Protein AF-S8DIB8-F1 (afdb_monomer)

Foldseek 3Di:
DDPDPPCLVLLDDPDLLLLLQLLQLLLCLQQNDPPVPDPLDRDPLSSQLLSLLLVLLCVVPVSRSRQLSLLLSVLLLLLCPQPVVLSPDPDPHSSLSSLLSSQLSQVVPDPDGDDLVSSCVSSVNPDDSVRSVVSNVSSCVSCVVPSDDDPVQSSLSSVQSCVQRRPDGSSCSLVLVRADPPPVPRHRDPPPDHRDSDNPDDPDDDHDHHDDDPPPADPLPPVVVVVPPDDDDPDDDDFDWHWDDLPLVVVLVVPPPALEDEDDLQWAAPPPPFKIKGKAWQWAQEPVRDIDGDPVVSLQDQWYFYWYAHNSIITTRAIKGWPDKDKDDLCVLVVDDPSNLQVNLVNRYDPVCSVVSSVCSNVVVTIIMITMIGHDGHDPVSVCSSNVNPPPPDDDPDDDDDDDDDDDD

Secondary structure (DSSP, 8-state):
-PPPP--HHHH--S-HHHHHHHHHHHHHHHH----SS---S--HHHHHHHHHHHHHHHTT-TTHHHHHHHHHHHHHHHHHHH-GGGGSSSS-SHHHHHHHHHHHHHHHH-SS---HHHHHHHTTTSS-HHHHHHHHHHHHHHTTT-----HHHHHHHHHHHHHHHSS--HHHHHTT-------TT-S--SSSS---------TT--PPPP---S-TTS-HHHHHHHTTS-PPPS---S-------TTHHHHHHHSTT--EEEE-TTEEEEETTTEEEEEEESEEE-TTS-EEE---TTTTSS-EEEEEEETTEEEEEEEEEEEEEEEEPHHHHTTS-HHHHHHHHHHHB-GGGHHHHHHHHHTTSS-EEEEEEEEEE--HHHHHHHHGGGG------------PPPP--

Organism: Fomitopsis schrenkii (NCBI:txid2126942)

pLDDT: mean 72.34, std 24.13, range [22.23, 97.75]

Structure (mmCIF, N/CA/C/O backbone):
data_AF-S8DIB8-F1
#
_entry.id   AF-S8DIB8-F1
#
loop_
_atom_site.group_PDB
_atom_site.id
_atom_site.type_symbol
_atom_site.label_atom_id
_atom_site.label_alt_id
_atom_site.label_comp_id
_atom_site.label_asym_id
_atom_site.label_entity_id
_atom_site.label_seq_id
_atom_site.pdbx_PDB_ins_code
_atom_site.Cartn_x
_atom_site.Cartn_y
_atom_site.Cartn_z
_atom_site.occupancy
_atom_site.B_iso_or_equiv
_atom_site.auth_seq_id
_atom_site.auth_comp_id
_atom_site.auth_asym_id
_atom_site.auth_atom_id
_atom_site.pdbx_PDB_model_num
ATOM 1 N N . MET A 1 1 ? -6.015 26.557 20.366 1.00 30.66 1 MET A N 1
ATOM 2 C CA . MET A 1 1 ? -6.284 26.190 18.963 1.00 30.66 1 MET A CA 1
ATOM 3 C C . MET A 1 1 ? -5.042 26.527 18.171 1.00 30.66 1 MET A C 1
ATOM 5 O O . MET A 1 1 ? -4.701 27.699 18.084 1.00 30.66 1 MET A O 1
ATOM 9 N N . LEU A 1 2 ? -4.301 25.508 17.742 1.00 26.91 2 LEU A N 1
ATOM 10 C CA . LEU A 1 2 ? -3.139 25.680 16.871 1.00 26.91 2 LEU A CA 1
ATOM 11 C C . LEU A 1 2 ? -3.640 25.729 15.419 1.00 26.91 2 LEU A C 1
ATOM 13 O O . LEU A 1 2 ? -4.561 24.976 15.103 1.00 26.91 2 LEU A O 1
ATOM 17 N N . PRO A 1 3 ? -3.081 26.589 14.555 1.00 29.44 3 PRO A N 1
ATOM 18 C CA . PRO A 1 3 ? -3.395 26.557 13.134 1.00 29.44 3 PRO A CA 1
ATOM 19 C C . PRO A 1 3 ? -2.916 25.216 12.571 1.00 29.44 3 PRO A C 1
ATOM 21 O O . PRO A 1 3 ? -1.755 24.845 12.755 1.00 29.44 3 PRO A O 1
ATOM 24 N N . LEU A 1 4 ? -3.824 24.469 11.941 1.00 41.16 4 LEU A N 1
ATOM 25 C CA . LEU A 1 4 ? -3.470 23.260 11.204 1.00 41.16 4 LEU A CA 1
ATOM 26 C C . LEU A 1 4 ? -2.467 23.658 10.102 1.00 41.16 4 LEU A C 1
ATOM 28 O O . LEU A 1 4 ? -2.725 24.632 9.390 1.00 41.16 4 LEU A O 1
ATOM 32 N N . PRO A 1 5 ? -1.311 22.975 9.985 1.00 38.53 5 PRO A N 1
ATOM 33 C CA . PRO A 1 5 ? -0.383 23.208 8.883 1.00 38.53 5 PRO A CA 1
ATOM 34 C C . PRO A 1 5 ? -1.069 22.902 7.544 1.00 38.53 5 PRO A C 1
ATOM 36 O O . PRO A 1 5 ? -2.146 22.312 7.516 1.00 38.53 5 PRO A O 1
ATOM 39 N N . ASP A 1 6 ? -0.458 23.328 6.441 1.00 40.94 6 ASP A N 1
ATO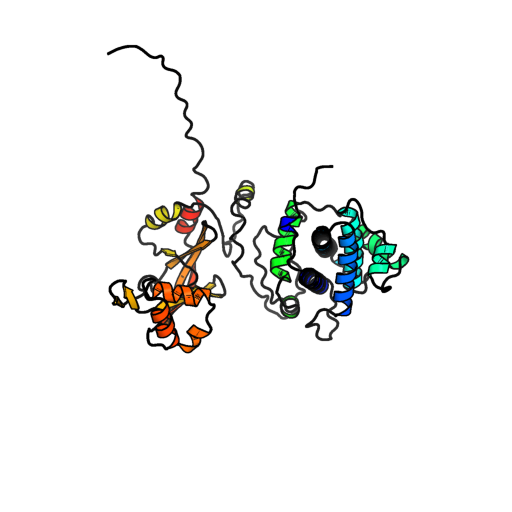M 40 C CA . ASP A 1 6 ? -0.953 23.156 5.070 1.00 40.94 6 ASP A CA 1
ATOM 41 C C . ASP A 1 6 ? -1.046 21.660 4.689 1.00 40.94 6 ASP A C 1
ATOM 43 O O . ASP A 1 6 ? -0.154 21.071 4.081 1.00 40.94 6 ASP A O 1
ATOM 47 N N . LEU A 1 7 ? -2.112 21.009 5.160 1.00 48.03 7 LEU A N 1
ATOM 48 C CA . LEU A 1 7 ? -2.368 19.572 5.062 1.00 48.03 7 LEU A CA 1
ATOM 49 C C . LEU A 1 7 ? -2.916 19.176 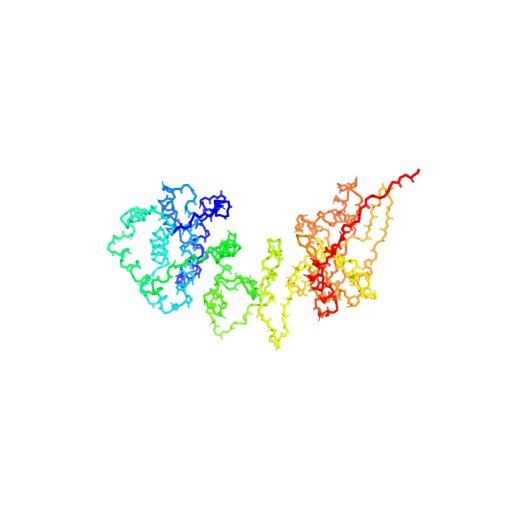3.679 1.00 48.03 7 LEU A C 1
ATOM 51 O O . LEU A 1 7 ? -2.964 17.987 3.364 1.00 48.03 7 LEU A O 1
ATOM 55 N N . GLY A 1 8 ? -3.294 20.138 2.829 1.00 46.53 8 GLY A N 1
ATOM 56 C CA . GLY A 1 8 ? -3.975 19.891 1.551 1.00 46.53 8 GLY A CA 1
ATOM 57 C C . GLY A 1 8 ? -3.217 18.945 0.610 1.00 46.53 8 GLY A C 1
ATOM 58 O O . GLY A 1 8 ? -3.822 18.087 -0.029 1.00 46.53 8 GLY A O 1
ATOM 59 N N . ALA A 1 9 ? -1.883 19.007 0.596 1.00 46.00 9 ALA A N 1
ATOM 60 C CA . ALA A 1 9 ? -1.062 18.179 -0.290 1.00 46.00 9 ALA A CA 1
ATOM 61 C C . ALA A 1 9 ? -1.009 16.689 0.104 1.00 46.00 9 ALA A C 1
ATOM 63 O O . ALA A 1 9 ? -0.836 15.835 -0.765 1.00 46.00 9 ALA A O 1
ATOM 64 N N . LEU A 1 10 ? -1.163 16.348 1.392 1.00 44.75 10 LEU A N 1
ATOM 65 C CA . LEU A 1 10 ? -1.052 14.960 1.859 1.00 44.75 10 LEU A CA 1
ATOM 66 C C . LEU A 1 10 ? -2.378 14.201 1.728 1.00 44.75 10 LEU A C 1
ATOM 68 O O . LEU A 1 10 ? -2.378 13.005 1.431 1.00 44.75 10 LEU A O 1
ATOM 72 N N . TYR A 1 11 ? -3.507 14.889 1.907 1.00 48.97 11 TYR A N 1
ATOM 73 C CA . TYR A 1 11 ? -4.835 14.277 1.829 1.00 48.97 11 TYR A CA 1
ATOM 74 C C . TYR A 1 11 ? -5.407 14.251 0.412 1.00 48.97 11 TYR A C 1
ATOM 76 O O . TYR A 1 11 ? -6.406 13.576 0.201 1.00 48.97 11 TYR A O 1
ATOM 84 N N . TRP A 1 12 ? -4.763 14.867 -0.584 1.00 50.34 12 TRP A N 1
ATOM 85 C CA . TRP A 1 12 ? -5.270 14.854 -1.957 1.00 50.34 12 TRP A CA 1
ATOM 86 C C . TRP A 1 12 ? -5.358 13.422 -2.504 1.00 50.34 12 TRP A C 1
ATOM 88 O O . TRP A 1 12 ? -4.366 12.691 -2.515 1.00 50.34 12 TRP A O 1
ATOM 98 N N . TYR A 1 13 ? -6.559 12.986 -2.883 1.00 54.25 13 TYR A N 1
ATOM 99 C CA . TYR A 1 13 ? -6.795 11.730 -3.595 1.00 54.25 13 TYR A CA 1
ATOM 100 C C . TYR A 1 13 ? -7.130 12.065 -5.051 1.00 54.25 13 TYR A C 1
ATOM 102 O O . TYR A 1 13 ? -7.975 12.926 -5.279 1.00 54.25 13 TYR A O 1
ATOM 110 N N . ASP A 1 14 ? -6.495 11.398 -6.026 1.00 60.78 14 ASP A N 1
ATOM 111 C CA . ASP A 1 14 ? -6.526 11.813 -7.446 1.00 60.78 14 ASP A CA 1
ATOM 112 C C . ASP A 1 14 ? -7.936 12.017 -8.025 1.00 60.78 14 ASP A C 1
ATOM 114 O O . ASP A 1 14 ? -8.111 12.777 -8.973 1.00 60.78 14 ASP A O 1
ATOM 118 N N . THR A 1 15 ? -8.931 11.299 -7.490 1.00 75.12 15 THR A N 1
ATOM 119 C CA . THR A 1 15 ? -10.344 11.394 -7.883 1.00 75.12 15 THR A CA 1
ATOM 120 C C . THR A 1 15 ? -11.250 11.010 -6.710 1.00 75.12 15 THR A C 1
ATOM 122 O O . THR A 1 15 ? -10.889 10.145 -5.901 1.00 75.12 15 THR A O 1
ATOM 125 N N . HIS A 1 16 ? -12.448 11.596 -6.667 1.00 81.25 16 HIS A N 1
ATOM 126 C CA . HIS A 1 16 ? -13.519 11.238 -5.728 1.00 81.25 16 HIS A CA 1
ATOM 127 C C . HIS A 1 16 ? -13.850 9.742 -5.795 1.00 81.25 16 HIS A C 1
ATOM 129 O O . HIS A 1 16 ? -13.973 9.069 -4.775 1.00 81.25 16 HIS A O 1
ATOM 135 N N . GLU A 1 17 ? -13.910 9.185 -7.003 1.00 80.19 17 GLU A N 1
ATOM 136 C CA . GLU A 1 17 ? -14.237 7.783 -7.255 1.00 80.19 17 GLU A CA 1
ATOM 137 C C . GLU A 1 17 ? -13.234 6.827 -6.596 1.00 80.19 17 GLU A C 1
ATOM 139 O O . GLU A 1 17 ? -13.633 5.833 -5.983 1.00 80.19 17 GLU A O 1
ATOM 144 N N . LYS A 1 18 ? -11.931 7.135 -6.670 1.00 81.69 18 LYS A N 1
ATOM 145 C CA . LYS A 1 18 ? -10.894 6.327 -6.014 1.00 81.69 18 LYS A CA 1
ATOM 146 C C . LYS A 1 18 ? -10.993 6.394 -4.489 1.00 81.69 18 LYS A C 1
ATOM 148 O O . LYS A 1 18 ? -10.818 5.367 -3.834 1.00 81.69 18 LYS A O 1
ATOM 153 N N . LEU A 1 19 ? -11.287 7.569 -3.926 1.00 85.81 19 LEU A N 1
ATOM 154 C CA . LEU A 1 19 ? -11.467 7.728 -2.481 1.00 85.81 19 LEU A CA 1
ATOM 155 C C . LEU A 1 19 ? -12.677 6.926 -1.990 1.00 85.81 19 LEU A C 1
ATOM 157 O O . LEU A 1 19 ? -12.561 6.166 -1.031 1.00 85.81 19 LEU A O 1
ATOM 161 N N . VAL A 1 20 ? -13.807 7.028 -2.695 1.00 88.00 20 VAL A N 1
ATOM 162 C CA . VAL A 1 20 ? -15.017 6.240 -2.421 1.00 88.00 20 VAL A CA 1
ATOM 163 C C . VAL A 1 20 ? -14.707 4.744 -2.453 1.00 88.00 20 VAL A C 1
ATOM 165 O O . VAL A 1 20 ? -15.048 4.027 -1.515 1.00 88.00 20 VAL A O 1
ATOM 168 N N . ALA A 1 21 ? -14.013 4.268 -3.490 1.00 83.62 21 ALA A N 1
ATOM 169 C CA . ALA A 1 21 ? -13.648 2.859 -3.613 1.00 83.62 21 ALA A CA 1
ATOM 170 C C . ALA A 1 21 ? -12.692 2.388 -2.503 1.00 83.62 21 ALA A C 1
ATOM 172 O O . ALA A 1 21 ? -12.804 1.254 -2.034 1.00 83.62 21 ALA A O 1
ATOM 173 N N . LEU A 1 22 ? -11.742 3.226 -2.076 1.00 88.06 22 LEU A N 1
ATOM 174 C CA . LEU A 1 22 ? -10.851 2.919 -0.955 1.00 88.06 22 LEU A CA 1
ATOM 175 C C . LEU A 1 22 ? -11.630 2.808 0.360 1.00 88.06 22 LEU A C 1
ATOM 177 O O . LEU A 1 22 ? -11.513 1.792 1.044 1.00 88.06 22 LEU A O 1
ATOM 181 N N . VAL A 1 23 ? -12.451 3.810 0.688 1.00 91.44 23 VAL A N 1
ATOM 182 C CA . VAL A 1 23 ? -13.244 3.825 1.928 1.00 91.44 23 VAL A CA 1
ATOM 183 C C . VAL A 1 23 ? -14.167 2.619 1.963 1.00 91.44 23 VAL A C 1
ATOM 185 O O . VAL A 1 23 ? -14.231 1.902 2.961 1.00 91.44 23 VAL A O 1
ATOM 188 N N . ALA A 1 24 ? -14.839 2.344 0.848 1.00 89.25 24 ALA A N 1
ATOM 189 C CA . ALA A 1 24 ? -15.803 1.269 0.798 1.00 89.25 24 ALA A CA 1
ATOM 190 C C . ALA A 1 24 ? -15.141 -0.113 0.953 1.00 89.25 24 ALA A C 1
ATOM 192 O O . ALA A 1 24 ? -15.665 -0.972 1.666 1.00 89.25 24 ALA A O 1
ATOM 193 N N . ARG A 1 25 ? -13.948 -0.310 0.366 1.00 85.81 25 ARG A N 1
ATOM 194 C CA . ARG A 1 25 ? -13.137 -1.520 0.580 1.00 85.81 25 ARG A CA 1
ATOM 195 C C . ARG A 1 25 ? -12.686 -1.662 2.028 1.00 85.81 25 ARG A C 1
ATOM 197 O O . ARG A 1 25 ? -12.843 -2.738 2.598 1.00 85.81 25 ARG A O 1
ATOM 204 N N . PHE A 1 26 ? -12.169 -0.589 2.621 1.00 89.50 26 PHE A N 1
ATOM 205 C CA . PHE A 1 26 ? -11.711 -0.574 4.008 1.00 89.50 26 PHE A CA 1
ATOM 206 C C . PHE A 1 26 ? -12.831 -0.967 4.978 1.00 89.50 26 PHE A C 1
ATOM 208 O O . PHE A 1 26 ? -12.683 -1.900 5.768 1.00 89.50 26 PHE A O 1
ATOM 215 N N . VAL A 1 27 ? -13.987 -0.303 4.886 1.00 90.38 27 VAL A N 1
ATOM 216 C CA . VAL A 1 27 ? -15.096 -0.547 5.815 1.00 90.38 27 VAL A CA 1
ATOM 217 C C . VAL A 1 27 ? -15.663 -1.957 5.634 1.00 90.38 27 VAL A C 1
ATOM 219 O O . VAL A 1 27 ? -15.852 -2.656 6.629 1.00 90.38 27 VAL A O 1
ATOM 222 N N . HIS A 1 28 ? -15.873 -2.430 4.398 1.00 85.94 28 HIS A N 1
ATOM 223 C CA . HIS A 1 28 ? -16.343 -3.807 4.183 1.00 85.94 28 HIS A CA 1
ATOM 224 C C . HIS A 1 28 ? -15.325 -4.870 4.574 1.00 85.94 28 HIS A C 1
ATOM 226 O O . HIS A 1 28 ? -15.729 -5.981 4.914 1.00 85.94 28 HIS A O 1
ATOM 232 N N . HIS A 1 29 ? -14.029 -4.575 4.508 1.00 82.62 29 HIS A N 1
ATOM 233 C CA . HIS A 1 29 ? -13.015 -5.509 4.974 1.00 82.62 29 HIS A CA 1
ATOM 234 C C . HIS A 1 29 ? -13.102 -5.716 6.493 1.00 82.62 29 HIS A C 1
ATOM 236 O O . HIS A 1 29 ? -13.018 -6.850 6.955 1.00 82.62 29 HIS A O 1
ATOM 242 N N . ILE A 1 30 ? -13.327 -4.646 7.263 1.00 82.88 30 ILE A N 1
ATOM 243 C CA . ILE A 1 30 ? -13.354 -4.714 8.733 1.00 82.88 30 ILE A CA 1
ATOM 244 C C . ILE A 1 30 ? -14.730 -5.127 9.278 1.00 82.88 30 ILE A C 1
ATOM 246 O O . ILE A 1 30 ? -14.805 -5.887 10.246 1.00 82.88 30 ILE A O 1
ATOM 250 N N . TYR A 1 31 ? -15.809 -4.627 8.673 1.00 84.75 31 TYR A N 1
ATOM 251 C CA . TYR A 1 31 ? -17.178 -4.719 9.201 1.00 84.75 31 TYR A CA 1
ATOM 252 C C . TYR A 1 31 ? -18.173 -5.412 8.270 1.00 84.75 31 TYR A C 1
ATOM 254 O O . TYR A 1 31 ? -19.318 -5.637 8.659 1.00 84.75 31 TYR A O 1
ATOM 262 N N . GLY A 1 32 ? -17.773 -5.763 7.047 1.00 78.38 32 GLY A N 1
ATOM 263 C CA . GLY A 1 32 ? -18.637 -6.516 6.147 1.00 78.38 32 GLY A CA 1
ATOM 264 C C . GLY A 1 32 ? -18.886 -7.917 6.699 1.00 78.38 32 GLY A C 1
ATOM 265 O O . GLY A 1 32 ? -17.943 -8.658 6.974 1.00 78.38 32 GLY A O 1
ATOM 266 N N . GLN A 1 33 ? -20.155 -8.299 6.844 1.00 65.62 33 GLN A N 1
ATOM 267 C CA . GLN A 1 33 ? -20.509 -9.657 7.248 1.00 65.62 33 GLN A CA 1
ATOM 268 C C . GLN A 1 33 ? -20.036 -10.668 6.185 1.00 65.62 33 GLN A C 1
ATOM 270 O O . GLN A 1 33 ? -20.171 -10.435 4.982 1.00 65.62 33 GLN A O 1
ATOM 275 N N . ASN A 1 34 ? -19.505 -11.815 6.622 1.00 50.66 34 ASN A N 1
ATOM 276 C CA . ASN A 1 34 ? -19.378 -13.005 5.777 1.00 50.66 34 ASN A CA 1
ATOM 277 C C . ASN A 1 34 ? -20.780 -13.601 5.609 1.00 50.66 34 ASN A C 1
ATOM 279 O O . ASN A 1 34 ? -21.125 -14.569 6.281 1.00 50.66 34 ASN A O 1
ATOM 283 N N . THR A 1 35 ? -21.619 -13.004 4.765 1.00 45.69 35 THR A N 1
ATOM 284 C CA . THR A 1 35 ? -23.020 -13.414 4.566 1.00 45.69 35 THR A CA 1
ATOM 285 C C . THR A 1 35 ? -23.191 -14.791 3.910 1.00 45.69 35 THR A C 1
ATOM 287 O O . THR A 1 35 ? -24.295 -15.133 3.510 1.00 45.69 35 THR A O 1
ATOM 290 N N . GLY A 1 36 ? -22.143 -15.612 3.784 1.00 42.00 36 GLY A N 1
ATOM 291 C CA . GLY A 1 36 ? -22.206 -16.942 3.160 1.00 42.00 36 GLY A CA 1
ATOM 292 C C . GLY A 1 36 ? -22.421 -16.925 1.641 1.00 42.00 36 GLY A C 1
ATOM 293 O O . GLY A 1 36 ? -22.160 -17.928 0.987 1.00 42.00 36 GLY A O 1
ATOM 294 N N . GLU A 1 37 ? -22.825 -15.787 1.081 1.00 42.25 37 GLU A N 1
ATOM 295 C CA . GLU A 1 37 ? -22.840 -15.497 -0.348 1.00 42.25 37 GLU A CA 1
ATOM 296 C C . GLU A 1 37 ? -21.585 -14.698 -0.717 1.00 42.25 37 GLU A C 1
ATOM 298 O O . GLU A 1 37 ? -21.207 -13.747 -0.030 1.00 42.25 37 GLU A O 1
ATOM 303 N N . ASP A 1 38 ? -20.919 -15.165 -1.769 1.00 49.56 38 ASP A N 1
ATOM 304 C CA . ASP A 1 38 ? -19.566 -14.817 -2.206 1.00 49.56 38 ASP A CA 1
ATOM 305 C C . ASP A 1 38 ? -19.367 -13.291 -2.352 1.00 49.56 38 ASP A C 1
ATOM 307 O O . ASP A 1 38 ? -19.861 -12.693 -3.313 1.00 49.56 38 ASP A O 1
ATOM 311 N N . PRO A 1 39 ? -18.682 -12.594 -1.421 1.00 51.41 39 PRO A N 1
ATOM 312 C CA . PRO A 1 39 ? -18.613 -11.146 -1.457 1.00 51.41 39 PRO A CA 1
ATOM 313 C C . PRO A 1 39 ? -17.308 -10.738 -2.137 1.00 51.41 39 PRO A C 1
ATOM 315 O O . PRO A 1 39 ? -16.448 -10.103 -1.520 1.00 51.41 39 PRO A O 1
ATOM 318 N N . GLU A 1 40 ? -17.142 -11.132 -3.401 1.00 55.75 40 GLU A N 1
ATOM 319 C CA . GLU A 1 40 ? -15.994 -10.726 -4.221 1.00 55.75 40 GLU A CA 1
ATOM 320 C C . GLU A 1 40 ? -15.966 -9.192 -4.405 1.00 55.75 40 GLU A C 1
ATOM 322 O O . GLU A 1 40 ? -14.901 -8.588 -4.569 1.00 55.75 40 GLU A O 1
ATOM 327 N N . TYR A 1 41 ? -17.131 -8.542 -4.266 1.00 64.12 41 TYR A N 1
ATOM 328 C CA . TYR A 1 41 ? -17.334 -7.121 -4.527 1.00 64.12 41 TYR A CA 1
ATOM 329 C C . TYR A 1 41 ? -18.028 -6.376 -3.382 1.00 64.12 41 TYR A C 1
ATOM 331 O O . TYR A 1 41 ? -18.838 -6.920 -2.632 1.00 64.12 41 TYR A O 1
ATOM 339 N N . VAL A 1 42 ? -17.715 -5.084 -3.280 1.00 75.06 42 VAL A N 1
ATOM 340 C CA . VAL A 1 42 ? -18.439 -4.130 -2.435 1.00 75.06 42 VAL A CA 1
ATOM 341 C C . VAL A 1 42 ? -19.815 -3.850 -3.063 1.00 75.06 42 VAL A C 1
ATOM 343 O O . VAL A 1 42 ? -19.861 -3.554 -4.261 1.00 75.06 42 VAL A O 1
ATOM 346 N N . PRO A 1 43 ? -20.926 -3.896 -2.302 1.00 80.69 43 PRO A N 1
ATOM 347 C CA . PRO A 1 43 ? -22.250 -3.556 -2.813 1.00 80.69 43 PRO A CA 1
ATOM 348 C C . PRO A 1 43 ? -22.287 -2.162 -3.449 1.00 80.69 43 PRO A C 1
ATOM 350 O O . PRO A 1 43 ? -21.816 -1.181 -2.871 1.00 80.69 43 PRO A O 1
ATOM 353 N N . HIS A 1 44 ? -22.898 -2.048 -4.631 1.00 80.56 44 HIS A N 1
ATOM 354 C CA . HIS A 1 44 ? -23.007 -0.763 -5.328 1.00 80.56 44 HIS A CA 1
ATOM 355 C C . HIS A 1 44 ? -23.792 0.281 -4.515 1.00 80.56 44 HIS A C 1
ATOM 357 O O . HIS A 1 44 ? -23.428 1.454 -4.507 1.00 80.56 44 HIS A O 1
ATOM 363 N N . SER A 1 45 ? -24.815 -0.150 -3.769 1.00 83.12 45 SER A N 1
ATOM 364 C CA . SER A 1 45 ? -25.568 0.700 -2.837 1.00 83.12 45 SER A CA 1
ATOM 365 C C . SER A 1 45 ? -24.670 1.359 -1.789 1.00 83.12 45 SER A C 1
ATOM 367 O O . SER A 1 45 ? -24.865 2.531 -1.470 1.00 83.12 45 SER A O 1
ATOM 369 N N . PHE A 1 46 ? -23.648 0.648 -1.305 1.00 87.94 46 PHE A N 1
ATOM 370 C CA . PHE A 1 46 ? -22.708 1.207 -0.344 1.00 87.94 46 PHE A CA 1
ATOM 371 C C . PHE A 1 46 ? -21.751 2.213 -0.984 1.00 87.94 46 PHE A C 1
ATOM 373 O O . PHE A 1 46 ? -21.485 3.261 -0.402 1.00 87.94 46 PHE A O 1
ATOM 380 N N . LEU A 1 47 ? -21.287 1.962 -2.212 1.00 85.31 47 LEU A N 1
ATOM 381 C CA . LEU A 1 47 ? -20.486 2.943 -2.956 1.00 85.31 47 LEU A CA 1
ATOM 382 C C . LEU A 1 47 ? -21.249 4.262 -3.150 1.00 85.31 47 LEU A C 1
ATOM 384 O O . LEU A 1 47 ? -20.670 5.337 -2.996 1.00 85.31 47 LEU A O 1
ATOM 388 N N . LEU A 1 48 ? -22.551 4.186 -3.444 1.00 84.06 48 LEU A N 1
ATOM 389 C CA . LEU A 1 48 ? -23.412 5.365 -3.557 1.00 84.06 48 LEU A CA 1
ATOM 390 C C . LEU A 1 48 ? -23.564 6.092 -2.216 1.00 84.06 48 LEU A C 1
ATOM 392 O O . LEU A 1 48 ? -23.433 7.315 -2.185 1.00 84.06 48 LEU A O 1
ATOM 396 N N . LEU A 1 49 ? -23.756 5.354 -1.116 1.00 90.31 49 LEU A N 1
ATOM 397 C CA . LEU A 1 49 ? -23.825 5.915 0.238 1.00 90.31 49 LEU A CA 1
ATOM 398 C C . LEU A 1 49 ? -22.534 6.658 0.614 1.00 90.31 49 LEU A C 1
ATOM 400 O O . LEU A 1 49 ? -22.585 7.811 1.043 1.00 90.31 49 LEU A O 1
ATOM 404 N N . VAL A 1 50 ? -21.376 6.022 0.411 1.00 90.38 50 VAL A N 1
ATOM 405 C CA . VAL A 1 50 ? -20.058 6.620 0.678 1.00 90.38 50 VAL A CA 1
ATOM 406 C C . VAL A 1 50 ? -19.855 7.867 -0.179 1.00 90.38 50 VAL A C 1
ATOM 408 O O . VAL A 1 50 ? -19.478 8.918 0.335 1.00 90.38 50 VAL A O 1
ATOM 411 N N . SER A 1 51 ? -20.164 7.784 -1.475 1.00 88.62 51 SER A N 1
ATOM 412 C CA . SER A 1 51 ? -20.062 8.921 -2.391 1.00 88.62 51 SER A CA 1
ATOM 413 C C . SER A 1 51 ? -20.946 10.097 -1.968 1.00 88.62 51 SER A C 1
ATOM 415 O O . SER A 1 51 ? -20.482 11.236 -1.990 1.00 88.62 51 SER A O 1
ATOM 417 N N . GLY A 1 52 ? -22.205 9.844 -1.597 1.00 87.31 52 GLY A N 1
ATOM 418 C CA . GLY A 1 52 ? -23.143 10.879 -1.156 1.00 87.31 52 GLY A CA 1
ATOM 419 C C . GLY A 1 52 ? -22.675 11.574 0.121 1.00 87.31 52 GLY A C 1
ATOM 420 O O . GLY A 1 52 ? -22.571 12.801 0.155 1.00 87.31 52 GLY A O 1
ATOM 421 N N . ALA A 1 53 ? -22.302 10.791 1.136 1.00 89.44 53 ALA A N 1
ATOM 422 C CA . ALA A 1 53 ? -21.831 11.310 2.417 1.00 89.44 53 ALA A CA 1
ATOM 423 C C . ALA A 1 53 ? -20.542 12.142 2.282 1.00 89.44 53 ALA A C 1
ATOM 425 O O . ALA A 1 53 ? -20.440 13.218 2.876 1.00 89.44 53 ALA A O 1
ATOM 426 N N . LEU A 1 54 ? -19.574 11.682 1.477 1.00 88.44 54 LEU A N 1
ATOM 427 C CA . LEU A 1 54 ? -18.320 12.407 1.255 1.00 88.44 54 LEU A CA 1
ATOM 428 C C . LEU A 1 54 ? -18.546 13.726 0.511 1.00 88.44 54 LEU A C 1
ATOM 430 O O . LEU A 1 54 ? -18.104 14.760 1.007 1.00 88.44 54 LEU A O 1
ATOM 434 N N . ARG A 1 55 ? -19.317 13.736 -0.586 1.00 85.38 55 ARG A N 1
ATOM 435 C CA . ARG A 1 55 ? -19.635 14.980 -1.322 1.00 85.38 55 ARG A CA 1
ATOM 436 C C . ARG A 1 55 ? -20.327 16.016 -0.451 1.00 85.38 55 ARG A C 1
ATOM 438 O O . ARG A 1 55 ? -20.055 17.213 -0.546 1.00 85.38 55 ARG A O 1
ATOM 445 N N . ALA A 1 56 ? -21.230 15.561 0.411 1.00 81.12 56 ALA A N 1
ATOM 446 C CA . ALA A 1 56 ? -21.924 16.448 1.327 1.00 81.12 56 ALA A CA 1
ATOM 447 C C . ALA A 1 56 ? -20.952 17.076 2.343 1.00 81.12 56 ALA A C 1
ATOM 449 O O . ALA A 1 56 ? -21.069 18.263 2.640 1.00 81.12 56 ALA A O 1
ATOM 450 N N . SER A 1 57 ? -19.937 16.330 2.801 1.00 76.00 57 SER A N 1
ATOM 451 C CA . SER A 1 57 ? -18.878 16.882 3.660 1.00 76.00 57 SER A CA 1
ATOM 452 C C . SER A 1 57 ? -17.954 17.858 2.923 1.00 76.00 57 SER A C 1
ATOM 454 O O . SER A 1 57 ? -17.664 18.932 3.446 1.00 76.00 57 SER A O 1
ATOM 456 N N . GLY A 1 58 ? -17.581 17.544 1.677 1.00 64.25 58 GLY A N 1
ATOM 457 C CA . GLY A 1 58 ? -16.727 18.370 0.817 1.00 64.25 58 GLY A CA 1
ATOM 458 C C . GLY A 1 58 ? -17.342 19.679 0.365 1.00 64.25 58 GLY A C 1
ATOM 459 O O . GLY A 1 58 ? -16.634 20.644 0.089 1.00 64.25 58 GLY A O 1
ATOM 460 N N . SER A 1 59 ? -18.672 19.744 0.346 1.00 59.47 59 SER A N 1
ATOM 461 C CA . SER A 1 59 ? -19.420 20.937 -0.058 1.00 59.47 59 SER A CA 1
ATOM 462 C C . SER A 1 59 ? -19.131 22.165 0.817 1.00 59.47 59 SER A C 1
ATOM 464 O O . SER A 1 59 ? -19.410 23.287 0.398 1.00 59.47 59 SER A O 1
ATOM 466 N N . PHE A 1 60 ? -18.561 21.977 2.013 1.00 53.84 60 PHE A N 1
ATOM 467 C CA . PHE A 1 60 ? -18.173 23.068 2.910 1.00 53.84 60 PHE A CA 1
ATOM 468 C C . PHE A 1 60 ? -16.713 23.509 2.733 1.00 53.84 60 PHE A C 1
ATOM 470 O O . PHE A 1 60 ? -16.403 24.645 3.073 1.00 53.84 60 PHE A O 1
ATOM 477 N N . ASN A 1 61 ? -15.839 22.644 2.197 1.00 57.06 61 ASN A N 1
ATOM 478 C CA . ASN A 1 61 ? -14.422 22.913 1.920 1.00 57.06 61 ASN A CA 1
ATOM 479 C C . ASN A 1 61 ? -13.878 21.893 0.898 1.00 57.06 61 ASN A C 1
ATOM 481 O O . ASN A 1 61 ? -13.877 20.696 1.187 1.00 57.06 61 ASN A O 1
ATOM 485 N N . CYS A 1 62 ? -13.348 22.349 -0.245 1.00 51.38 62 CYS A N 1
ATOM 486 C CA . CYS A 1 62 ? -12.900 21.478 -1.349 1.00 51.38 62 CYS A CA 1
ATOM 487 C C . CYS A 1 62 ? -11.840 20.425 -0.960 1.00 51.38 62 CYS A C 1
ATOM 489 O O . CYS A 1 62 ? -11.765 19.386 -1.605 1.00 51.38 62 CYS A O 1
ATOM 491 N N . ASP A 1 63 ? -11.079 20.647 0.117 1.00 62.84 63 ASP A N 1
ATOM 492 C CA . ASP A 1 63 ? -10.040 19.716 0.592 1.00 62.84 63 ASP A CA 1
ATOM 493 C C . ASP A 1 63 ? -10.506 18.819 1.759 1.00 62.84 63 ASP A C 1
ATOM 495 O O . ASP A 1 63 ? -9.759 17.973 2.257 1.00 62.84 63 ASP A O 1
ATOM 499 N N . SER A 1 64 ? -11.751 18.988 2.223 1.00 66.88 64 SER A N 1
ATOM 500 C CA . SER A 1 64 ? -12.244 18.343 3.449 1.00 66.88 64 SER A CA 1
ATOM 501 C C . SER A 1 64 ? -12.723 16.899 3.270 1.00 66.88 64 SER A C 1
ATOM 503 O O . SER A 1 64 ? -12.702 16.133 4.233 1.00 66.88 64 SER A O 1
ATOM 505 N N . GLU A 1 65 ? -13.091 16.484 2.054 1.00 73.44 65 GLU A N 1
ATOM 506 C CA . GLU A 1 65 ? -13.615 15.130 1.796 1.00 73.44 65 GLU A CA 1
ATOM 507 C C . GLU A 1 65 ? -12.620 14.053 2.217 1.00 73.44 65 GLU A C 1
ATOM 509 O O . GLU A 1 65 ? -12.965 13.076 2.882 1.00 73.44 65 GLU A O 1
ATOM 514 N N . SER A 1 66 ? -11.353 14.260 1.863 1.00 79.38 66 SER A N 1
ATOM 515 C CA . SER A 1 66 ? -10.315 13.265 2.086 1.00 79.38 66 SER A CA 1
ATOM 516 C C . SER A 1 66 ? -9.941 13.156 3.560 1.00 79.38 66 SER A C 1
ATOM 518 O O . SER A 1 66 ? -9.859 12.047 4.085 1.00 79.38 66 SER A O 1
ATOM 520 N N . ILE A 1 67 ? -9.768 14.276 4.269 1.00 86.06 67 ILE A N 1
ATOM 521 C CA . ILE A 1 67 ? -9.405 14.229 5.692 1.00 86.06 67 ILE A CA 1
ATOM 522 C C . ILE A 1 67 ? -10.531 13.637 6.547 1.00 86.06 67 ILE A C 1
ATOM 524 O O . ILE A 1 67 ? -10.260 12.840 7.445 1.00 86.06 67 ILE A O 1
ATOM 528 N N . VAL A 1 68 ? -11.796 13.934 6.227 1.00 90.44 68 VAL A N 1
ATOM 529 C CA . VAL A 1 68 ? -12.939 13.344 6.935 1.00 90.44 68 VAL A CA 1
ATOM 530 C C . VAL A 1 68 ? -13.086 11.858 6.602 1.00 90.44 68 VAL A C 1
ATOM 532 O O . VAL A 1 68 ? -13.355 11.062 7.505 1.00 90.44 68 VAL A O 1
ATOM 535 N N . ALA A 1 69 ? -12.833 11.447 5.355 1.00 91.75 69 ALA A N 1
ATOM 536 C CA . ALA A 1 69 ? -12.790 10.034 4.980 1.00 91.75 69 ALA A CA 1
ATOM 537 C C . ALA A 1 69 ? -11.741 9.257 5.793 1.00 91.75 69 ALA A C 1
ATOM 539 O O . ALA A 1 69 ? -12.051 8.221 6.385 1.00 91.75 69 ALA A O 1
ATOM 540 N N . PHE A 1 70 ? -10.508 9.769 5.876 1.00 91.06 70 PHE A N 1
ATOM 541 C CA . PHE A 1 70 ? -9.445 9.128 6.655 1.00 91.06 70 PHE A CA 1
ATOM 542 C C . PHE A 1 70 ? -9.713 9.157 8.156 1.00 91.06 70 PHE A C 1
ATOM 544 O O . PHE A 1 70 ? -9.510 8.140 8.815 1.00 91.06 70 PHE A O 1
ATOM 551 N N . GLY A 1 71 ? -10.240 10.259 8.691 1.00 92.94 71 GLY A N 1
ATOM 552 C CA . GLY A 1 71 ? -10.669 10.331 10.085 1.00 92.94 71 GLY A CA 1
ATOM 553 C C . GLY A 1 71 ? -11.762 9.314 10.418 1.00 92.94 71 GLY A C 1
ATOM 554 O O . GLY A 1 71 ? -11.703 8.653 11.452 1.00 92.94 71 GLY A O 1
ATOM 555 N N . THR A 1 72 ? -12.718 9.117 9.508 1.00 95.38 72 THR A N 1
ATOM 556 C CA . THR A 1 72 ? -13.768 8.096 9.639 1.00 95.38 72 THR A CA 1
ATOM 557 C C . THR A 1 72 ? -13.160 6.700 9.723 1.00 95.38 72 THR A C 1
ATOM 559 O O . THR A 1 72 ? -13.422 5.966 10.674 1.00 95.38 72 THR A O 1
ATOM 562 N N . MET A 1 73 ? -12.298 6.339 8.769 1.00 94.50 73 MET A N 1
ATOM 563 C CA . MET A 1 73 ? -11.625 5.036 8.757 1.00 94.50 73 MET A CA 1
ATOM 564 C C . MET A 1 73 ? -10.738 4.824 9.993 1.00 94.50 73 MET A C 1
ATOM 566 O O . MET A 1 73 ? -10.689 3.719 10.531 1.00 94.50 73 MET A O 1
ATOM 570 N N . PHE A 1 74 ? -10.087 5.878 10.487 1.00 93.00 74 PHE A N 1
ATOM 571 C CA . PHE A 1 74 ? -9.253 5.828 11.685 1.00 93.00 74 PHE A CA 1
ATOM 572 C C . PHE A 1 74 ? -10.070 5.516 12.947 1.00 93.00 74 PHE A C 1
ATOM 574 O O . PHE A 1 74 ? -9.703 4.623 13.712 1.00 93.00 74 PHE A O 1
ATOM 581 N N . LEU A 1 75 ? -11.208 6.193 13.149 1.00 93.56 75 LEU A N 1
ATOM 582 C CA . LEU A 1 75 ? -12.109 5.916 14.278 1.00 93.56 75 LEU A CA 1
ATOM 583 C C . LEU A 1 75 ? -12.669 4.497 14.227 1.00 93.56 75 LEU A C 1
ATOM 585 O O . LEU A 1 75 ? -12.797 3.841 15.258 1.00 93.56 75 LEU A O 1
ATOM 589 N N . LEU A 1 76 ? -12.976 4.017 13.026 1.00 92.62 76 LEU A N 1
ATOM 590 C CA . LEU A 1 76 ? -13.435 2.654 12.804 1.00 92.62 76 LEU A CA 1
ATOM 591 C C . LEU A 1 76 ? -12.344 1.628 13.151 1.00 92.62 76 LEU A C 1
ATOM 593 O O . LEU A 1 76 ? -12.594 0.710 13.928 1.00 92.62 76 LEU A O 1
ATOM 597 N N . GLN A 1 77 ? -11.106 1.819 12.687 1.00 89.94 77 GLN A N 1
ATOM 598 C CA . GLN A 1 77 ? -9.983 0.961 13.087 1.00 89.94 77 GLN A CA 1
ATOM 599 C C . GLN A 1 77 ? -9.800 0.940 14.611 1.00 89.94 77 GLN A C 1
ATOM 601 O O . GLN A 1 77 ? -9.626 -0.130 15.199 1.00 89.94 77 GLN A O 1
ATOM 606 N N . ARG A 1 78 ? -9.869 2.115 15.254 1.00 88.81 78 ARG A N 1
ATOM 607 C CA . ARG A 1 78 ? -9.774 2.249 16.712 1.00 88.81 78 ARG A CA 1
ATOM 608 C C . ARG A 1 78 ? -10.879 1.471 17.414 1.00 88.81 78 ARG A C 1
ATOM 610 O O . ARG A 1 78 ? -10.580 0.650 18.274 1.00 88.81 78 ARG A O 1
ATOM 617 N N . LEU A 1 79 ? -12.134 1.669 17.010 1.00 88.00 79 LEU A N 1
ATOM 618 C CA . LEU A 1 79 ? -13.287 0.986 17.595 1.00 88.00 79 LEU A CA 1
ATOM 619 C C . LEU A 1 79 ? -13.134 -0.536 17.524 1.00 88.00 79 LEU A C 1
ATOM 621 O O . LEU A 1 79 ? -13.379 -1.226 18.512 1.00 88.00 79 LEU A O 1
ATOM 625 N N . ARG A 1 80 ? -12.723 -1.063 16.362 1.00 85.19 80 ARG A N 1
ATOM 626 C CA . ARG A 1 80 ? -12.507 -2.503 16.173 1.00 85.19 80 ARG A CA 1
ATOM 627 C C . ARG A 1 80 ? -11.478 -3.061 17.154 1.00 85.19 80 ARG A C 1
ATOM 629 O O . ARG A 1 80 ? -11.645 -4.188 17.614 1.00 85.19 80 ARG A O 1
ATOM 636 N N . TYR A 1 81 ? -10.430 -2.294 17.435 1.00 81.12 81 TYR A N 1
ATOM 637 C CA . TYR A 1 81 ? -9.333 -2.715 18.294 1.00 81.12 81 TYR A CA 1
ATOM 638 C C . TYR A 1 81 ? -9.639 -2.556 19.784 1.00 81.12 81 TYR A C 1
ATOM 640 O O . TYR A 1 81 ? -9.507 -3.512 20.544 1.00 81.12 81 TYR A O 1
ATOM 648 N N . GLU A 1 82 ? -10.064 -1.364 20.201 1.00 81.94 82 GLU A N 1
ATOM 649 C CA . GLU A 1 82 ? -10.318 -1.042 21.608 1.00 81.94 82 GLU A CA 1
ATOM 650 C C . GLU A 1 82 ? -11.581 -1.744 22.120 1.00 81.94 82 GLU A C 1
ATOM 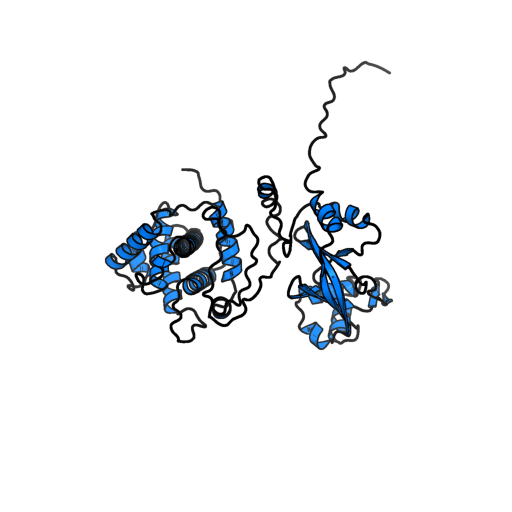652 O O . GLU A 1 82 ? -11.662 -2.121 23.289 1.00 81.94 82 GLU A O 1
ATOM 657 N N . ASN A 1 83 ? -12.559 -1.988 21.238 1.00 81.69 83 ASN A N 1
ATOM 658 C CA . ASN A 1 83 ? -13.806 -2.645 21.602 1.00 81.69 83 ASN A CA 1
ATOM 659 C C . ASN A 1 83 ? -14.254 -3.696 20.566 1.00 81.69 83 ASN A C 1
ATOM 661 O O . ASN A 1 83 ? -15.257 -3.519 19.870 1.00 81.69 83 ASN A O 1
ATOM 665 N N . PRO A 1 84 ? -13.594 -4.868 20.496 1.00 74.19 84 PRO A N 1
ATOM 666 C CA . PRO A 1 84 ? -13.977 -5.923 19.556 1.00 74.19 84 PRO A CA 1
ATOM 667 C C . PRO A 1 84 ? -15.416 -6.422 19.769 1.00 74.19 84 PRO A C 1
ATOM 669 O O . PRO A 1 84 ? -16.068 -6.878 18.831 1.00 74.19 84 PRO A O 1
ATOM 672 N N . LYS A 1 85 ? -15.942 -6.302 20.998 1.00 70.81 85 LYS A N 1
ATOM 673 C CA . LYS A 1 85 ? -17.320 -6.676 21.358 1.00 70.81 85 LYS A CA 1
ATOM 674 C C . LYS A 1 85 ? -18.361 -5.700 20.808 1.00 70.81 85 LYS A C 1
ATOM 676 O O . LYS A 1 85 ? -19.483 -6.115 20.558 1.00 70.81 85 LYS A O 1
ATOM 681 N N . ALA A 1 86 ? -17.997 -4.445 20.553 1.00 67.44 86 ALA A N 1
ATOM 682 C CA . ALA A 1 86 ? -18.852 -3.482 19.859 1.00 67.44 86 ALA A CA 1
ATOM 683 C C . ALA A 1 86 ? -19.126 -3.865 18.392 1.00 67.44 86 ALA A C 1
ATOM 685 O O . ALA A 1 86 ? -20.012 -3.303 17.751 1.00 67.44 86 ALA A O 1
ATOM 686 N N . CYS A 1 87 ? -18.385 -4.834 17.847 1.00 63.81 87 CYS A N 1
ATOM 687 C CA . CYS A 1 87 ? -18.535 -5.278 16.465 1.00 63.81 87 CYS A CA 1
ATOM 688 C C . CYS A 1 87 ? -19.679 -6.285 16.245 1.00 63.81 87 CYS A C 1
ATOM 690 O O . CYS A 1 87 ? -19.913 -6.690 15.111 1.00 63.81 87 CYS A O 1
ATOM 692 N N . VAL A 1 88 ? -20.360 -6.727 17.311 1.00 59.94 88 VAL A N 1
ATOM 693 C CA . VAL A 1 88 ? -21.474 -7.690 17.266 1.00 59.94 88 VAL A CA 1
ATOM 694 C C . VAL A 1 88 ? -22.401 -7.426 18.471 1.00 59.94 88 VAL A C 1
ATOM 696 O O . VAL A 1 88 ? -21.891 -7.450 19.588 1.00 59.94 88 VAL A O 1
ATOM 699 N N . PRO A 1 89 ? -23.735 -7.210 18.359 1.00 55.16 89 PRO A N 1
ATOM 700 C CA . PRO A 1 89 ? -24.618 -7.173 17.187 1.00 55.16 89 PRO A CA 1
ATOM 701 C C . PRO A 1 89 ? -25.390 -5.834 17.039 1.00 55.16 89 PRO A C 1
ATOM 703 O O . PRO A 1 89 ? -26.467 -5.811 16.452 1.00 55.16 89 PRO A O 1
ATOM 706 N N . TYR A 1 90 ? -24.931 -4.733 17.652 1.00 64.38 90 TYR A N 1
ATOM 707 C CA . TYR A 1 90 ? -25.751 -3.510 17.756 1.00 64.38 90 TYR A CA 1
ATOM 708 C C . TYR A 1 90 ? -25.859 -2.717 16.447 1.00 64.38 90 TYR A C 1
ATOM 710 O O . TYR A 1 90 ? -26.854 -2.029 16.232 1.00 64.38 90 TYR A O 1
ATOM 718 N N . PHE A 1 91 ? -24.847 -2.807 15.585 1.00 77.56 91 PHE A N 1
ATOM 719 C CA . PHE A 1 91 ? -24.920 -2.319 14.212 1.00 77.56 91 PHE A CA 1
ATOM 720 C C . PHE A 1 91 ? -25.170 -3.506 13.292 1.00 77.56 91 PHE A C 1
ATOM 722 O O . PHE A 1 91 ? -24.545 -4.559 13.440 1.00 77.56 91 PHE A O 1
ATOM 729 N N . ALA A 1 92 ? -26.134 -3.349 12.388 1.00 77.44 92 ALA A N 1
ATOM 730 C CA . ALA A 1 92 ? -26.599 -4.435 11.541 1.00 77.44 92 ALA A CA 1
ATOM 731 C C . ALA A 1 92 ? -25.687 -4.628 10.325 1.00 77.44 92 ALA A C 1
ATOM 733 O O . ALA A 1 92 ? -25.631 -5.723 9.768 1.00 77.44 92 ALA A O 1
ATOM 734 N N . SER A 1 93 ? -24.981 -3.572 9.918 1.00 87.31 93 SER A N 1
ATOM 735 C CA . SER A 1 93 ? -24.332 -3.495 8.614 1.00 87.31 93 SER A CA 1
ATOM 736 C C . SER A 1 93 ? -23.045 -2.660 8.638 1.00 87.31 93 SER A C 1
ATOM 738 O O . SER A 1 93 ? -22.800 -1.896 9.574 1.00 87.31 93 SER A O 1
ATOM 740 N N . ALA A 1 94 ? -22.207 -2.809 7.608 1.00 88.94 94 ALA A N 1
ATOM 741 C CA . ALA A 1 94 ? -20.985 -2.016 7.433 1.00 88.94 94 ALA A CA 1
ATOM 742 C C . ALA A 1 94 ? -21.317 -0.530 7.185 1.00 88.94 94 ALA A C 1
ATOM 744 O O . ALA A 1 94 ? -20.591 0.370 7.610 1.00 88.94 94 ALA A O 1
ATOM 745 N N . GLU A 1 95 ? -22.460 -0.298 6.551 1.00 92.00 95 GLU A N 1
ATOM 746 C CA . GLU A 1 95 ? -23.102 0.979 6.300 1.00 92.00 95 GLU A CA 1
ATOM 747 C C . GLU A 1 95 ? -23.341 1.738 7.613 1.00 92.00 95 GLU A C 1
ATOM 749 O O . GLU A 1 95 ? -22.952 2.900 7.731 1.00 92.00 95 GLU A O 1
ATOM 754 N N . ASP A 1 96 ? -23.870 1.063 8.640 1.00 93.00 96 ASP A N 1
ATOM 755 C CA . ASP A 1 96 ? -24.132 1.673 9.950 1.00 93.00 96 ASP A CA 1
ATOM 756 C C . ASP A 1 96 ? -22.844 2.155 10.628 1.00 93.00 96 ASP A C 1
ATOM 758 O O . ASP A 1 96 ? -22.805 3.261 11.177 1.00 93.00 96 ASP A O 1
ATOM 762 N N . TYR A 1 97 ? -21.773 1.350 10.558 1.00 93.31 97 TYR A N 1
ATOM 763 C CA . TYR A 1 97 ? -20.450 1.748 11.048 1.00 93.31 97 TYR A CA 1
ATOM 764 C C . TYR A 1 97 ? -19.941 2.969 10.280 1.00 93.31 97 TYR A C 1
ATOM 766 O O . TYR A 1 97 ? -19.520 3.949 10.896 1.00 93.31 97 TYR A O 1
ATOM 774 N N . PHE A 1 98 ? -20.005 2.945 8.947 1.00 95.12 98 PHE A N 1
ATOM 775 C CA . PHE A 1 98 ? -19.537 4.054 8.121 1.00 95.12 98 PHE A CA 1
ATOM 776 C C . PHE A 1 98 ? -20.259 5.364 8.446 1.00 95.12 98 PHE A C 1
ATOM 778 O O . PHE A 1 98 ? -19.603 6.364 8.733 1.00 95.12 98 PHE A O 1
ATOM 785 N N . VAL A 1 99 ? -21.593 5.368 8.448 1.00 95.00 99 VAL A N 1
ATOM 786 C CA . VAL A 1 99 ? -22.370 6.601 8.640 1.00 95.00 99 VAL A CA 1
ATOM 787 C C . VAL A 1 99 ? -22.184 7.156 10.057 1.00 95.00 99 VAL A C 1
ATOM 789 O O . VAL A 1 99 ? -22.051 8.370 10.229 1.00 95.00 99 VAL A O 1
ATOM 792 N N . ALA A 1 100 ? -22.106 6.294 11.075 1.00 95.50 100 ALA A N 1
ATOM 793 C CA . ALA A 1 100 ? -21.815 6.717 12.444 1.00 95.50 100 ALA A CA 1
ATOM 794 C C . ALA A 1 100 ? -20.404 7.309 12.584 1.00 95.50 100 ALA A C 1
ATOM 796 O O . ALA A 1 100 ? -20.244 8.385 13.163 1.00 95.50 100 ALA A O 1
ATOM 797 N N . GLY A 1 101 ? -19.394 6.646 12.012 1.00 95.75 101 GLY A N 1
ATOM 798 C CA . GLY A 1 101 ? -18.015 7.133 12.010 1.00 95.75 101 GLY A CA 1
ATOM 799 C C . GLY A 1 101 ? -17.887 8.471 11.283 1.00 95.75 101 GLY A C 1
ATOM 800 O O . GLY A 1 101 ? -17.264 9.393 11.804 1.00 95.75 101 GLY A O 1
ATOM 801 N N . MET A 1 102 ? -18.559 8.608 10.137 1.00 94.81 102 MET A N 1
ATOM 802 C CA . MET A 1 102 ? -18.609 9.838 9.347 1.00 94.81 102 MET A CA 1
ATOM 803 C C . MET A 1 102 ? -19.248 10.986 10.129 1.00 94.81 102 MET A C 1
ATOM 805 O O . MET A 1 102 ? -18.718 12.096 10.141 1.00 94.81 102 MET A O 1
ATOM 809 N N . ALA A 1 103 ? -20.358 10.721 10.829 1.00 95.19 103 ALA A N 1
ATOM 810 C CA . ALA A 1 103 ? -21.037 11.710 11.663 1.00 95.19 103 ALA A CA 1
ATOM 811 C C . ALA A 1 103 ? -20.129 12.266 12.771 1.00 95.19 103 ALA A C 1
ATOM 813 O O . ALA A 1 103 ? -20.170 13.466 13.044 1.00 95.19 103 ALA A O 1
ATOM 814 N N . ILE A 1 104 ? -19.304 11.409 13.378 1.00 96.31 104 ILE A N 1
ATOM 815 C CA . ILE A 1 104 ? -18.362 11.792 14.435 1.00 96.31 104 ILE A CA 1
ATOM 816 C C . ILE A 1 104 ? -17.151 12.518 13.844 1.00 96.31 104 ILE A C 1
ATOM 818 O O . ILE A 1 104 ? -16.822 13.620 14.286 1.00 96.31 104 ILE A O 1
ATOM 822 N N . ALA A 1 105 ? -16.502 11.929 12.835 1.00 94.56 105 ALA A N 1
ATOM 823 C CA . ALA A 1 105 ? -15.271 12.448 12.248 1.00 94.56 105 ALA A CA 1
ATOM 824 C C . ALA A 1 105 ? -15.461 13.864 11.700 1.00 94.56 105 ALA A C 1
ATOM 826 O O . ALA A 1 105 ? -14.657 14.744 12.001 1.00 94.56 105 ALA A O 1
ATOM 827 N N . GLN A 1 106 ? -16.552 14.124 10.972 1.00 92.12 106 GLN A N 1
ATOM 828 C CA . GLN A 1 106 ? -16.788 15.456 10.416 1.00 92.12 106 GLN A CA 1
ATOM 829 C C . GLN A 1 106 ? -16.957 16.527 11.500 1.00 92.12 106 GLN A C 1
ATOM 831 O O . GLN A 1 106 ? -16.465 17.636 11.337 1.00 92.12 106 GLN A O 1
ATOM 836 N N . LYS A 1 107 ? -17.624 16.201 12.617 1.00 92.69 107 LYS A N 1
ATOM 837 C CA . LYS A 1 107 ? -17.863 17.140 13.725 1.00 92.69 107 LYS A CA 1
ATOM 838 C C . LYS A 1 107 ? -16.611 17.396 14.544 1.00 92.69 107 LYS A C 1
ATOM 840 O O . LYS A 1 107 ? -16.511 18.431 15.191 1.00 92.69 107 LYS A O 1
ATOM 845 N N . TYR A 1 108 ? -15.703 16.427 14.560 1.00 92.44 108 TYR A N 1
ATOM 846 C CA . TYR A 1 108 ? -14.437 16.542 15.260 1.00 92.44 108 TYR A CA 1
ATOM 847 C C . TYR A 1 108 ? -13.394 17.314 14.442 1.00 92.44 108 TYR A C 1
ATOM 849 O O . TYR A 1 108 ? -12.665 18.128 14.998 1.00 92.44 108 TYR A O 1
ATOM 857 N N . ILE A 1 109 ? -13.321 17.050 13.134 1.00 89.50 109 ILE A N 1
ATOM 858 C CA . ILE A 1 109 ? -12.261 17.564 12.256 1.00 89.50 109 ILE A CA 1
ATOM 859 C C . ILE A 1 109 ? -12.602 18.945 11.693 1.00 89.50 109 ILE A C 1
ATOM 861 O O . ILE A 1 109 ? -11.710 19.778 11.555 1.00 89.50 109 ILE A O 1
ATOM 865 N N . LEU A 1 110 ? -13.864 19.183 11.325 1.00 86.56 110 LEU A N 1
ATOM 866 C CA . LEU A 1 110 ? -14.265 20.414 10.649 1.00 86.56 110 LEU A CA 1
ATOM 867 C C . LEU A 1 110 ? -14.832 21.429 11.640 1.00 86.56 110 LEU A C 1
ATOM 869 O O . LEU A 1 110 ? -15.740 21.115 12.408 1.00 86.56 110 LEU A O 1
ATOM 873 N N . ASP A 1 111 ? -14.373 22.677 11.532 1.00 83.56 111 ASP A N 1
ATOM 874 C CA . ASP A 1 111 ? -14.944 23.808 12.275 1.00 83.56 111 ASP A CA 1
ATOM 875 C C . ASP A 1 111 ? -16.423 24.033 11.918 1.00 83.56 111 ASP A C 1
ATOM 877 O O . ASP A 1 111 ? -17.248 24.373 12.768 1.00 83.56 111 ASP A O 1
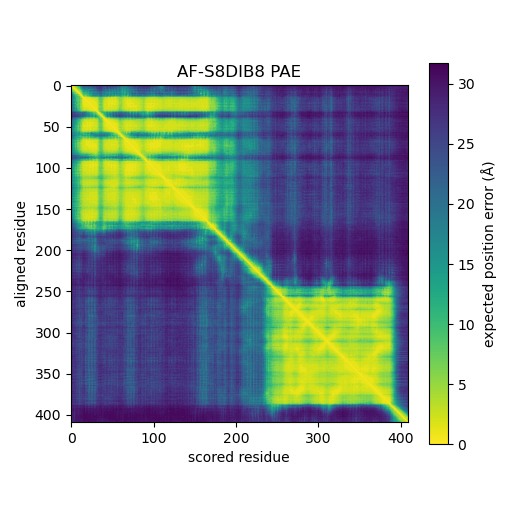ATOM 881 N N . ILE A 1 112 ? -16.763 23.820 10.643 1.00 83.00 112 ILE A N 1
ATOM 882 C CA . ILE A 1 112 ? -18.127 23.842 10.119 1.00 83.00 112 ILE A CA 1
ATOM 883 C C . ILE A 1 112 ? -18.413 22.450 9.568 1.00 83.00 112 ILE A C 1
ATOM 885 O O . ILE A 1 112 ? -17.849 22.043 8.555 1.00 83.00 112 ILE A O 1
ATOM 889 N N . SER A 1 113 ? -19.289 21.720 10.247 1.00 86.12 113 SER A N 1
ATOM 890 C CA . SER A 1 113 ? -19.655 20.347 9.905 1.00 86.12 113 SER A CA 1
ATOM 891 C C . SER A 1 113 ? -21.142 20.230 9.601 1.00 86.12 113 SER A C 1
ATOM 893 O O . SER A 1 113 ? -21.949 21.077 10.002 1.00 86.12 113 SER A O 1
ATOM 895 N N . MET A 1 114 ? -21.525 19.162 8.900 1.00 87.75 114 MET A N 1
ATOM 896 C CA . MET A 1 114 ? -22.936 18.891 8.668 1.00 87.75 114 MET A CA 1
ATOM 897 C C . MET A 1 114 ? -23.627 18.515 9.970 1.00 87.75 114 MET A C 1
ATOM 899 O O . MET A 1 114 ? -23.126 17.730 10.782 1.00 87.75 114 MET A O 1
ATOM 903 N N . ASN A 1 115 ? -24.849 19.007 10.133 1.00 90.25 115 ASN A N 1
ATOM 904 C CA . ASN A 1 115 ? -25.739 18.450 11.135 1.00 90.25 115 ASN A CA 1
ATOM 905 C C . ASN A 1 115 ? -26.263 17.069 10.685 1.00 90.25 115 ASN A C 1
ATOM 907 O O . ASN A 1 115 ? -26.217 16.704 9.511 1.00 90.25 115 ASN A O 1
ATOM 911 N N . ASN A 1 116 ? -26.812 16.294 11.624 1.00 92.06 116 ASN A N 1
ATOM 912 C CA . ASN A 1 116 ? -27.304 14.943 11.324 1.00 92.06 116 ASN A CA 1
ATOM 913 C C . ASN A 1 116 ? -28.457 14.919 10.307 1.00 92.06 116 ASN A C 1
ATOM 915 O O . ASN A 1 116 ? -28.659 13.892 9.676 1.00 92.06 116 ASN A O 1
ATOM 919 N N . GLY A 1 117 ? -29.220 16.007 10.158 1.00 92.62 117 GLY A N 1
ATOM 920 C CA . GLY A 1 117 ? -30.254 16.109 9.125 1.00 92.62 117 GLY A CA 1
ATOM 921 C C . GLY A 1 117 ? -29.642 16.163 7.729 1.00 92.62 117 GLY A C 1
ATOM 922 O O . GLY A 1 117 ? -29.983 15.347 6.888 1.00 92.62 117 GLY A O 1
ATOM 923 N N . GLN A 1 118 ? -28.648 17.029 7.536 1.00 90.94 118 GLN A N 1
ATOM 924 C CA . GLN A 1 118 ? -27.914 17.144 6.272 1.00 90.94 118 GLN A CA 1
ATOM 925 C C . GLN A 1 118 ? -27.193 15.844 5.895 1.00 90.94 118 GLN A C 1
ATOM 927 O O . GLN A 1 118 ? -27.202 15.455 4.731 1.00 90.94 118 GLN A O 1
ATOM 932 N N . LEU A 1 119 ? -26.597 15.145 6.871 1.00 90.69 119 LEU A N 1
ATOM 933 C CA . LEU A 1 119 ? -25.991 13.839 6.605 1.00 90.69 119 LEU A CA 1
ATOM 934 C C . LEU A 1 119 ? -27.049 12.794 6.219 1.00 90.69 119 LEU A C 1
ATOM 936 O O . LEU A 1 119 ? -26.811 12.016 5.306 1.00 90.69 119 LEU A O 1
ATOM 940 N N . VAL A 1 120 ? -28.222 12.793 6.865 1.00 92.81 120 VAL A N 1
ATOM 941 C CA . VAL A 1 120 ? -29.346 11.922 6.482 1.00 92.81 120 VAL A CA 1
ATOM 942 C C . VAL A 1 120 ? -29.810 12.201 5.055 1.00 92.81 120 VAL A C 1
ATOM 944 O O . VAL A 1 120 ? -29.979 11.253 4.289 1.00 92.81 120 VAL A O 1
ATOM 947 N N . ASP A 1 121 ? -29.947 13.470 4.673 1.00 90.50 121 ASP A N 1
ATOM 948 C CA . ASP A 1 121 ? -30.316 13.848 3.307 1.00 90.50 121 ASP A CA 1
ATOM 949 C C . ASP A 1 121 ? -29.280 13.325 2.292 1.00 90.50 121 ASP A C 1
ATOM 951 O O . ASP A 1 121 ? -29.642 12.810 1.235 1.00 90.50 121 ASP A O 1
ATOM 955 N N . ALA A 1 122 ? -27.989 13.351 2.649 1.00 88.12 122 ALA A N 1
ATOM 956 C CA . ALA A 1 122 ? -26.900 12.804 1.836 1.00 88.12 122 ALA A CA 1
ATOM 957 C C . ALA A 1 122 ? -26.895 11.266 1.737 1.00 88.12 122 ALA A C 1
ATOM 959 O O . ALA A 1 122 ? -26.246 10.715 0.847 1.00 88.12 122 ALA A O 1
ATOM 960 N N . THR A 1 123 ? -27.617 10.569 2.623 1.00 86.75 123 THR A N 1
ATOM 961 C CA . THR A 1 123 ? -27.807 9.108 2.556 1.00 86.75 123 THR A CA 1
ATOM 962 C C . THR A 1 123 ? -28.977 8.679 1.664 1.00 86.75 123 THR A C 1
ATOM 964 O O . THR A 1 123 ? -29.323 7.500 1.654 1.00 86.75 123 THR A O 1
ATOM 967 N N . ASP A 1 124 ? -29.606 9.612 0.938 1.00 85.06 124 ASP A N 1
ATOM 968 C CA . ASP A 1 124 ? -30.765 9.364 0.063 1.00 85.06 124 ASP A CA 1
ATOM 969 C C . ASP A 1 124 ? -31.928 8.662 0.794 1.00 85.06 124 ASP A C 1
ATOM 971 O O . ASP A 1 124 ? -32.559 7.726 0.307 1.00 85.06 124 ASP A O 1
ATOM 975 N N . GLY A 1 125 ? -32.171 9.077 2.043 1.00 82.69 125 GLY A N 1
ATOM 976 C CA . GLY A 1 125 ? -33.265 8.564 2.871 1.00 82.69 125 GLY A CA 1
ATOM 977 C C . GLY A 1 125 ? -33.060 7.158 3.445 1.00 82.69 125 GLY A C 1
ATOM 978 O O . GLY A 1 125 ? -33.986 6.629 4.061 1.00 82.69 125 GLY A O 1
ATOM 979 N N . GLN A 1 126 ? -31.870 6.559 3.306 1.00 86.81 126 GLN A N 1
ATOM 980 C CA . GLN A 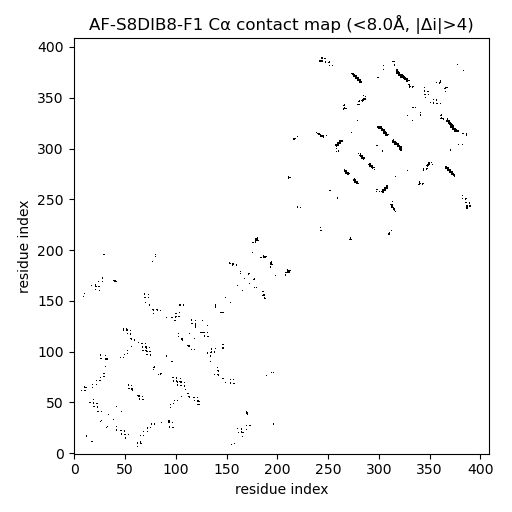1 126 ? -31.563 5.252 3.910 1.00 86.81 126 GLN A CA 1
ATOM 981 C C . GLN A 1 126 ? -31.620 5.285 5.445 1.00 86.81 126 GLN A C 1
ATOM 983 O O . GLN A 1 126 ? -31.950 4.285 6.082 1.00 86.81 126 GLN A O 1
ATOM 988 N N . TYR A 1 127 ? -31.344 6.446 6.045 1.00 92.31 127 TYR A N 1
ATOM 989 C CA . TYR A 1 127 ? -31.335 6.639 7.491 1.00 92.31 127 TYR A CA 1
ATOM 990 C C . TYR A 1 127 ? -32.402 7.637 7.934 1.00 92.31 127 TYR A C 1
ATOM 992 O O . TYR A 1 127 ? -32.676 8.632 7.274 1.00 92.31 127 TYR A O 1
ATOM 1000 N N . THR A 1 128 ? -32.969 7.421 9.122 1.00 94.62 128 THR A N 1
ATOM 1001 C CA . THR A 1 128 ? -33.736 8.465 9.817 1.00 94.62 128 THR A CA 1
ATOM 1002 C C . THR A 1 128 ? -32.821 9.239 10.762 1.00 94.62 128 THR A C 1
ATOM 1004 O O . THR A 1 128 ? -31.868 8.683 11.309 1.00 94.62 128 THR A O 1
ATOM 1007 N N . ILE A 1 129 ? -33.140 10.509 11.042 1.00 94.69 129 ILE A N 1
ATOM 1008 C CA . ILE A 1 129 ? -32.368 11.336 11.993 1.00 94.69 129 ILE A CA 1
ATOM 1009 C C . ILE A 1 129 ? -32.279 10.666 13.370 1.00 94.69 129 ILE A C 1
ATOM 1011 O O . ILE A 1 129 ? -31.231 10.703 14.018 1.00 94.69 129 ILE A O 1
ATOM 1015 N N . THR A 1 130 ? -33.371 10.046 13.825 1.00 95.25 130 THR A N 1
ATOM 1016 C CA . THR A 1 130 ? -33.407 9.321 15.101 1.00 95.25 130 THR A CA 1
ATOM 1017 C C . THR A 1 130 ? -32.463 8.128 15.079 1.00 95.25 130 THR A C 1
ATOM 1019 O O . THR A 1 130 ? -31.706 7.945 16.029 1.00 95.25 130 THR A O 1
ATOM 1022 N N . HIS A 1 131 ? -32.465 7.350 13.994 1.00 93.69 131 HIS A N 1
ATOM 1023 C CA . HIS A 1 131 ? -31.575 6.204 13.856 1.00 93.69 131 HIS A CA 1
ATOM 1024 C C . HIS A 1 131 ? -30.106 6.637 13.827 1.00 93.69 131 HIS A C 1
ATOM 1026 O O . HIS A 1 131 ? -29.324 6.152 14.641 1.00 93.69 131 HIS A O 1
ATOM 1032 N N . LEU A 1 132 ? -29.756 7.637 13.010 1.00 94.44 132 LEU A N 1
ATOM 1033 C CA . LEU A 1 132 ? -28.396 8.172 12.936 1.00 94.44 132 LEU A CA 1
ATOM 1034 C C . LEU A 1 132 ? -27.887 8.675 14.296 1.00 94.44 132 LEU A C 1
ATOM 1036 O O . LEU A 1 132 ? -26.766 8.373 14.693 1.00 94.44 132 LEU A O 1
ATOM 1040 N N . ARG A 1 133 ? -28.713 9.414 15.048 1.00 95.56 133 ARG A N 1
ATOM 1041 C CA . ARG A 1 133 ? -28.350 9.879 16.400 1.00 95.56 133 ARG A CA 1
ATOM 1042 C C . ARG A 1 133 ? -28.090 8.724 17.360 1.00 95.56 133 ARG A C 1
ATOM 1044 O O . ARG A 1 133 ? -27.212 8.837 18.211 1.00 95.56 133 ARG A O 1
ATOM 1051 N N . THR A 1 134 ? -28.860 7.646 17.256 1.00 94.81 134 THR A N 1
ATOM 1052 C CA . THR A 1 134 ? -28.633 6.442 18.059 1.00 94.81 134 THR A CA 1
ATOM 1053 C C . THR A 1 134 ? -27.305 5.795 17.684 1.00 94.81 134 THR A C 1
ATOM 1055 O O . THR A 1 134 ? -26.515 5.520 18.580 1.00 94.81 134 THR A O 1
ATOM 1058 N N . LEU A 1 135 ? -27.018 5.620 16.389 1.00 94.31 135 LEU A N 1
ATOM 1059 C CA . LEU A 1 135 ? -25.751 5.047 15.925 1.00 94.31 135 LEU A CA 1
ATOM 1060 C C . LEU A 1 135 ? -24.544 5.873 16.398 1.00 94.31 135 LEU A C 1
ATOM 1062 O O . LEU A 1 135 ? -23.616 5.330 16.994 1.00 94.31 135 LEU A O 1
ATOM 1066 N N . GLU A 1 136 ? -24.599 7.196 16.218 1.00 95.44 136 GLU A N 1
ATOM 1067 C CA . GLU A 1 136 ? -23.556 8.133 16.647 1.00 95.44 136 GLU A CA 1
ATOM 1068 C C . GLU A 1 136 ? -23.286 8.040 18.158 1.00 95.44 136 GLU A C 1
ATOM 1070 O O . GLU A 1 136 ? -22.143 7.872 18.582 1.00 95.44 136 GLU A O 1
ATOM 1075 N N . ARG A 1 137 ? -24.334 8.111 18.992 1.00 95.25 137 ARG A N 1
ATOM 1076 C CA . ARG A 1 137 ? -24.187 8.059 20.458 1.00 95.25 137 ARG A CA 1
ATOM 1077 C C . ARG A 1 137 ? -23.653 6.716 20.933 1.00 95.25 137 ARG A C 1
ATOM 1079 O O . ARG A 1 137 ? -22.843 6.684 21.855 1.00 95.25 137 ARG A O 1
ATOM 1086 N N . THR A 1 138 ? -24.097 5.628 20.312 1.00 93.25 138 THR A N 1
ATOM 1087 C CA . THR A 1 138 ? -23.613 4.282 20.623 1.00 93.25 138 THR A CA 1
ATOM 1088 C C . THR A 1 138 ? -22.128 4.152 20.295 1.00 93.25 138 THR A C 1
ATOM 1090 O O . THR A 1 138 ? -21.360 3.727 21.156 1.00 93.25 138 THR A O 1
ATOM 1093 N N . MET A 1 139 ? -21.696 4.593 19.107 1.00 93.56 139 MET A N 1
ATOM 1094 C CA . MET A 1 139 ? -20.283 4.547 18.719 1.00 93.56 139 MET A CA 1
ATOM 1095 C C . MET A 1 139 ? -19.404 5.425 19.621 1.00 93.56 139 MET A C 1
ATOM 1097 O O . MET A 1 139 ? -18.351 4.970 20.058 1.00 93.56 139 MET A O 1
ATOM 1101 N N . LEU A 1 140 ? -19.844 6.643 19.962 1.00 95.12 140 LEU A N 1
ATOM 1102 C CA . LEU A 1 140 ? -19.134 7.503 20.920 1.00 95.12 140 LEU A CA 1
ATOM 1103 C C . LEU A 1 140 ? -19.005 6.854 22.299 1.00 95.12 140 LEU A C 1
ATOM 1105 O O . LEU A 1 140 ? -17.950 6.948 22.920 1.00 95.12 140 LEU A O 1
ATOM 1109 N N . GLY A 1 141 ? -20.061 6.184 22.765 1.00 92.94 141 GLY A N 1
ATOM 1110 C CA . GLY A 1 141 ? -20.030 5.428 24.013 1.00 92.94 141 GLY A CA 1
ATOM 1111 C C . GLY A 1 141 ? -19.000 4.300 23.983 1.00 92.94 141 GLY A C 1
ATOM 1112 O O . GLY A 1 141 ? -18.283 4.111 24.959 1.00 92.94 141 GLY A O 1
ATOM 1113 N N . TRP A 1 142 ? -18.884 3.584 22.863 1.00 91.69 142 TRP A N 1
ATOM 1114 C CA . TRP A 1 142 ? -17.906 2.503 22.707 1.00 91.69 142 TRP A CA 1
ATOM 1115 C C . TRP A 1 142 ? -16.466 2.968 22.539 1.00 91.69 142 TRP A C 1
ATOM 1117 O O . TRP A 1 142 ? -15.569 2.251 22.968 1.00 91.69 142 TRP A O 1
ATOM 1127 N N . LEU A 1 143 ? -16.260 4.139 21.939 1.00 90.75 143 LEU A N 1
ATOM 1128 C CA . LEU A 1 143 ? -14.963 4.814 21.880 1.00 90.75 143 LEU A CA 1
ATOM 1129 C C . LEU A 1 143 ? -14.610 5.515 23.199 1.00 90.75 143 LEU A C 1
ATOM 1131 O O . LEU A 1 143 ? -13.585 6.181 23.264 1.00 90.75 143 LEU A O 1
ATOM 1135 N N . GLU A 1 144 ? -15.480 5.463 24.215 1.00 92.50 144 GLU A N 1
ATOM 1136 C CA . GLU A 1 144 ? -15.332 6.211 25.471 1.00 92.50 144 GLU A CA 1
ATOM 1137 C C . GLU A 1 144 ? -15.074 7.712 25.242 1.00 92.50 144 GLU A C 1
ATOM 1139 O O . GLU A 1 144 ? -14.363 8.373 25.995 1.00 92.50 144 GLU A O 1
ATOM 1144 N N . TYR A 1 145 ? -15.651 8.265 24.168 1.00 92.88 145 TYR A N 1
ATOM 1145 C CA . TYR A 1 145 ? -15.402 9.627 23.681 1.00 92.88 145 TYR A CA 1
ATOM 1146 C C . TYR A 1 145 ? -13.931 9.936 23.335 1.00 92.88 145 TYR A C 1
ATOM 1148 O O . TYR A 1 145 ? -13.588 11.095 23.088 1.00 92.88 145 TYR A O 1
ATOM 1156 N N . ASN A 1 146 ? -13.064 8.926 23.224 1.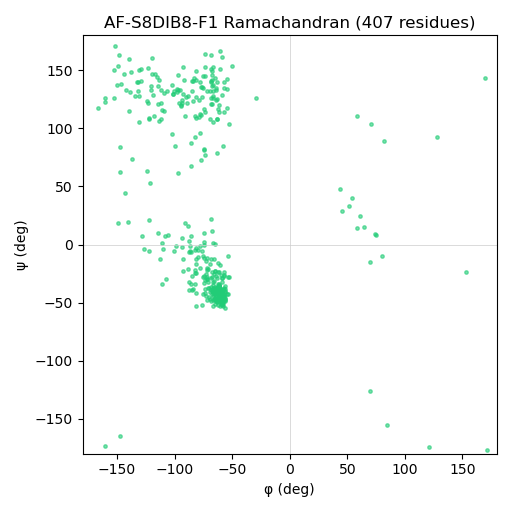00 91.19 146 ASN A N 1
ATOM 1157 C CA . ASN A 1 146 ? -11.709 9.061 22.704 1.00 91.19 146 ASN A CA 1
ATOM 1158 C C . ASN A 1 146 ? -11.723 9.173 21.171 1.00 91.19 146 ASN A C 1
ATOM 1160 O O . ASN A 1 146 ? -11.342 8.268 20.427 1.00 91.19 146 ASN A O 1
ATOM 1164 N N . VAL A 1 147 ? -12.166 10.330 20.689 1.00 92.69 147 VAL A N 1
ATOM 1165 C CA . VAL A 1 147 ? -12.181 10.684 19.260 1.00 92.69 147 VAL A CA 1
ATOM 1166 C C . VAL A 1 147 ? -10.931 11.452 18.835 1.00 92.69 147 VAL A C 1
ATOM 1168 O O . VAL A 1 147 ? -10.837 11.898 17.698 1.00 92.69 147 VAL A O 1
ATOM 1171 N N . SER A 1 148 ? -9.965 11.606 19.746 1.00 90.75 148 SER A N 1
ATOM 1172 C CA . SER A 1 148 ? -8.751 12.373 19.490 1.00 90.75 148 SER A CA 1
ATOM 1173 C C . SER A 1 148 ? -7.907 11.744 18.382 1.00 90.75 148 SER A C 1
ATOM 1175 O O . SER A 1 148 ? -7.706 10.527 18.365 1.00 90.75 148 SER A O 1
ATOM 1177 N N . MET A 1 149 ? -7.426 12.559 17.446 1.00 86.06 149 MET A N 1
ATOM 1178 C CA . MET A 1 149 ? -6.577 12.107 16.342 1.00 86.06 149 MET A CA 1
ATOM 1179 C C . MET A 1 149 ? -5.268 12.876 16.394 1.00 86.06 149 MET A C 1
ATOM 1181 O O . MET A 1 149 ? -5.232 14.071 16.104 1.00 86.06 149 MET A O 1
ATOM 1185 N N . ASP A 1 150 ? -4.195 12.197 16.791 1.00 85.06 150 ASP A N 1
ATOM 1186 C CA . ASP A 1 150 ? -2.867 12.776 16.657 1.00 85.06 150 ASP A CA 1
ATOM 1187 C C . ASP A 1 150 ? -2.526 12.908 15.168 1.00 85.06 150 ASP A C 1
ATOM 1189 O O . ASP A 1 150 ? -2.713 11.970 14.390 1.00 85.06 150 ASP A O 1
ATOM 1193 N N . ILE A 1 151 ? -2.030 14.081 14.771 1.00 80.06 151 ILE A N 1
ATOM 1194 C CA . ILE A 1 151 ? -1.764 14.383 13.360 1.00 80.06 151 ILE A CA 1
ATOM 1195 C C . ILE A 1 151 ? -0.749 13.388 12.798 1.00 80.06 151 ILE A C 1
ATOM 1197 O O . ILE A 1 151 ? -0.971 12.851 11.719 1.00 80.06 151 ILE A O 1
ATOM 1201 N N . LYS A 1 152 ? 0.316 13.059 13.541 1.00 79.38 152 LYS A N 1
ATOM 1202 C CA . LYS A 1 152 ? 1.345 12.128 13.056 1.00 79.38 152 LYS A CA 1
ATOM 1203 C C . LYS A 1 152 ? 0.781 10.719 12.895 1.00 79.38 152 LYS A C 1
ATOM 1205 O O . LYS A 1 152 ? 1.074 10.052 11.906 1.00 79.38 152 LYS A O 1
ATOM 1210 N N . GLN A 1 153 ? -0.058 10.275 13.831 1.00 79.19 153 GLN A N 1
ATOM 1211 C CA . GLN A 1 153 ? -0.760 8.994 13.709 1.00 79.19 153 GLN A CA 1
ATOM 1212 C C . GLN A 1 153 ? -1.682 8.956 12.490 1.00 79.19 153 GLN A C 1
ATOM 1214 O O . GLN A 1 153 ? -1.708 7.954 11.775 1.00 79.19 153 GLN A O 1
ATOM 1219 N N . LEU A 1 154 ? -2.415 10.042 12.237 1.00 80.25 154 LEU A N 1
ATOM 1220 C CA . LEU A 1 154 ? -3.311 10.142 11.093 1.00 80.25 154 LEU A CA 1
ATOM 1221 C C . LEU A 1 154 ? -2.532 10.146 9.770 1.00 80.25 154 LEU A C 1
ATOM 1223 O O . LEU A 1 154 ? -2.924 9.444 8.843 1.00 80.25 154 LEU A O 1
ATOM 1227 N N . GLU A 1 155 ? -1.397 10.845 9.688 1.00 78.12 155 GLU A N 1
ATOM 1228 C CA . GLU A 1 155 ? -0.527 10.833 8.503 1.00 78.12 155 GLU A CA 1
ATOM 1229 C C . GLU A 1 155 ? -0.005 9.428 8.176 1.00 78.12 155 GLU A C 1
ATOM 1231 O O . GLU A 1 155 ? -0.046 8.999 7.019 1.00 78.12 155 GLU A O 1
ATOM 1236 N N . VAL A 1 156 ? 0.465 8.691 9.188 1.00 76.88 156 VAL A N 1
ATOM 1237 C CA . VAL A 1 156 ? 0.905 7.297 9.024 1.00 76.88 156 VAL A CA 1
ATOM 1238 C C . VAL A 1 156 ? -0.267 6.430 8.574 1.00 76.88 156 VAL A C 1
ATOM 1240 O O . VAL A 1 156 ? -0.156 5.697 7.590 1.00 76.88 156 VAL A O 1
ATOM 1243 N N . PHE A 1 157 ? -1.419 6.569 9.232 1.00 82.56 157 PHE A N 1
ATOM 1244 C CA . PHE A 1 157 ? -2.624 5.822 8.894 1.00 82.56 157 PHE A CA 1
ATOM 1245 C C . PHE A 1 157 ? -3.083 6.062 7.452 1.00 82.56 157 PHE A C 1
ATOM 1247 O O . PHE A 1 157 ? -3.432 5.109 6.759 1.00 82.56 157 PHE A O 1
ATOM 1254 N N . VAL A 1 158 ? -3.049 7.306 6.969 1.00 82.62 158 VAL A N 1
ATOM 1255 C CA . VAL A 1 158 ? -3.395 7.664 5.584 1.00 82.62 158 VAL A CA 1
ATOM 1256 C C . VAL A 1 158 ? -2.511 6.913 4.596 1.00 82.62 158 VAL A C 1
ATOM 1258 O O . VAL A 1 158 ? -3.022 6.304 3.655 1.00 82.62 158 VAL A O 1
ATOM 1261 N N . ARG A 1 159 ? -1.190 6.919 4.815 1.00 74.44 159 ARG A N 1
ATOM 1262 C CA . ARG A 1 159 ? -0.228 6.241 3.931 1.00 74.44 159 ARG A CA 1
ATOM 1263 C C . ARG A 1 159 ? -0.453 4.736 3.917 1.00 74.44 159 ARG A C 1
ATOM 1265 O O . ARG A 1 159 ? -0.571 4.153 2.843 1.00 74.44 159 ARG A O 1
ATOM 1272 N N . VAL A 1 160 ? -0.578 4.132 5.096 1.00 76.12 160 VAL A N 1
ATOM 1273 C CA . VAL A 1 160 ? -0.832 2.695 5.257 1.00 76.12 160 VAL A CA 1
ATOM 1274 C C . VAL A 1 160 ? -2.150 2.312 4.589 1.00 76.12 160 VAL A C 1
ATOM 1276 O O . VAL A 1 160 ? -2.202 1.392 3.780 1.00 76.12 160 VAL A O 1
ATOM 1279 N N . THR A 1 161 ? -3.220 3.060 4.840 1.00 80.56 161 THR A N 1
ATOM 1280 C CA . THR A 1 161 ? -4.537 2.760 4.268 1.00 80.56 161 THR A CA 1
ATOM 1281 C C . THR A 1 161 ? -4.527 2.889 2.746 1.00 80.56 161 THR A C 1
ATOM 1283 O O . THR A 1 161 ? -5.072 2.031 2.058 1.00 80.56 161 THR A O 1
ATOM 1286 N N . ARG A 1 162 ? -3.862 3.910 2.193 1.00 78.94 162 ARG A N 1
ATOM 1287 C CA . ARG A 1 162 ? -3.666 4.049 0.739 1.00 78.94 162 ARG A CA 1
ATOM 1288 C C . ARG A 1 162 ? -2.895 2.886 0.149 1.00 78.94 162 ARG A C 1
ATOM 1290 O O . ARG A 1 162 ? -3.293 2.358 -0.881 1.00 78.94 162 ARG A O 1
ATOM 1297 N N . TRP A 1 163 ? -1.826 2.477 0.816 1.00 71.50 163 TRP A N 1
ATOM 1298 C CA . TRP A 1 163 ? -1.022 1.343 0.398 1.00 71.50 163 TRP A CA 1
ATOM 1299 C C . TRP A 1 163 ? -1.856 0.062 0.325 1.00 71.50 163 TRP A C 1
ATOM 1301 O O . TRP A 1 163 ? -1.860 -0.635 -0.686 1.00 71.50 163 TRP A O 1
ATOM 1311 N N . PHE A 1 164 ? -2.588 -0.237 1.398 1.00 69.50 164 PHE A N 1
ATOM 1312 C CA . PHE A 1 164 ? -3.333 -1.486 1.524 1.00 69.50 164 PHE A CA 1
ATOM 1313 C C . PHE A 1 164 ? -4.609 -1.520 0.696 1.00 69.50 164 PHE A C 1
ATOM 1315 O O . PHE A 1 164 ? -4.915 -2.538 0.082 1.00 69.50 164 PHE A O 1
ATOM 1322 N N . TYR A 1 165 ? -5.361 -0.423 0.683 1.00 75.06 165 TYR A N 1
ATOM 1323 C CA . TYR A 1 165 ? -6.714 -0.372 0.133 1.00 75.06 165 TYR A CA 1
ATOM 1324 C C . TYR A 1 165 ? -6.817 0.461 -1.146 1.00 75.06 165 TYR A C 1
ATOM 1326 O O . TYR A 1 165 ? -7.911 0.581 -1.687 1.00 75.06 165 TYR A O 1
ATOM 1334 N N . GLY A 1 166 ? -5.715 1.030 -1.645 1.00 70.75 166 GLY A N 1
ATOM 1335 C CA . GLY A 1 166 ? -5.694 1.899 -2.825 1.00 70.75 166 GLY A CA 1
ATOM 1336 C C . GLY A 1 166 ? -6.050 1.178 -4.119 1.00 70.75 166 GLY A C 1
ATOM 1337 O O . GLY A 1 166 ? -6.995 1.580 -4.789 1.00 70.75 166 GLY A O 1
ATOM 1338 N N . ASP A 1 167 ? -5.376 0.070 -4.428 1.00 65.94 167 ASP A N 1
ATOM 1339 C CA . ASP A 1 167 ? -5.562 -0.657 -5.698 1.00 65.94 167 ASP A CA 1
ATOM 1340 C C . ASP A 1 167 ? -5.872 -2.152 -5.512 1.00 65.94 167 ASP A C 1
ATOM 1342 O O . ASP A 1 167 ? -6.179 -2.852 -6.474 1.00 65.94 167 ASP A O 1
ATOM 1346 N N . ALA A 1 168 ? -5.869 -2.654 -4.274 1.00 57.53 168 ALA A N 1
ATOM 1347 C CA . ALA A 1 168 ? -6.094 -4.072 -4.012 1.00 57.53 168 ALA A CA 1
ATOM 1348 C C . ALA A 1 168 ? -7.588 -4.473 -4.156 1.00 57.53 168 ALA A C 1
ATOM 1350 O O . ALA A 1 168 ? -8.471 -3.777 -3.637 1.00 57.53 168 ALA A O 1
ATOM 1351 N N . PRO A 1 169 ? -7.902 -5.590 -4.841 1.00 53.88 169 PRO A N 1
ATOM 1352 C CA . PRO A 1 169 ? -9.243 -6.178 -4.875 1.00 53.88 169 PRO A CA 1
ATOM 1353 C C . PRO A 1 169 ? -9.707 -6.689 -3.500 1.00 53.88 169 PRO A C 1
ATOM 1355 O O . PRO A 1 169 ? -8.921 -7.263 -2.746 1.00 53.88 169 PRO A O 1
ATOM 1358 N N . LEU A 1 170 ? -11.004 -6.541 -3.192 1.00 53.09 170 LEU A N 1
ATOM 1359 C CA . LEU A 1 170 ? -11.590 -6.892 -1.887 1.00 53.09 170 LEU A CA 1
ATOM 1360 C C . LEU A 1 170 ? -11.457 -8.389 -1.546 1.00 53.09 170 LEU A C 1
ATOM 1362 O O . LEU A 1 170 ? -11.220 -8.736 -0.388 1.00 53.09 170 LEU A O 1
ATOM 1366 N N . TYR A 1 171 ? -11.577 -9.279 -2.537 1.00 52.19 171 TYR A N 1
ATOM 1367 C CA . TYR A 1 171 ? -11.465 -10.724 -2.313 1.00 52.19 171 TYR A CA 1
ATOM 1368 C C . TYR A 1 171 ? -10.073 -11.126 -1.806 1.00 52.19 171 TYR A C 1
ATOM 1370 O O . TYR A 1 171 ? -9.985 -11.915 -0.872 1.00 52.19 171 TYR A O 1
ATOM 1378 N N . ILE A 1 172 ? -9.000 -10.503 -2.317 1.00 51.81 172 ILE A N 1
ATOM 1379 C CA . ILE A 1 172 ? -7.620 -10.733 -1.850 1.00 51.81 172 ILE A CA 1
ATOM 1380 C C . ILE A 1 172 ? -7.482 -10.332 -0.373 1.00 51.81 172 ILE A C 1
ATOM 1382 O O . ILE A 1 172 ? -6.774 -10.986 0.396 1.00 51.81 172 ILE A O 1
ATOM 1386 N N . MET A 1 173 ? -8.191 -9.276 0.046 1.00 55.91 173 MET A N 1
ATOM 1387 C CA . MET A 1 173 ? -8.207 -8.815 1.439 1.00 55.91 173 MET A CA 1
ATOM 1388 C C . MET A 1 173 ? -8.945 -9.799 2.350 1.00 55.91 173 MET A C 1
ATOM 1390 O O . MET A 1 173 ? -8.455 -10.127 3.429 1.00 55.91 173 MET A O 1
ATOM 1394 N N . LYS A 1 174 ? -10.117 -10.294 1.931 1.00 53.97 174 LYS A N 1
ATOM 1395 C CA . LYS A 1 174 ? -10.947 -11.202 2.741 1.00 53.97 174 LYS A CA 1
ATOM 1396 C C . LYS A 1 174 ? -10.372 -12.612 2.872 1.00 53.97 174 LYS A C 1
ATOM 1398 O O . LYS A 1 174 ? -10.568 -13.237 3.909 1.00 53.97 174 LYS A O 1
ATOM 1403 N N . THR A 1 175 ? -9.624 -13.098 1.882 1.00 48.25 175 THR A N 1
ATOM 1404 C CA . THR A 1 175 ? -8.940 -14.403 1.950 1.00 48.25 175 THR A CA 1
ATOM 1405 C C . THR A 1 175 ? -7.698 -14.392 2.849 1.00 48.25 175 THR A C 1
ATOM 1407 O O . THR A 1 175 ? -6.993 -15.398 2.931 1.00 48.25 175 THR A O 1
ATOM 1410 N N . GLY A 1 176 ? -7.383 -13.263 3.503 1.00 42.56 176 GLY A N 1
ATOM 1411 C CA . GLY A 1 176 ? -6.156 -13.099 4.287 1.00 42.56 176 GLY A CA 1
ATOM 1412 C C . GLY A 1 176 ? -4.886 -13.163 3.432 1.00 42.56 176 GLY A C 1
ATOM 1413 O O . GLY A 1 176 ? -3.796 -13.347 3.962 1.00 42.56 176 GLY A O 1
ATOM 1414 N N . SER A 1 177 ? -5.021 -13.043 2.106 1.00 35.34 177 SER A N 1
ATOM 1415 C CA . SER A 1 177 ? -3.913 -13.101 1.145 1.00 35.34 177 SER A CA 1
ATOM 1416 C C . SER A 1 177 ? -3.245 -11.740 0.935 1.00 35.34 177 SER A C 1
ATOM 1418 O O . SER A 1 177 ? -2.274 -11.640 0.189 1.00 35.34 177 SER A O 1
ATOM 1420 N N . VAL A 1 178 ? -3.743 -10.690 1.596 1.00 36.81 178 VAL A N 1
ATOM 1421 C CA . VAL A 1 178 ? -3.042 -9.410 1.685 1.00 36.81 178 VAL A CA 1
ATOM 1422 C C . VAL A 1 178 ? -1.935 -9.532 2.712 1.00 36.81 178 VAL A C 1
ATOM 1424 O O . VAL A 1 178 ? -2.154 -9.656 3.915 1.00 36.81 178 VAL A O 1
ATOM 1427 N N . VAL A 1 179 ? -0.723 -9.494 2.190 1.00 35.22 179 VAL A N 1
ATOM 1428 C CA . VAL A 1 179 ? 0.489 -9.585 2.968 1.00 35.22 179 VAL A CA 1
ATOM 1429 C C . VAL A 1 179 ? 0.794 -8.204 3.557 1.00 35.22 179 VAL A C 1
ATOM 1431 O O . VAL A 1 179 ? 1.135 -7.270 2.835 1.00 35.22 179 VAL A O 1
ATOM 1434 N N . VAL A 1 180 ? 0.627 -8.061 4.873 1.00 35.56 180 VAL A N 1
ATOM 1435 C CA . VAL A 1 180 ? 0.958 -6.835 5.613 1.00 35.56 180 VAL A CA 1
ATOM 1436 C C . VAL A 1 180 ? 2.444 -6.853 5.963 1.00 35.56 180 VAL A C 1
ATOM 1438 O O . VAL A 1 180 ? 2.863 -7.793 6.635 1.00 35.56 180 VAL A O 1
ATOM 1441 N N . PRO A 1 181 ? 3.272 -5.860 5.590 1.00 34.19 181 PRO A N 1
ATOM 1442 C CA . PRO A 1 181 ? 4.570 -5.698 6.222 1.00 34.19 181 PRO A CA 1
ATOM 1443 C C . PRO A 1 181 ? 4.302 -5.301 7.674 1.00 34.19 181 PRO A C 1
ATOM 1445 O O . PRO A 1 181 ? 3.860 -4.189 7.962 1.00 34.19 181 PRO A O 1
ATOM 1448 N N . VAL A 1 182 ? 4.501 -6.232 8.604 1.00 36.81 182 VAL A N 1
ATOM 1449 C CA . VAL A 1 182 ? 4.639 -5.877 10.014 1.00 36.81 182 VAL A CA 1
ATOM 1450 C C . VAL A 1 182 ? 6.027 -5.263 10.146 1.00 36.81 182 VAL A C 1
ATOM 1452 O O . VAL A 1 182 ? 6.990 -5.945 10.478 1.00 36.81 182 VAL A O 1
ATOM 1455 N N . GLU A 1 183 ? 6.153 -3.981 9.816 1.00 37.81 183 GLU A N 1
ATOM 1456 C CA . GLU A 1 183 ? 7.183 -3.178 10.462 1.00 37.81 183 GLU A CA 1
ATOM 1457 C C . GLU A 1 183 ? 6.735 -3.038 11.921 1.00 37.81 183 GLU A C 1
ATOM 1459 O O . GLU A 1 183 ? 5.625 -2.565 12.193 1.00 37.81 183 GLU A O 1
ATOM 1464 N N . GLU A 1 184 ? 7.559 -3.503 12.861 1.00 37.12 184 GLU A N 1
ATOM 1465 C CA . GLU A 1 184 ? 7.438 -3.149 14.277 1.00 37.12 184 GLU A CA 1
ATOM 1466 C C . GLU A 1 184 ? 7.530 -1.613 14.384 1.00 37.12 184 GLU A C 1
ATOM 1468 O O . GLU A 1 184 ? 8.613 -1.058 14.531 1.00 37.12 184 GLU A O 1
ATOM 1473 N N . GLY A 1 185 ? 6.413 -0.901 14.202 1.00 37.09 185 GLY A N 1
ATOM 1474 C CA . GLY A 1 185 ? 6.406 0.565 14.214 1.00 37.09 185 GLY A CA 1
ATOM 1475 C C . GLY A 1 185 ? 5.314 1.292 13.426 1.00 37.09 185 GLY A C 1
ATOM 1476 O O . GLY A 1 185 ? 5.035 2.445 13.742 1.00 37.09 185 GLY A O 1
ATOM 1477 N N . CYS A 1 186 ? 4.697 0.684 12.405 1.00 35.31 186 CYS A N 1
ATOM 1478 C CA . CYS A 1 186 ? 3.983 1.471 11.377 1.00 35.31 186 CYS A CA 1
ATOM 1479 C C . CYS A 1 186 ? 2.453 1.464 11.417 1.00 35.31 186 CYS A C 1
ATOM 1481 O O . CYS A 1 186 ? 1.819 2.033 10.531 1.00 35.31 186 CYS A O 1
ATOM 1483 N N . TRP A 1 187 ? 1.838 0.900 12.450 1.00 39.59 187 TRP A N 1
ATOM 1484 C CA . TRP A 1 187 ? 0.411 1.107 12.695 1.00 39.59 187 TRP A CA 1
ATOM 1485 C C . TRP A 1 187 ? 0.227 2.224 13.724 1.00 39.59 187 TRP A C 1
ATOM 1487 O O . TRP A 1 187 ? 1.070 2.348 14.613 1.00 39.59 187 TRP A O 1
ATOM 1497 N N . PRO A 1 188 ? -0.830 3.058 13.642 1.00 36.09 188 PRO A N 1
ATOM 1498 C CA . PRO A 1 188 ? -1.061 4.076 14.659 1.00 36.09 188 PRO A CA 1
ATOM 1499 C C . PRO A 1 188 ? -1.157 3.388 16.023 1.00 36.09 188 PRO A C 1
ATOM 1501 O O . PRO A 1 188 ? -2.045 2.582 16.251 1.00 36.09 188 PRO A O 1
ATOM 1504 N N . TYR A 1 189 ? -0.202 3.640 16.910 1.00 39.84 189 TYR A N 1
ATOM 1505 C CA . TYR A 1 189 ? -0.187 3.031 18.235 1.00 39.84 189 TYR A CA 1
ATOM 1506 C C . TYR A 1 189 ? -1.358 3.571 19.069 1.00 39.84 189 TYR A C 1
ATOM 1508 O O . TYR A 1 189 ? -1.431 4.773 19.333 1.00 39.84 189 TYR A O 1
ATOM 1516 N N . PHE A 1 190 ? -2.248 2.696 19.542 1.00 36.19 190 PHE A N 1
ATOM 1517 C CA . PHE A 1 190 ? -3.117 3.003 20.684 1.00 36.19 190 PHE A CA 1
ATOM 1518 C C . PHE A 1 190 ? -2.511 2.345 21.929 1.00 36.19 190 PHE A C 1
ATOM 1520 O O . PHE A 1 190 ? -2.839 1.215 22.276 1.00 36.19 190 PHE A O 1
ATOM 1527 N N . GLY A 1 191 ? -1.557 3.036 22.568 1.00 42.59 191 GLY A N 1
ATOM 1528 C CA . GLY A 1 191 ? -0.789 2.510 23.708 1.00 42.59 191 GLY A CA 1
ATOM 1529 C C . GLY A 1 191 ? 0.425 1.650 23.312 1.00 42.59 191 GLY A C 1
ATOM 1530 O O . GLY A 1 191 ? 0.972 1.812 22.227 1.00 42.59 191 GLY A O 1
ATOM 1531 N N . GLU A 1 192 ? 0.867 0.746 24.200 1.00 29.14 192 GLU A N 1
ATOM 1532 C CA . GLU A 1 192 ? 2.087 -0.087 24.057 1.00 29.14 192 GLU A CA 1
ATOM 1533 C C . GLU A 1 192 ? 1.975 -1.258 23.045 1.00 29.14 192 GLU A C 1
ATOM 1535 O O . GLU A 1 192 ? 2.851 -2.120 23.006 1.00 29.14 192 GLU A O 1
ATOM 1540 N N . GLN A 1 193 ? 0.917 -1.346 22.229 1.00 34.62 193 GLN A N 1
ATOM 1541 C CA . GLN A 1 193 ? 0.666 -2.507 21.355 1.00 34.62 193 GLN A CA 1
ATOM 1542 C C . GLN A 1 193 ? 0.385 -2.123 19.892 1.00 34.62 193 GLN A C 1
ATOM 1544 O O . GLN A 1 193 ? -0.289 -1.134 19.604 1.00 34.62 193 GLN A O 1
ATOM 1549 N N . LEU A 1 194 ? 0.924 -2.932 18.970 1.00 34.53 194 LEU A N 1
ATOM 1550 C CA . LEU A 1 194 ? 0.836 -2.772 17.514 1.00 34.53 194 LEU A CA 1
ATOM 1551 C C . LEU A 1 194 ? -0.557 -3.183 16.993 1.00 34.53 194 LEU A C 1
ATOM 1553 O O . LEU A 1 194 ? -0.999 -4.308 17.233 1.00 34.53 194 LEU A O 1
ATOM 1557 N N . LEU A 1 195 ? -1.235 -2.312 16.239 1.00 45.00 195 LEU A N 1
ATOM 1558 C CA . LEU A 1 195 ? -2.561 -2.597 15.672 1.00 45.00 195 LEU A CA 1
ATOM 1559 C C . LEU A 1 195 ? -2.468 -3.401 14.367 1.00 45.00 195 LEU A C 1
ATOM 1561 O O . LEU A 1 195 ? -2.413 -2.819 13.290 1.00 45.00 195 LEU A O 1
ATOM 1565 N N . VAL A 1 196 ? -2.533 -4.729 14.417 1.00 41.09 196 VAL A N 1
ATOM 1566 C CA . VAL A 1 196 ? -2.817 -5.533 13.211 1.00 41.09 196 VAL A CA 1
ATOM 1567 C C . VAL A 1 196 ? -4.292 -5.948 13.247 1.00 41.09 196 VAL A C 1
ATOM 1569 O O . VAL A 1 196 ? -4.732 -6.466 14.278 1.00 41.09 196 VAL A O 1
ATOM 1572 N N . PRO A 1 197 ? -5.089 -5.750 12.174 1.00 34.97 197 PRO A N 1
ATOM 1573 C CA . PRO A 1 197 ? -6.426 -6.329 12.094 1.00 34.97 197 PRO A CA 1
ATOM 1574 C C . PRO A 1 197 ? -6.331 -7.842 12.313 1.00 34.97 197 PRO A C 1
ATOM 1576 O O . PRO A 1 197 ? -5.664 -8.551 11.562 1.00 34.97 197 PRO A O 1
ATOM 1579 N N . SER A 1 198 ? -6.962 -8.347 13.371 1.00 35.00 198 SER A N 1
ATOM 1580 C CA . SER A 1 198 ? -6.965 -9.777 13.663 1.00 35.00 198 SER A CA 1
ATOM 1581 C C . SER A 1 198 ? -7.802 -10.495 12.603 1.00 35.00 198 SER A C 1
ATOM 1583 O O . SER A 1 198 ? -9.029 -10.380 12.588 1.00 35.00 198 SER A O 1
ATOM 1585 N N . ILE A 1 199 ? -7.137 -11.231 11.713 1.00 37.66 199 ILE A N 1
ATOM 1586 C CA . ILE A 1 199 ? -7.776 -12.191 10.809 1.00 37.66 199 ILE A CA 1
ATOM 1587 C C . ILE A 1 199 ? -8.406 -13.279 11.697 1.00 37.66 199 ILE A C 1
ATOM 1589 O O . ILE A 1 199 ? -7.694 -13.850 12.529 1.00 37.66 199 ILE A O 1
ATOM 1593 N N . PRO A 1 200 ? -9.713 -13.580 11.592 1.00 31.70 200 PRO A N 1
ATOM 1594 C CA . PRO A 1 200 ? -10.290 -14.693 12.330 1.00 31.70 200 PRO A CA 1
ATOM 1595 C C . PRO A 1 200 ? -9.619 -15.991 11.870 1.00 31.70 200 PRO A C 1
ATOM 1597 O O . PRO A 1 200 ? -9.712 -16.376 10.706 1.00 31.70 200 PRO A O 1
ATOM 1600 N N . ALA A 1 201 ? -8.916 -16.652 12.789 1.00 27.92 201 ALA A N 1
ATOM 1601 C CA . ALA A 1 201 ? -8.324 -17.957 12.549 1.00 27.92 201 ALA A CA 1
ATOM 1602 C C . ALA A 1 201 ? -9.442 -18.973 12.267 1.00 27.92 201 ALA A C 1
ATOM 1604 O O . ALA A 1 201 ? -10.193 -19.351 13.167 1.00 27.92 201 ALA A O 1
ATOM 1605 N N . LEU A 1 202 ? -9.566 -19.408 11.012 1.00 27.62 202 LEU A N 1
ATOM 1606 C CA . LEU A 1 202 ? -10.297 -20.629 10.685 1.00 27.62 202 LEU 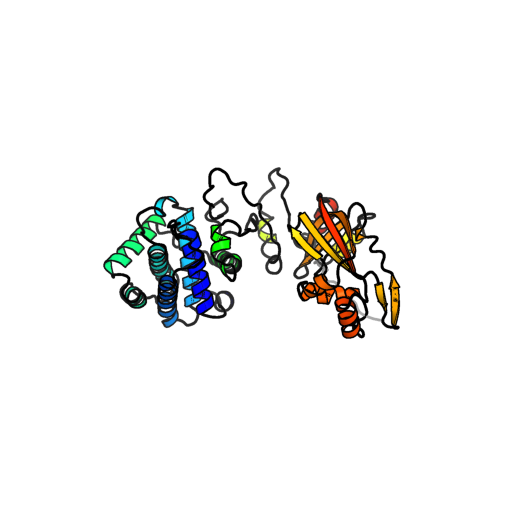A CA 1
ATOM 1607 C C . LEU A 1 202 ? -9.519 -21.834 11.257 1.00 27.62 202 LEU A C 1
ATOM 1609 O O . LEU A 1 202 ? -8.288 -21.827 11.175 1.00 27.62 202 LEU A O 1
ATOM 1613 N N . PRO A 1 203 ? -10.177 -22.874 11.807 1.00 28.22 203 PRO A N 1
ATOM 1614 C CA . PRO A 1 203 ? -9.506 -23.906 12.608 1.00 28.22 203 PRO A CA 1
ATOM 1615 C C . PRO A 1 203 ? -8.501 -24.831 11.895 1.00 28.22 203 PRO A C 1
ATOM 1617 O O . PRO A 1 203 ? -7.947 -25.698 12.559 1.00 28.22 203 PRO A O 1
ATOM 1620 N N . GLU A 1 204 ? -8.224 -24.689 10.594 1.00 25.69 204 GLU A N 1
ATOM 1621 C CA . GLU A 1 204 ? -7.352 -25.633 9.861 1.00 25.69 204 GLU A CA 1
ATOM 1622 C C . GLU A 1 204 ? -6.394 -24.987 8.840 1.00 25.69 204 GLU A C 1
ATOM 1624 O O . GLU A 1 204 ? -5.869 -25.673 7.964 1.00 25.69 204 GLU A O 1
ATOM 1629 N N . TYR A 1 205 ? -6.105 -23.684 8.932 1.00 26.52 205 TYR A N 1
ATOM 1630 C CA . TYR A 1 205 ? -5.287 -23.007 7.916 1.00 26.52 205 TYR A CA 1
ATOM 1631 C C . TYR A 1 205 ? -3.939 -22.504 8.455 1.00 26.52 205 TYR A C 1
ATOM 1633 O O . TYR A 1 205 ? -3.883 -21.685 9.372 1.00 26.52 205 TYR A O 1
ATOM 1641 N N . ASN A 1 206 ? -2.839 -22.981 7.859 1.00 27.67 206 ASN A N 1
ATOM 1642 C CA . ASN A 1 206 ? -1.490 -22.457 8.088 1.00 27.67 206 ASN A CA 1
ATOM 1643 C C . ASN A 1 206 ? -1.442 -20.982 7.658 1.00 27.67 206 ASN A C 1
ATOM 1645 O O . ASN A 1 206 ? -1.602 -20.670 6.479 1.00 27.67 206 ASN A O 1
ATOM 1649 N N . ALA A 1 207 ? -1.242 -20.086 8.625 1.00 22.23 207 ALA A N 1
ATOM 1650 C CA . ALA A 1 207 ? -1.244 -18.643 8.414 1.00 22.23 207 ALA A CA 1
ATOM 1651 C C . ALA A 1 207 ? -0.202 -18.203 7.358 1.00 22.23 207 ALA A C 1
ATOM 1653 O O . ALA A 1 207 ? 0.952 -18.648 7.425 1.00 22.23 207 ALA A O 1
ATOM 1654 N N . PRO A 1 208 ? -0.557 -17.315 6.410 1.00 23.50 208 PRO A N 1
ATOM 1655 C CA . PRO A 1 208 ? 0.411 -16.735 5.488 1.00 23.50 208 PRO A CA 1
ATOM 1656 C C . PRO A 1 208 ? 1.384 -15.814 6.243 1.00 23.50 208 PRO A C 1
ATOM 1658 O O . PRO A 1 208 ? 0.996 -15.049 7.126 1.00 23.50 208 PRO A O 1
ATOM 1661 N N . ARG A 1 209 ? 2.675 -15.923 5.909 1.00 27.53 209 ARG A N 1
ATOM 1662 C CA . ARG A 1 209 ? 3.778 -15.140 6.487 1.00 27.53 209 ARG A CA 1
ATOM 1663 C C . ARG A 1 209 ? 4.029 -13.871 5.656 1.00 27.53 209 ARG A C 1
ATOM 1665 O O . ARG A 1 209 ? 3.909 -13.889 4.438 1.00 27.53 209 ARG A O 1
ATOM 1672 N N . CYS A 1 210 ? 4.339 -12.783 6.361 1.00 24.83 210 CYS A N 1
ATOM 1673 C CA . CYS A 1 210 ? 4.397 -11.385 5.911 1.00 24.83 210 CYS A CA 1
ATOM 1674 C C . CYS A 1 210 ? 5.639 -11.015 5.065 1.00 24.83 210 CYS A C 1
ATOM 1676 O O . CYS A 1 210 ? 6.747 -11.359 5.466 1.00 24.83 210 CYS A O 1
ATOM 1678 N N . ILE A 1 211 ? 5.455 -10.267 3.961 1.00 29.42 211 ILE A N 1
ATOM 1679 C CA . ILE A 1 211 ? 6.415 -9.768 2.952 1.00 29.42 211 ILE A CA 1
ATOM 1680 C C . ILE A 1 211 ? 5.819 -8.578 2.151 1.00 29.42 211 ILE A C 1
ATOM 1682 O O . ILE A 1 211 ? 4.780 -8.744 1.519 1.00 29.42 211 ILE A O 1
ATOM 1686 N N . CYS A 1 212 ? 6.512 -7.427 2.081 1.00 30.03 212 CYS A N 1
ATOM 1687 C CA . CYS A 1 212 ? 6.924 -6.732 0.831 1.00 30.03 212 CYS A CA 1
ATOM 1688 C C . CYS A 1 212 ? 7.472 -5.310 1.108 1.00 30.03 212 CYS A C 1
ATOM 1690 O O . CYS A 1 212 ? 6.974 -4.586 1.961 1.00 30.03 212 CYS A O 1
ATOM 1692 N N . THR A 1 213 ? 8.492 -4.925 0.335 1.00 35.50 213 THR A N 1
ATOM 1693 C CA . THR A 1 213 ? 9.497 -3.865 0.533 1.00 35.50 213 THR A CA 1
ATOM 1694 C C . THR A 1 213 ? 9.519 -2.801 -0.564 1.00 35.50 213 THR A C 1
ATOM 1696 O O . THR A 1 213 ? 10.560 -2.503 -1.143 1.00 35.50 213 THR A O 1
ATOM 1699 N N . SER A 1 214 ? 8.380 -2.189 -0.873 1.00 31.12 214 SER A N 1
ATOM 1700 C CA . SER A 1 214 ? 8.350 -1.094 -1.862 1.00 31.12 214 SER A CA 1
ATOM 1701 C C . SER A 1 214 ? 8.118 0.301 -1.266 1.00 31.12 214 SER A C 1
ATOM 1703 O O . SER A 1 214 ? 7.979 1.249 -2.025 1.00 31.12 214 SER A O 1
ATOM 1705 N N . CYS A 1 215 ? 8.103 0.461 0.067 1.00 36.00 215 CYS A N 1
ATOM 1706 C CA . CYS A 1 215 ? 7.783 1.742 0.726 1.00 36.00 215 CYS A CA 1
ATOM 1707 C C . CYS A 1 215 ? 8.964 2.439 1.419 1.00 36.00 215 CYS A C 1
ATOM 1709 O O . CYS A 1 215 ? 8.778 3.546 1.922 1.00 36.00 215 CYS A O 1
ATOM 1711 N N . ALA A 1 216 ? 10.158 1.832 1.464 1.00 33.53 216 ALA A N 1
ATOM 1712 C CA . ALA A 1 216 ? 11.323 2.361 2.199 1.00 33.53 216 ALA A CA 1
ATOM 1713 C C . ALA A 1 216 ? 11.871 3.699 1.645 1.00 33.53 216 ALA A C 1
ATOM 1715 O O . ALA A 1 216 ? 12.831 4.254 2.171 1.00 33.53 216 ALA A O 1
ATOM 1716 N N . GLU A 1 217 ? 11.241 4.219 0.596 1.00 36.31 217 GLU A N 1
ATOM 1717 C CA . GLU A 1 217 ? 11.589 5.436 -0.122 1.00 36.31 217 GLU A CA 1
ATOM 1718 C C . GLU A 1 217 ? 11.399 6.714 0.743 1.00 36.31 217 GLU A C 1
ATOM 1720 O O . GLU A 1 217 ? 12.295 7.549 0.831 1.00 36.31 217 GLU A O 1
ATOM 1725 N N . GLN A 1 218 ? 10.335 6.857 1.547 1.00 37.47 218 GLN A N 1
ATOM 1726 C CA . GLN A 1 218 ? 9.960 8.208 2.021 1.00 37.47 218 GLN A CA 1
ATOM 1727 C C . GLN A 1 218 ? 10.353 8.670 3.448 1.00 37.47 218 GLN A C 1
ATOM 1729 O O . GLN A 1 218 ? 10.117 9.842 3.741 1.00 37.47 218 GLN A O 1
ATOM 1734 N N . TYR A 1 219 ? 10.934 7.861 4.358 1.00 35.78 219 TYR A N 1
ATOM 1735 C CA . TYR A 1 219 ? 11.048 8.271 5.789 1.00 35.78 219 TYR A CA 1
ATOM 1736 C C . TYR A 1 219 ? 12.329 7.880 6.557 1.00 35.78 219 TYR A C 1
ATOM 1738 O O . TYR A 1 219 ? 12.269 7.538 7.740 1.00 35.78 219 TYR A O 1
ATOM 1746 N N . SER A 1 220 ? 13.512 8.047 5.957 1.00 36.38 220 SER A N 1
ATOM 1747 C CA . SER A 1 220 ? 14.801 7.873 6.664 1.00 36.38 220 SER A CA 1
ATOM 1748 C C . SER A 1 220 ? 14.965 8.764 7.914 1.00 36.38 220 SER A C 1
ATOM 1750 O O . SER A 1 220 ? 15.645 8.380 8.863 1.00 36.38 220 SER A O 1
ATOM 1752 N N . GLY A 1 221 ? 14.298 9.924 7.970 1.00 33.75 221 GLY A N 1
ATOM 1753 C CA . GLY A 1 221 ? 14.374 10.851 9.109 1.00 33.75 221 GLY A CA 1
ATOM 1754 C C . GLY A 1 221 ? 13.542 10.468 10.343 1.00 33.75 221 GLY A C 1
ATOM 1755 O O . GLY A 1 221 ? 13.833 10.945 11.435 1.00 33.75 221 GLY A O 1
ATOM 1756 N N . PHE A 1 222 ? 12.520 9.613 10.207 1.00 34.06 222 PHE A N 1
ATOM 1757 C CA . PHE A 1 222 ? 11.620 9.261 11.320 1.00 34.06 222 PHE A CA 1
ATOM 1758 C C . PHE A 1 222 ? 12.151 8.082 12.156 1.00 34.06 222 PHE A C 1
ATOM 1760 O O . PHE A 1 222 ? 11.991 8.061 13.376 1.00 34.06 222 PHE A O 1
ATOM 1767 N N . LEU A 1 223 ? 12.862 7.142 11.522 1.00 35.19 223 LEU A N 1
ATOM 1768 C CA . LEU A 1 223 ? 13.437 5.960 12.179 1.00 35.19 223 LEU A CA 1
ATOM 1769 C C . LEU A 1 223 ? 14.587 6.304 13.148 1.00 35.19 223 LEU A C 1
ATOM 1771 O O . LEU A 1 223 ? 14.754 5.638 14.169 1.00 35.19 223 LEU A O 1
ATOM 1775 N N . ALA A 1 224 ? 15.327 7.390 12.895 1.00 34.31 224 ALA A N 1
ATOM 1776 C CA . ALA A 1 224 ? 16.413 7.851 13.765 1.00 34.31 224 ALA A CA 1
ATOM 1777 C C . ALA A 1 224 ? 15.934 8.332 15.154 1.00 34.31 224 ALA A C 1
ATOM 1779 O O . ALA A 1 224 ? 16.687 8.265 16.122 1.00 34.31 224 ALA A O 1
ATOM 1780 N N . ALA A 1 225 ? 14.676 8.774 15.283 1.00 31.31 225 ALA A N 1
ATOM 1781 C CA . ALA A 1 225 ? 14.127 9.277 16.546 1.00 31.31 225 ALA A CA 1
ATOM 1782 C C . ALA A 1 225 ? 13.653 8.163 17.504 1.00 31.31 225 ALA A C 1
ATOM 1784 O O . ALA A 1 225 ? 13.617 8.370 18.717 1.00 31.31 225 ALA A O 1
ATOM 1785 N N . LEU A 1 226 ? 13.313 6.979 16.980 1.00 31.23 226 LEU A N 1
ATOM 1786 C CA . LEU A 1 226 ? 12.829 5.829 17.760 1.00 31.23 226 LEU A CA 1
ATOM 1787 C C . LEU A 1 226 ? 13.969 4.970 18.335 1.00 31.23 226 LEU A C 1
ATOM 1789 O O . LEU A 1 226 ? 13.814 4.379 19.403 1.00 31.23 226 LEU A O 1
ATOM 1793 N N . ALA A 1 227 ? 15.139 4.960 17.688 1.00 34.38 227 ALA A N 1
ATOM 1794 C CA . ALA A 1 227 ? 16.301 4.167 18.104 1.00 34.38 227 ALA A CA 1
ATOM 1795 C C . ALA A 1 227 ? 16.963 4.636 19.419 1.00 34.38 227 ALA A C 1
ATOM 1797 O O . ALA A 1 227 ? 17.775 3.912 19.990 1.00 34.38 227 ALA A O 1
ATOM 1798 N N . LEU A 1 228 ? 16.615 5.824 19.926 1.00 30.42 228 LEU A N 1
ATOM 1799 C CA . LEU A 1 228 ? 17.209 6.398 21.140 1.00 30.42 228 LEU A CA 1
ATOM 1800 C C . LEU A 1 228 ? 16.530 5.964 22.453 1.00 30.42 228 LEU A C 1
ATOM 1802 O O . LEU A 1 228 ? 17.036 6.312 23.518 1.00 30.42 228 LEU A O 1
ATOM 1806 N N . TYR A 1 229 ? 15.420 5.212 22.414 1.00 26.28 229 TYR A N 1
ATOM 1807 C CA . TYR A 1 229 ? 14.599 4.980 23.614 1.00 26.28 229 TYR A CA 1
ATOM 1808 C C . TYR A 1 229 ? 14.555 3.545 24.171 1.00 26.28 229 TYR A C 1
ATOM 1810 O O . TYR A 1 229 ? 14.123 3.396 25.313 1.00 26.28 229 TYR A O 1
ATOM 1818 N N . PHE A 1 230 ? 15.025 2.498 23.471 1.00 27.25 230 PHE A N 1
ATOM 1819 C CA . PHE A 1 230 ? 14.881 1.115 23.976 1.00 27.25 230 PHE A CA 1
ATOM 1820 C C . PHE A 1 230 ? 16.036 0.156 23.603 1.00 27.25 230 PHE A C 1
ATOM 1822 O O . PHE A 1 230 ? 16.480 0.156 22.456 1.00 27.25 230 PHE A O 1
ATOM 1829 N N . PRO A 1 231 ? 16.513 -0.708 24.530 1.00 26.28 231 PRO A N 1
ATOM 1830 C CA . PRO A 1 231 ? 17.421 -1.817 24.220 1.00 26.28 231 PRO A CA 1
ATOM 1831 C C . PRO A 1 231 ? 16.650 -3.042 23.673 1.00 26.28 231 PRO A C 1
ATOM 1833 O O . PRO A 1 231 ? 15.503 -3.259 24.070 1.00 26.28 231 PRO A O 1
ATOM 1836 N N . PRO A 1 232 ? 17.244 -3.878 22.794 1.00 28.70 232 PRO A N 1
ATOM 1837 C CA . PRO A 1 232 ? 16.499 -4.917 22.085 1.00 28.70 232 PRO A CA 1
ATOM 1838 C C . PRO A 1 232 ? 16.283 -6.182 22.942 1.00 28.70 232 PRO A C 1
ATOM 1840 O O . PRO A 1 232 ? 17.207 -6.609 23.643 1.00 28.70 232 PRO A O 1
ATOM 1843 N N . PRO A 1 233 ? 15.111 -6.844 22.857 1.00 26.98 233 PRO A N 1
ATOM 1844 C CA . PRO A 1 233 ? 14.928 -8.195 23.371 1.00 26.98 233 PRO A CA 1
ATOM 1845 C C . PRO A 1 233 ? 15.614 -9.237 22.470 1.00 26.98 233 PRO A C 1
ATOM 1847 O O . PRO A 1 233 ? 15.794 -9.063 21.266 1.00 26.98 233 PRO A O 1
ATOM 1850 N N . THR A 1 234 ? 16.001 -10.356 23.077 1.00 29.38 234 THR A N 1
ATOM 1851 C CA . THR A 1 234 ? 16.677 -11.497 22.454 1.00 29.38 234 THR A CA 1
ATOM 1852 C C . THR A 1 234 ? 15.720 -12.330 21.592 1.00 29.38 234 THR A C 1
ATOM 1854 O O . THR A 1 234 ? 15.233 -13.376 22.013 1.00 29.38 234 THR A O 1
ATOM 1857 N N . TYR A 1 235 ? 15.467 -11.896 20.357 1.00 30.12 235 TYR A N 1
ATOM 1858 C CA . TYR A 1 235 ? 14.881 -12.734 19.306 1.00 30.12 235 TYR A CA 1
ATOM 1859 C C . TYR A 1 235 ? 15.389 -12.271 17.935 1.00 30.12 235 TYR A C 1
ATOM 1861 O O . TYR A 1 235 ? 15.520 -11.076 17.697 1.00 30.12 235 TYR A O 1
ATOM 1869 N N . VAL A 1 236 ? 15.746 -13.207 17.051 1.00 30.42 236 VAL A N 1
ATOM 1870 C CA . VAL A 1 236 ? 16.349 -12.898 15.742 1.00 30.42 236 VAL A CA 1
ATOM 1871 C C . VAL A 1 236 ? 15.263 -12.338 14.807 1.00 30.42 236 VAL A C 1
ATOM 1873 O O . VAL A 1 236 ? 14.357 -13.097 14.451 1.00 30.42 236 VAL A O 1
ATOM 1876 N N . PRO A 1 237 ? 15.311 -11.058 14.383 1.00 33.03 237 PRO A N 1
ATOM 1877 C CA . PRO A 1 237 ? 14.282 -10.495 13.517 1.00 33.03 237 PRO A CA 1
ATOM 1878 C C . PRO A 1 237 ? 14.488 -10.943 12.068 1.00 33.03 237 PRO A C 1
ATOM 1880 O O . PRO A 1 237 ? 15.608 -10.973 11.549 1.00 33.03 237 PRO A O 1
ATOM 1883 N N . SER A 1 238 ? 13.386 -11.253 11.387 1.00 36.47 238 SER A N 1
ATOM 1884 C CA . SER A 1 238 ? 13.364 -11.387 9.932 1.00 36.47 238 SER A CA 1
ATOM 1885 C C . SER A 1 238 ? 13.307 -9.984 9.332 1.00 36.47 238 SER A C 1
ATOM 1887 O O . SER A 1 238 ? 12.282 -9.330 9.430 1.00 36.47 238 SER A O 1
ATOM 1889 N N . VAL A 1 239 ? 14.412 -9.559 8.706 1.00 33.78 239 VAL A N 1
ATOM 1890 C CA . VAL A 1 239 ? 14.600 -8.248 8.046 1.00 33.78 239 VAL A CA 1
ATOM 1891 C C . VAL A 1 239 ? 14.694 -7.074 9.025 1.00 33.78 239 VAL A C 1
ATOM 1893 O O . VAL A 1 239 ? 13.704 -6.561 9.521 1.00 33.78 239 VAL A O 1
ATOM 1896 N N . VAL A 1 240 ? 15.918 -6.594 9.233 1.00 37.53 240 VAL A N 1
ATOM 1897 C CA . VAL A 1 240 ? 16.180 -5.297 9.859 1.00 37.53 240 VAL A CA 1
ATOM 1898 C C . VAL A 1 240 ? 16.547 -4.324 8.735 1.00 37.53 240 VAL A C 1
ATOM 1900 O O . VAL A 1 240 ? 17.692 -4.306 8.281 1.00 37.53 240 VAL A O 1
ATOM 1903 N N . LEU A 1 241 ? 15.563 -3.565 8.239 1.00 36.97 241 LEU A N 1
ATOM 1904 C CA . LEU A 1 241 ? 15.788 -2.415 7.356 1.00 36.97 241 LEU A CA 1
ATOM 1905 C C . LEU A 1 241 ? 16.247 -1.251 8.236 1.00 36.97 241 LEU A C 1
ATOM 1907 O O . LEU A 1 241 ? 15.434 -0.565 8.844 1.00 36.97 241 LEU A O 1
ATOM 1911 N N . LEU A 1 242 ? 17.559 -1.056 8.342 1.00 38.47 242 LEU A N 1
ATOM 1912 C CA . LEU A 1 242 ? 18.118 0.137 8.969 1.00 38.47 242 LEU A CA 1
ATOM 1913 C C . LEU A 1 242 ? 18.804 0.983 7.909 1.00 38.47 242 LEU A C 1
ATOM 1915 O O . LEU A 1 242 ? 19.700 0.527 7.200 1.00 38.47 242 LEU A O 1
ATOM 1919 N N . SER A 1 243 ? 18.326 2.217 7.809 1.00 39.88 243 SER A N 1
ATOM 1920 C CA . SER A 1 243 ? 18.868 3.270 6.973 1.00 39.88 243 SER A CA 1
ATOM 1921 C C . SER A 1 243 ? 20.038 3.975 7.657 1.00 39.88 243 SER A C 1
ATOM 1923 O O . SER A 1 243 ? 19.939 4.288 8.842 1.00 39.88 243 SER A O 1
ATOM 1925 N N . TYR A 1 244 ? 21.033 4.355 6.847 1.00 47.19 244 TYR A N 1
ATOM 1926 C CA . TYR A 1 244 ? 21.705 5.670 6.827 1.00 47.19 244 TYR A CA 1
ATOM 1927 C C . TYR A 1 244 ? 23.241 5.630 6.917 1.00 47.19 244 TYR A C 1
ATOM 1929 O O . TYR A 1 244 ? 23.820 5.700 7.995 1.00 47.19 244 TYR A O 1
ATOM 1937 N N . ASN A 1 245 ? 23.888 5.623 5.743 1.00 57.19 245 ASN A N 1
ATOM 1938 C CA . ASN A 1 245 ? 25.117 6.372 5.449 1.00 57.19 245 ASN A CA 1
ATOM 1939 C C . ASN A 1 245 ? 25.361 6.365 3.914 1.00 57.19 245 ASN A C 1
ATOM 1941 O O . ASN A 1 245 ? 25.535 5.286 3.335 1.00 57.19 245 ASN A O 1
ATOM 1945 N N . PRO A 1 246 ? 25.361 7.518 3.216 1.00 54.91 246 PRO A N 1
ATOM 1946 C CA . PRO A 1 246 ? 25.660 7.583 1.781 1.00 54.91 246 PRO A CA 1
ATOM 1947 C C . PRO A 1 246 ? 27.105 7.169 1.427 1.00 54.91 246 PRO A C 1
ATOM 1949 O O . PRO A 1 246 ? 27.325 6.698 0.307 1.00 54.91 246 PRO A O 1
ATOM 1952 N N . ASP A 1 247 ? 28.046 7.256 2.376 1.00 60.19 247 ASP A N 1
ATOM 1953 C CA . ASP A 1 247 ? 29.470 6.929 2.200 1.00 60.19 247 ASP A CA 1
ATOM 1954 C C . ASP A 1 247 ? 29.831 5.474 2.561 1.00 60.19 247 ASP A C 1
ATOM 1956 O O . ASP A 1 247 ? 30.883 4.977 2.149 1.00 60.19 247 ASP A O 1
ATOM 1960 N N . ALA A 1 248 ? 28.928 4.734 3.221 1.00 63.53 248 ALA A N 1
ATOM 1961 C CA . ALA A 1 248 ? 29.178 3.360 3.682 1.00 63.53 248 ALA A CA 1
ATOM 1962 C C . ALA A 1 248 ? 29.460 2.357 2.551 1.00 63.53 248 ALA A C 1
ATOM 1964 O O . ALA A 1 248 ? 29.994 1.278 2.793 1.00 63.53 248 ALA A O 1
ATOM 1965 N N . TYR A 1 249 ? 29.152 2.692 1.293 1.00 64.81 249 TYR A N 1
ATOM 1966 C CA . TYR A 1 249 ? 29.512 1.834 0.161 1.00 64.81 249 TYR A CA 1
ATOM 1967 C C . TYR A 1 249 ? 31.030 1.644 0.027 1.00 64.81 249 TYR A C 1
ATOM 1969 O O . TYR A 1 249 ? 31.480 0.557 -0.342 1.00 64.81 249 TYR A O 1
ATOM 1977 N N . ASN A 1 250 ? 31.822 2.675 0.337 1.00 69.75 250 ASN A N 1
ATOM 1978 C CA . ASN A 1 250 ? 33.281 2.579 0.298 1.00 69.75 250 ASN A CA 1
ATOM 1979 C C . ASN A 1 250 ? 33.803 1.707 1.449 1.00 69.75 250 ASN A C 1
ATOM 1981 O O . ASN A 1 250 ? 34.686 0.873 1.237 1.00 69.75 250 ASN A O 1
ATOM 1985 N N . ASP A 1 251 ? 33.182 1.811 2.623 1.00 70.00 251 ASP A N 1
ATOM 1986 C CA . ASP A 1 251 ? 33.511 0.994 3.794 1.00 70.00 251 ASP A CA 1
ATOM 1987 C C . ASP A 1 251 ? 33.134 -0.478 3.577 1.00 70.00 251 ASP A C 1
ATOM 1989 O O . ASP A 1 251 ? 33.907 -1.376 3.912 1.00 70.00 251 ASP A O 1
ATOM 1993 N N . LEU A 1 252 ? 32.023 -0.753 2.888 1.00 72.81 252 LEU A N 1
ATOM 1994 C CA . LEU A 1 252 ? 31.639 -2.107 2.479 1.00 72.81 252 LEU A CA 1
ATOM 1995 C C . LEU A 1 252 ? 32.663 -2.758 1.542 1.00 72.81 252 LEU A C 1
ATOM 1997 O O . LEU A 1 252 ? 32.873 -3.971 1.609 1.00 72.81 252 LEU A O 1
ATOM 2001 N N . GLN A 1 253 ? 33.322 -1.978 0.679 1.00 68.44 253 GLN A N 1
ATOM 2002 C CA . GLN A 1 253 ? 34.404 -2.495 -0.168 1.00 68.44 253 GLN A CA 1
ATOM 2003 C C . GLN A 1 253 ? 35.678 -2.805 0.627 1.00 68.44 253 GLN A C 1
ATOM 2005 O O . GLN A 1 253 ? 36.501 -3.603 0.177 1.00 68.44 253 GLN A O 1
ATOM 2010 N N . SER A 1 254 ? 35.829 -2.218 1.817 1.00 69.19 254 SER A N 1
ATOM 2011 C CA . SER A 1 254 ? 36.958 -2.465 2.718 1.00 69.19 254 SER A CA 1
ATOM 2012 C C . SER A 1 254 ? 36.809 -3.741 3.562 1.00 69.19 254 SER A C 1
ATOM 2014 O O . SER A 1 254 ? 37.809 -4.241 4.078 1.00 69.19 254 SER A O 1
ATOM 2016 N N . LEU A 1 255 ? 35.613 -4.353 3.613 1.00 70.19 255 LEU A N 1
ATOM 2017 C CA . LEU A 1 255 ? 35.314 -5.606 4.339 1.00 70.19 255 LEU A CA 1
ATOM 2018 C C . LEU A 1 255 ? 35.978 -6.876 3.743 1.00 70.19 255 LEU A C 1
ATOM 2020 O O . LEU A 1 255 ? 35.545 -8.007 3.984 1.00 70.19 255 LEU A O 1
ATOM 2024 N N . GLY A 1 256 ? 37.054 -6.730 2.968 1.00 71.19 256 GLY A N 1
ATOM 2025 C CA . GLY A 1 256 ? 37.903 -7.830 2.513 1.00 71.19 256 GLY A CA 1
ATOM 2026 C C . GLY A 1 256 ? 37.249 -8.765 1.484 1.00 71.19 256 GLY A C 1
ATOM 2027 O O . GLY A 1 256 ? 36.833 -8.343 0.410 1.00 71.19 256 GLY A O 1
ATOM 2028 N N . ARG A 1 257 ? 37.235 -10.081 1.768 1.00 72.19 257 ARG A N 1
ATOM 2029 C CA . ARG A 1 257 ? 36.804 -11.154 0.833 1.00 72.19 257 ARG A CA 1
ATOM 2030 C C . ARG A 1 257 ? 35.284 -11.249 0.631 1.00 72.19 257 ARG A C 1
ATOM 2032 O O . ARG A 1 257 ? 34.828 -12.107 -0.129 1.00 72.19 257 ARG A O 1
ATOM 2039 N N . THR A 1 258 ? 34.513 -10.403 1.299 1.00 81.88 258 THR A N 1
ATOM 2040 C CA . THR A 1 258 ? 33.051 -10.437 1.300 1.00 81.88 258 THR A CA 1
ATOM 2041 C C . THR A 1 258 ? 32.490 -10.053 -0.072 1.00 81.88 258 THR A C 1
ATOM 2043 O O . THR A 1 258 ? 32.836 -9.025 -0.653 1.00 81.88 258 THR A O 1
ATOM 2046 N N . SER A 1 259 ? 31.638 -10.910 -0.638 1.00 86.31 259 SER A N 1
ATOM 2047 C CA . SER A 1 259 ? 31.056 -10.700 -1.966 1.00 86.31 259 SER A CA 1
ATOM 2048 C C . SER A 1 259 ? 29.809 -9.830 -1.863 1.00 86.31 259 SER A C 1
ATOM 2050 O O . SER A 1 259 ? 28.711 -10.358 -1.749 1.00 86.31 259 SER A O 1
ATOM 2052 N N . VAL A 1 260 ? 29.973 -8.509 -1.899 1.00 88.56 260 VAL A N 1
ATOM 2053 C CA . VAL A 1 260 ? 28.840 -7.573 -1.857 1.00 88.56 260 VAL A CA 1
ATOM 2054 C C . VAL A 1 260 ? 28.321 -7.298 -3.270 1.00 88.56 260 VAL A C 1
ATOM 2056 O O . VAL A 1 260 ? 29.088 -6.951 -4.175 1.00 88.56 260 VAL A O 1
ATOM 2059 N N . ILE A 1 261 ? 27.016 -7.465 -3.478 1.00 89.38 261 ILE A N 1
ATOM 2060 C CA . ILE A 1 261 ? 26.341 -7.248 -4.757 1.00 89.38 261 ILE A CA 1
ATOM 2061 C C . ILE A 1 261 ? 25.210 -6.247 -4.564 1.00 89.38 261 ILE A C 1
ATOM 2063 O O . ILE A 1 261 ? 24.282 -6.468 -3.793 1.00 89.38 261 ILE A O 1
ATOM 2067 N N . THR A 1 262 ? 25.268 -5.164 -5.335 1.00 90.69 262 THR A N 1
ATOM 2068 C CA . THR A 1 262 ? 24.161 -4.219 -5.442 1.00 90.69 262 THR A CA 1
ATOM 2069 C C . THR A 1 262 ? 23.077 -4.781 -6.352 1.00 90.69 262 THR A C 1
ATOM 2071 O O . THR A 1 262 ? 23.282 -4.901 -7.562 1.00 90.69 262 THR A O 1
ATOM 2074 N N . VAL A 1 263 ? 21.935 -5.096 -5.758 1.00 89.31 263 VAL A N 1
ATOM 2075 C CA . VAL A 1 263 ? 20.682 -5.419 -6.431 1.00 89.31 263 VAL A CA 1
ATOM 2076 C C . VAL A 1 263 ? 20.042 -4.133 -6.959 1.00 89.31 263 VAL A C 1
ATOM 2078 O O . VAL A 1 263 ? 20.206 -3.059 -6.379 1.00 89.31 263 VAL A O 1
ATOM 2081 N N . ARG A 1 264 ? 19.383 -4.240 -8.114 1.00 87.88 264 ARG A N 1
ATOM 2082 C CA . ARG A 1 264 ? 18.563 -3.192 -8.740 1.00 87.88 264 ARG A CA 1
ATOM 2083 C C . ARG A 1 264 ? 17.405 -3.864 -9.487 1.00 87.88 264 ARG A C 1
ATOM 2085 O O . ARG A 1 264 ? 17.229 -5.075 -9.366 1.00 87.88 264 ARG A O 1
ATOM 2092 N N . ASP A 1 265 ? 16.733 -3.122 -10.368 1.00 85.69 265 ASP A N 1
ATOM 2093 C CA . ASP A 1 265 ? 15.583 -3.563 -11.179 1.00 85.69 265 ASP A CA 1
ATOM 2094 C C . ASP A 1 265 ? 15.790 -4.834 -12.025 1.00 85.69 265 ASP A C 1
ATOM 2096 O O . ASP A 1 265 ? 14.845 -5.350 -12.603 1.00 85.69 265 ASP A O 1
ATOM 2100 N N . GLU A 1 266 ? 17.012 -5.351 -12.152 1.00 86.94 266 GLU A N 1
ATOM 2101 C CA . GLU A 1 266 ? 17.293 -6.629 -12.822 1.00 86.94 266 GLU A CA 1
ATOM 2102 C C . GLU A 1 266 ? 16.917 -7.875 -11.999 1.00 86.94 266 GLU A C 1
ATOM 2104 O O . GLU A 1 266 ? 17.018 -8.993 -12.513 1.00 86.94 266 GLU A O 1
ATOM 2109 N N . VAL A 1 267 ? 16.572 -7.702 -10.720 1.00 89.44 267 VAL A N 1
ATOM 2110 C CA . VAL A 1 267 ? 16.159 -8.787 -9.829 1.00 89.44 267 VAL A CA 1
ATOM 2111 C C . VAL A 1 267 ? 14.646 -8.777 -9.696 1.00 89.44 267 VAL A C 1
ATOM 2113 O O . VAL A 1 267 ? 14.032 -7.752 -9.412 1.00 89.44 267 VAL A O 1
ATOM 2116 N N . VAL A 1 268 ? 14.054 -9.946 -9.899 1.00 86.50 268 VAL A N 1
ATOM 2117 C CA . VAL A 1 268 ? 12.634 -10.197 -9.688 1.00 86.50 268 VAL A CA 1
ATOM 2118 C C . VAL A 1 268 ? 12.498 -11.083 -8.463 1.00 86.50 268 VAL A C 1
ATOM 2120 O O . VAL A 1 268 ? 13.173 -12.105 -8.349 1.00 86.50 268 VAL A O 1
ATOM 2123 N N . TRP A 1 269 ? 11.636 -10.688 -7.539 1.00 87.38 269 TRP A N 1
ATOM 2124 C CA . TRP A 1 269 ? 11.394 -11.434 -6.314 1.00 87.38 269 TRP A CA 1
ATOM 2125 C C . TRP A 1 269 ? 10.208 -12.372 -6.502 1.00 87.38 269 TRP A C 1
ATOM 2127 O O . TRP A 1 269 ? 9.127 -11.928 -6.878 1.00 87.38 269 TRP A O 1
ATOM 2137 N N . GLU A 1 270 ? 10.432 -13.662 -6.257 1.00 82.56 270 GLU A N 1
ATOM 2138 C CA . GLU A 1 270 ? 9.361 -14.664 -6.190 1.00 82.56 270 GLU A CA 1
ATOM 2139 C C . GLU A 1 270 ? 8.755 -14.664 -4.777 1.00 82.56 270 GLU A C 1
ATOM 2141 O O . GLU A 1 270 ? 7.541 -14.745 -4.627 1.00 82.56 270 GLU A O 1
ATOM 2146 N N . ASP A 1 271 ? 9.608 -14.501 -3.759 1.00 78.50 271 ASP A N 1
ATOM 2147 C CA . ASP A 1 271 ? 9.256 -14.488 -2.339 1.00 78.50 271 ASP A CA 1
ATOM 2148 C C . ASP A 1 271 ? 10.210 -13.537 -1.592 1.00 78.50 271 ASP A C 1
ATOM 2150 O O . ASP A 1 271 ? 11.267 -13.950 -1.126 1.00 78.50 271 ASP A O 1
ATOM 2154 N N . PHE A 1 272 ? 9.946 -12.227 -1.561 1.00 78.94 272 PHE A N 1
ATOM 2155 C CA . PHE A 1 272 ? 10.905 -11.254 -1.007 1.00 78.94 272 PHE A CA 1
ATOM 2156 C C . PHE A 1 272 ? 11.077 -11.388 0.528 1.00 78.94 272 PHE A C 1
ATOM 2158 O O . PHE A 1 272 ? 10.099 -11.481 1.245 1.00 78.94 272 PHE A O 1
ATOM 2165 N N . PRO A 1 273 ? 12.277 -11.279 1.121 1.00 76.94 273 PRO A N 1
ATOM 2166 C CA . PRO A 1 273 ? 13.597 -11.347 0.510 1.00 76.94 273 PRO A CA 1
ATOM 2167 C C . PRO A 1 273 ? 14.131 -12.786 0.511 1.00 76.94 273 PRO A C 1
ATOM 2169 O O . PRO A 1 273 ? 15.336 -12.991 0.467 1.00 76.94 273 PRO A O 1
ATOM 2172 N N . VAL A 1 274 ? 13.286 -13.800 0.669 1.00 82.75 274 VAL A N 1
ATOM 2173 C CA . VAL A 1 274 ? 13.699 -15.200 0.802 1.00 82.75 274 VAL A CA 1
ATOM 2174 C C . VAL A 1 274 ? 14.212 -15.758 -0.524 1.00 82.75 274 VAL A C 1
ATOM 2176 O O . VAL A 1 274 ? 15.278 -16.370 -0.546 1.00 82.75 274 VAL A O 1
ATOM 2179 N N . VAL A 1 275 ? 13.495 -15.547 -1.628 1.00 88.94 275 VAL A N 1
ATOM 2180 C CA . VAL A 1 275 ? 13.830 -16.067 -2.958 1.00 88.94 275 VAL A CA 1
ATOM 2181 C C . VAL A 1 275 ? 13.582 -15.013 -4.031 1.00 88.94 275 VAL A C 1
ATOM 2183 O O . VAL A 1 275 ? 12.517 -14.401 -4.120 1.00 88.94 275 VAL A O 1
ATOM 2186 N N . GLY A 1 276 ? 14.569 -14.827 -4.898 1.00 92.75 276 GLY A N 1
ATOM 2187 C CA . GLY A 1 276 ? 14.446 -14.002 -6.093 1.00 92.75 276 GLY A CA 1
ATOM 2188 C C . GLY A 1 276 ? 15.388 -14.485 -7.180 1.00 92.75 276 GLY A C 1
ATOM 2189 O O . GLY A 1 276 ? 16.245 -15.334 -6.947 1.00 92.75 276 GLY A O 1
ATOM 2190 N N . TYR A 1 277 ? 15.256 -13.946 -8.382 1.00 95.38 277 TYR A N 1
ATOM 2191 C CA . TYR A 1 277 ? 16.142 -14.268 -9.488 1.00 95.38 277 TYR A CA 1
ATOM 2192 C C . TYR A 1 277 ? 16.637 -13.018 -10.199 1.00 95.38 277 TYR A C 1
ATOM 2194 O O . TYR A 1 277 ? 15.894 -12.070 -10.437 1.00 95.38 277 TYR A O 1
ATOM 2202 N N . ALA A 1 278 ? 17.914 -13.032 -10.571 1.00 95.62 278 ALA A N 1
ATOM 2203 C CA . ALA A 1 278 ? 18.513 -12.020 -11.423 1.00 95.62 278 ALA A CA 1
ATOM 2204 C C . ALA A 1 278 ? 18.444 -12.475 -12.882 1.00 95.62 278 ALA A C 1
ATOM 2206 O O . ALA A 1 278 ? 18.893 -13.578 -13.205 1.00 95.62 278 ALA A O 1
ATOM 2207 N N . VAL A 1 279 ? 17.944 -11.610 -13.765 1.00 95.88 279 VAL A N 1
ATOM 2208 C CA . VAL A 1 279 ? 18.023 -11.817 -15.217 1.00 95.88 279 VAL A CA 1
ATOM 2209 C C . VAL A 1 279 ? 19.231 -11.052 -15.742 1.00 95.88 279 VAL A C 1
ATOM 2211 O O . VAL A 1 279 ? 19.348 -9.840 -15.541 1.00 95.88 279 VAL A O 1
ATOM 2214 N N . LYS A 1 280 ? 20.173 -11.751 -16.381 1.00 96.06 280 LYS A N 1
ATOM 2215 C CA . LYS A 1 280 ? 21.431 -11.152 -16.841 1.00 96.06 280 LYS A CA 1
ATOM 2216 C C . LYS A 1 280 ? 21.746 -11.524 -18.290 1.00 96.06 280 LYS A C 1
ATOM 2218 O O . LYS A 1 280 ? 21.535 -12.672 -18.660 1.00 96.06 280 LYS A O 1
ATOM 2223 N N . PRO A 1 281 ? 22.255 -10.582 -19.102 1.00 97.19 281 PRO A N 1
ATOM 2224 C CA . PRO A 1 281 ? 22.715 -10.893 -20.444 1.00 97.19 281 PRO A CA 1
ATOM 2225 C C . PRO A 1 281 ? 24.080 -11.569 -20.408 1.00 97.19 281 PRO A C 1
ATOM 2227 O O . PRO A 1 281 ? 24.997 -11.088 -19.739 1.00 97.19 281 PRO A O 1
ATOM 2230 N N . ASP A 1 282 ? 24.230 -12.625 -21.204 1.00 96.69 282 ASP A N 1
ATOM 2231 C CA . ASP A 1 282 ? 25.475 -13.397 -21.267 1.00 96.69 282 ASP A CA 1
ATOM 2232 C C . ASP A 1 282 ? 26.578 -12.655 -22.034 1.00 96.69 282 ASP A C 1
ATOM 2234 O O . ASP A 1 282 ? 27.746 -13.049 -22.008 1.00 96.69 282 ASP A O 1
ATOM 2238 N N . ARG A 1 283 ? 26.222 -11.569 -22.735 1.00 96.38 283 ARG A N 1
ATOM 2239 C CA . ARG A 1 283 ? 27.149 -10.717 -23.484 1.00 96.38 283 ARG A CA 1
ATOM 2240 C C . ARG A 1 283 ? 26.837 -9.238 -23.313 1.00 96.38 283 ARG A C 1
ATOM 2242 O O . ARG A 1 283 ? 25.682 -8.835 -23.211 1.00 96.38 283 ARG A O 1
ATOM 2249 N N . PHE A 1 284 ? 27.885 -8.423 -23.369 1.00 96.50 284 PHE A N 1
ATOM 2250 C CA . PHE A 1 284 ? 27.810 -6.965 -23.337 1.00 96.50 284 PHE A CA 1
ATOM 2251 C C . PHE A 1 284 ? 28.378 -6.343 -24.619 1.00 96.50 284 PHE A C 1
ATOM 2253 O O . PHE A 1 284 ? 29.519 -6.621 -25.010 1.00 96.50 284 PHE A O 1
ATOM 2260 N N . LEU A 1 285 ? 27.605 -5.451 -25.245 1.00 97.62 285 LEU A N 1
ATOM 2261 C CA . LEU A 1 285 ? 28.008 -4.675 -26.415 1.00 97.62 285 LEU A CA 1
ATOM 2262 C C . LEU A 1 285 ? 28.636 -3.339 -26.004 1.00 97.62 285 LEU A C 1
ATOM 2264 O O . LEU A 1 285 ? 27.971 -2.406 -25.540 1.00 97.62 285 LEU A O 1
ATOM 2268 N N . SER A 1 286 ? 29.942 -3.224 -26.231 1.00 96.25 286 SER A N 1
ATOM 2269 C CA . SER A 1 286 ? 30.683 -1.988 -25.978 1.00 96.25 286 SER A CA 1
ATOM 2270 C C . SER A 1 286 ? 30.300 -0.862 -26.947 1.00 96.25 286 SER A C 1
ATOM 2272 O O . SER A 1 286 ? 29.789 -1.093 -28.041 1.00 96.25 286 SER A O 1
ATOM 2274 N N . ARG A 1 287 ? 30.649 0.383 -26.590 1.00 95.56 287 ARG A N 1
ATOM 2275 C CA . ARG A 1 287 ? 30.461 1.568 -27.453 1.00 95.56 287 ARG A CA 1
ATOM 2276 C C . ARG A 1 287 ? 31.154 1.447 -28.821 1.00 95.56 287 ARG A C 1
ATOM 2278 O O . ARG A 1 287 ? 30.726 2.089 -29.771 1.00 95.56 287 ARG A O 1
ATOM 2285 N N . LYS A 1 288 ? 32.226 0.651 -28.920 1.00 96.31 288 LYS A N 1
ATOM 2286 C CA . LYS A 1 288 ? 32.969 0.397 -30.169 1.00 96.31 288 LYS A CA 1
ATOM 2287 C C . LYS A 1 288 ? 32.399 -0.785 -30.970 1.00 96.31 288 LYS A C 1
ATOM 2289 O O . LYS A 1 288 ? 33.086 -1.303 -31.838 1.00 96.31 288 LYS A O 1
ATOM 2294 N N . ASN A 1 289 ? 31.171 -1.218 -30.668 1.00 94.81 289 ASN A N 1
ATOM 2295 C CA . ASN A 1 289 ? 30.488 -2.343 -31.312 1.00 94.81 289 ASN A CA 1
ATOM 2296 C C . ASN A 1 289 ? 31.213 -3.702 -31.162 1.00 94.81 289 ASN A C 1
ATOM 2298 O O . ASN A 1 289 ? 31.003 -4.610 -31.960 1.00 94.81 289 ASN A O 1
ATOM 2302 N N . ASN A 1 290 ? 32.037 -3.857 -30.118 1.00 97.06 290 ASN A N 1
ATOM 2303 C CA . ASN A 1 290 ? 32.665 -5.135 -29.764 1.00 97.06 290 ASN A CA 1
ATOM 2304 C C . ASN A 1 290 ? 31.843 -5.855 -28.693 1.00 97.06 290 ASN A C 1
ATOM 2306 O O . ASN A 1 290 ? 31.488 -5.231 -27.683 1.00 97.06 290 ASN A O 1
ATOM 2310 N N . TRP A 1 291 ? 31.602 -7.150 -28.900 1.00 97.25 291 TRP A N 1
ATOM 2311 C CA . TRP A 1 291 ? 30.957 -8.047 -27.942 1.00 97.25 291 TRP A CA 1
ATOM 2312 C C . TRP A 1 291 ? 31.959 -8.605 -26.935 1.00 97.25 291 TRP A C 1
ATOM 2314 O O . TRP A 1 291 ? 33.079 -8.949 -27.301 1.00 97.25 291 TRP A O 1
ATOM 2324 N N . ASN A 1 292 ? 31.537 -8.710 -25.677 1.00 96.38 292 ASN A N 1
ATOM 2325 C CA . ASN A 1 292 ? 32.310 -9.323 -24.601 1.00 96.38 292 ASN A CA 1
ATOM 2326 C C . ASN A 1 292 ? 31.409 -10.297 -23.844 1.00 96.38 292 ASN A C 1
ATOM 2328 O O . ASN A 1 292 ? 30.293 -9.919 -23.487 1.00 96.38 292 ASN A O 1
ATOM 2332 N N . ASP A 1 293 ? 31.886 -11.512 -23.588 1.00 95.75 293 ASP A N 1
ATOM 2333 C CA . ASP A 1 293 ? 31.151 -12.498 -22.793 1.00 95.75 293 ASP A CA 1
ATOM 2334 C C . ASP A 1 293 ? 31.171 -12.128 -21.299 1.00 95.75 293 ASP A C 1
ATOM 2336 O O . ASP A 1 293 ? 32.158 -11.600 -20.776 1.00 95.75 293 ASP A O 1
ATOM 2340 N N . VAL A 1 294 ? 30.074 -12.416 -20.596 1.00 92.19 294 VAL A N 1
ATOM 2341 C CA . VAL A 1 294 ? 29.880 -12.097 -19.179 1.00 92.19 294 VAL A CA 1
ATOM 2342 C C . VAL A 1 294 ? 29.597 -13.385 -18.405 1.00 92.19 294 VAL A C 1
ATOM 2344 O O . VAL A 1 294 ? 28.527 -13.964 -18.489 1.00 92.19 294 VAL A O 1
ATOM 2347 N N . GLY A 1 295 ? 30.555 -13.841 -17.593 1.00 85.25 295 GLY A N 1
ATOM 2348 C CA . GLY A 1 295 ? 30.429 -15.122 -16.875 1.00 85.25 295 GLY A CA 1
ATOM 2349 C C . GLY A 1 295 ? 29.599 -15.096 -15.581 1.00 85.25 295 GLY A C 1
ATOM 2350 O O . GLY A 1 295 ? 29.477 -16.126 -14.922 1.00 85.25 295 GLY A O 1
ATOM 2351 N N . HIS A 1 296 ? 29.099 -13.928 -15.157 1.00 90.75 296 HIS A N 1
ATOM 2352 C CA . HIS A 1 296 ? 28.349 -13.709 -13.902 1.00 90.75 296 HIS A CA 1
ATOM 2353 C C . HIS A 1 296 ? 28.953 -14.365 -12.641 1.00 90.75 296 HIS A C 1
ATOM 2355 O O . HIS A 1 296 ? 28.242 -14.683 -11.688 1.00 90.75 296 HIS A O 1
ATOM 2361 N N . SER A 1 297 ? 30.279 -14.533 -12.601 1.00 89.06 297 SER A N 1
ATOM 2362 C CA . SER A 1 297 ? 30.976 -15.318 -11.571 1.00 89.06 297 SER A CA 1
ATOM 2363 C C . SER A 1 297 ? 30.736 -14.822 -10.145 1.00 89.06 297 SER A C 1
ATOM 2365 O O . SER A 1 297 ? 30.745 -15.628 -9.222 1.00 89.06 297 SER A O 1
ATOM 2367 N N . LYS A 1 298 ? 30.473 -13.521 -9.957 1.00 88.44 298 LYS A N 1
ATOM 2368 C CA . LYS A 1 298 ? 30.113 -12.949 -8.651 1.00 88.44 298 LYS A CA 1
ATOM 2369 C C . LYS A 1 298 ? 28.801 -13.533 -8.117 1.00 88.44 298 LYS A C 1
ATOM 2371 O O . LYS A 1 298 ? 28.805 -14.075 -7.026 1.00 88.44 298 LYS A O 1
ATOM 2376 N N . LEU A 1 299 ? 27.724 -13.520 -8.907 1.00 90.50 299 LEU A N 1
ATOM 2377 C CA . LEU A 1 299 ? 26.406 -14.036 -8.498 1.00 90.50 299 LEU A CA 1
ATOM 2378 C C . LEU A 1 299 ? 26.400 -15.551 -8.251 1.00 90.50 299 LEU A C 1
ATOM 2380 O O . LEU A 1 299 ? 25.564 -16.052 -7.509 1.00 90.50 299 LEU A O 1
ATOM 2384 N N . ARG A 1 300 ? 27.348 -16.278 -8.852 1.00 91.75 300 ARG A N 1
ATOM 2385 C CA . ARG A 1 300 ? 27.499 -17.733 -8.705 1.00 91.75 300 ARG A CA 1
ATOM 2386 C C . ARG A 1 300 ? 28.370 -18.153 -7.514 1.00 91.75 300 ARG A C 1
ATOM 2388 O O . ARG A 1 300 ? 28.627 -19.341 -7.341 1.00 91.75 300 ARG A O 1
ATOM 2395 N N . ARG A 1 301 ? 28.858 -17.210 -6.701 1.00 92.75 301 ARG A N 1
ATOM 2396 C CA . ARG A 1 301 ? 29.609 -17.535 -5.476 1.00 92.75 301 ARG A CA 1
ATOM 2397 C C . ARG A 1 301 ? 28.705 -18.214 -4.439 1.00 92.75 301 ARG A C 1
ATOM 2399 O O . ARG A 1 301 ? 27.518 -17.911 -4.418 1.00 92.75 301 ARG A O 1
ATOM 2406 N N . PRO A 1 302 ? 29.255 -19.058 -3.544 1.00 92.81 302 PRO A N 1
ATOM 2407 C CA . PRO A 1 302 ? 28.464 -19.769 -2.534 1.00 92.81 302 PRO A CA 1
ATOM 2408 C C . PRO A 1 302 ? 27.673 -18.858 -1.588 1.00 92.81 302 PRO A C 1
ATOM 2410 O O . PRO A 1 302 ? 26.626 -19.261 -1.093 1.00 92.81 302 PRO A O 1
ATOM 2413 N N . ALA A 1 303 ? 28.176 -17.646 -1.346 1.00 92.69 303 ALA A N 1
ATOM 2414 C CA . ALA A 1 303 ? 27.542 -16.631 -0.518 1.00 92.69 303 ALA A CA 1
ATOM 2415 C C . ALA A 1 303 ? 27.773 -15.242 -1.129 1.00 92.69 303 ALA A C 1
ATOM 2417 O O . ALA A 1 303 ? 28.896 -14.903 -1.518 1.00 92.69 303 ALA A O 1
ATOM 2418 N N . ASN A 1 304 ? 26.703 -14.456 -1.214 1.00 93.88 304 ASN A N 1
ATOM 2419 C CA . ASN A 1 304 ? 26.693 -13.084 -1.699 1.00 93.88 304 ASN A CA 1
ATOM 2420 C C . ASN A 1 304 ? 25.874 -12.215 -0.760 1.00 93.88 304 ASN A C 1
ATOM 2422 O O . ASN A 1 304 ? 24.714 -12.508 -0.499 1.00 93.88 304 ASN A O 1
ATOM 2426 N N . GLU A 1 305 ? 26.462 -11.123 -0.306 1.00 93.88 305 GLU A N 1
ATOM 2427 C CA . GLU A 1 305 ? 25.768 -10.121 0.486 1.00 93.88 305 GLU A CA 1
ATOM 2428 C C . GLU A 1 305 ? 25.015 -9.214 -0.474 1.00 93.88 305 GLU A C 1
ATOM 2430 O O . GLU A 1 305 ? 25.626 -8.492 -1.267 1.00 93.88 305 GLU A O 1
ATOM 2435 N N . LEU A 1 306 ? 23.690 -9.297 -0.455 1.00 93.06 306 LEU A N 1
ATOM 2436 C CA . LEU A 1 306 ? 22.864 -8.470 -1.318 1.00 93.06 306 LEU A CA 1
ATOM 2437 C C . LEU A 1 306 ? 22.520 -7.175 -0.596 1.00 93.06 306 LEU A C 1
ATOM 2439 O O . LEU A 1 306 ? 22.005 -7.184 0.522 1.00 93.06 306 LEU A O 1
ATOM 2443 N N . ILE A 1 307 ? 22.803 -6.064 -1.264 1.00 89.88 307 ILE A N 1
ATOM 2444 C CA . ILE A 1 307 ? 22.409 -4.728 -0.828 1.00 89.88 307 ILE A CA 1
ATOM 2445 C C . ILE A 1 307 ? 21.593 -4.063 -1.927 1.00 89.88 307 ILE A C 1
ATOM 2447 O O . ILE A 1 307 ? 21.816 -4.319 -3.108 1.00 89.88 307 ILE A O 1
ATOM 2451 N N . GLU A 1 308 ? 20.697 -3.166 -1.564 1.00 85.81 308 GLU A N 1
ATOM 2452 C CA . GLU A 1 308 ? 19.906 -2.381 -2.508 1.00 85.81 308 GLU A CA 1
ATOM 2453 C C . GLU A 1 308 ? 19.966 -0.906 -2.132 1.00 85.81 308 GLU A C 1
ATOM 2455 O O . GLU A 1 308 ? 20.150 -0.571 -0.964 1.00 85.81 308 GLU A O 1
ATOM 2460 N N . ARG A 1 309 ? 19.864 -0.014 -3.120 1.00 79.06 309 ARG A N 1
ATOM 2461 C CA . ARG A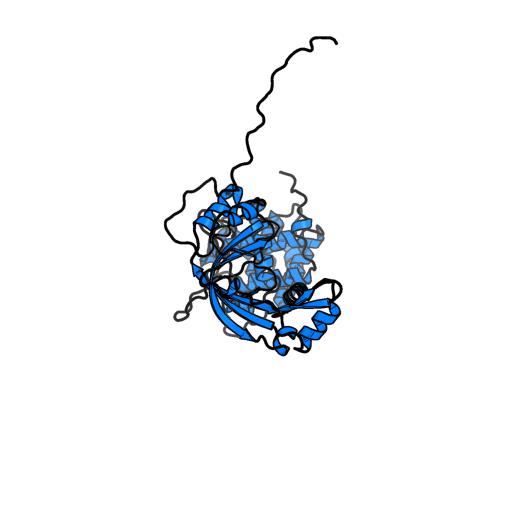 1 309 ? 19.798 1.425 -2.864 1.00 79.06 309 ARG A CA 1
ATOM 2462 C C . ARG A 1 309 ? 18.392 1.924 -3.161 1.00 79.06 309 ARG A C 1
ATOM 2464 O O . ARG A 1 309 ? 17.999 1.913 -4.322 1.00 79.06 309 ARG A O 1
ATOM 2471 N N . ILE A 1 310 ? 17.698 2.381 -2.126 1.00 70.12 310 ILE A N 1
ATOM 2472 C CA . ILE A 1 310 ? 16.313 2.864 -2.165 1.00 70.12 310 ILE A CA 1
ATOM 2473 C C . ILE A 1 310 ? 16.336 4.294 -1.618 1.00 70.12 310 ILE A C 1
ATOM 2475 O O . ILE A 1 310 ? 16.896 4.513 -0.546 1.00 70.12 310 ILE A O 1
ATOM 2479 N N . ASP A 1 311 ? 15.872 5.270 -2.402 1.00 65.56 311 ASP A N 1
ATOM 2480 C CA . ASP A 1 311 ? 15.926 6.713 -2.093 1.00 65.56 311 ASP A CA 1
ATOM 2481 C C . ASP A 1 311 ? 17.249 7.208 -1.509 1.00 65.56 311 ASP A C 1
ATOM 2483 O O . ASP A 1 311 ? 17.347 7.925 -0.516 1.00 65.56 311 ASP A O 1
ATOM 2487 N N . GLY A 1 312 ? 18.333 6.797 -2.165 1.00 67.88 312 GLY A N 1
ATOM 2488 C CA . GLY A 1 312 ? 19.679 7.212 -1.794 1.00 67.88 312 GLY A CA 1
ATOM 2489 C C . GLY A 1 312 ? 20.273 6.444 -0.611 1.00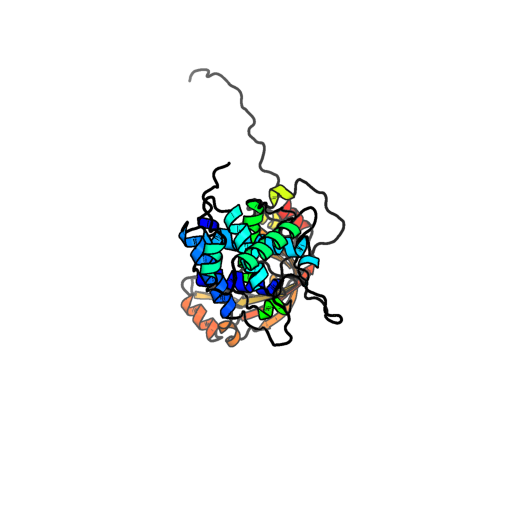 67.88 312 GLY A C 1
ATOM 2490 O O . GLY A 1 312 ? 21.490 6.534 -0.429 1.00 67.88 312 GLY A O 1
ATOM 2491 N N . VAL A 1 313 ? 19.481 5.632 0.091 1.00 68.50 313 VAL A N 1
ATOM 2492 C CA . VAL A 1 313 ? 19.864 4.848 1.270 1.00 68.50 313 VAL A CA 1
ATOM 2493 C C . VAL A 1 313 ? 20.197 3.404 0.892 1.00 68.50 313 VAL A C 1
ATOM 2495 O O . VAL A 1 313 ? 19.467 2.751 0.146 1.00 68.50 313 VAL A O 1
ATOM 2498 N N . TRP A 1 314 ? 21.310 2.894 1.421 1.00 78.56 314 TRP A N 1
ATOM 2499 C CA . TRP A 1 314 ? 21.700 1.492 1.280 1.00 78.56 314 TRP A CA 1
ATOM 2500 C C . TRP A 1 314 ? 20.967 0.608 2.289 1.00 78.56 314 TRP A C 1
ATOM 2502 O O . TRP A 1 314 ? 21.031 0.848 3.489 1.00 78.56 314 TRP A O 1
ATOM 2512 N N . HIS A 1 315 ? 20.325 -0.439 1.787 1.00 78.12 315 HIS A N 1
ATOM 2513 C CA . HIS A 1 315 ? 19.605 -1.445 2.552 1.00 78.12 315 HIS A CA 1
ATOM 2514 C C . HIS A 1 315 ? 20.296 -2.790 2.405 1.00 78.12 315 HIS A C 1
ATOM 2516 O O . HIS A 1 315 ? 20.684 -3.184 1.304 1.00 78.12 315 HIS A O 1
ATOM 2522 N N . TYR A 1 316 ? 20.431 -3.508 3.514 1.00 88.31 316 TYR A N 1
ATOM 2523 C CA . TYR A 1 316 ? 20.989 -4.849 3.517 1.00 88.31 316 TYR A CA 1
ATOM 2524 C C . TYR A 1 316 ? 19.883 -5.899 3.443 1.00 88.31 316 TYR A C 1
ATOM 2526 O O . TYR A 1 316 ? 19.043 -5.995 4.334 1.00 88.31 316 TYR A O 1
ATOM 2534 N N . LEU A 1 317 ? 19.895 -6.707 2.385 1.00 86.94 317 LEU A N 1
ATOM 2535 C CA . LEU A 1 317 ? 18.869 -7.722 2.139 1.00 86.94 317 LEU A CA 1
ATOM 2536 C C . LEU A 1 317 ? 19.205 -9.067 2.801 1.00 86.94 317 LEU A C 1
ATOM 2538 O O . LEU A 1 317 ? 18.314 -9.882 3.042 1.00 86.94 317 LEU A O 1
ATOM 2542 N N . GLY A 1 318 ? 20.483 -9.301 3.105 1.00 91.44 318 GLY A N 1
ATOM 2543 C CA . GLY A 1 318 ? 20.994 -10.528 3.712 1.00 91.44 318 GLY A CA 1
ATOM 2544 C C . GLY A 1 318 ? 22.043 -11.239 2.858 1.00 91.44 318 GLY A C 1
ATOM 2545 O O . GLY A 1 318 ? 22.457 -10.760 1.799 1.00 91.44 318 GLY A O 1
ATOM 2546 N N . THR A 1 319 ? 22.439 -12.418 3.327 1.00 94.00 319 THR A N 1
ATOM 2547 C CA . THR A 1 319 ? 23.389 -13.305 2.659 1.00 94.00 319 THR A CA 1
ATOM 2548 C C . THR A 1 319 ? 22.628 -14.310 1.801 1.00 94.00 319 THR A C 1
ATOM 2550 O O . THR A 1 319 ? 21.806 -15.074 2.308 1.00 94.00 319 THR A O 1
ATOM 2553 N N . PHE A 1 320 ? 22.905 -14.337 0.500 1.00 95.69 320 PHE A N 1
ATOM 2554 C CA . PHE A 1 320 ? 22.230 -15.172 -0.492 1.00 95.69 320 PHE A CA 1
ATOM 2555 C C . PHE A 1 320 ? 23.170 -16.193 -1.116 1.00 95.69 320 PHE A C 1
ATOM 2557 O O . PHE A 1 320 ? 24.326 -15.897 -1.420 1.00 95.69 320 PHE A O 1
ATOM 2564 N N . LYS A 1 321 ? 22.633 -17.379 -1.396 1.00 96.44 321 LYS A N 1
ATOM 2565 C CA . LYS A 1 321 ? 23.297 -18.426 -2.175 1.00 96.44 321 LYS A CA 1
ATOM 2566 C C . LYS A 1 321 ? 22.558 -18.656 -3.499 1.00 96.44 321 LYS A C 1
ATOM 2568 O O . LYS A 1 321 ? 21.326 -18.623 -3.512 1.00 96.44 321 LYS A O 1
ATOM 2573 N N . PRO A 1 322 ? 23.265 -18.899 -4.612 1.00 96.50 322 PRO A N 1
ATOM 2574 C CA . PRO A 1 322 ? 22.635 -19.320 -5.854 1.00 96.50 322 PRO A CA 1
ATOM 2575 C C . PRO A 1 322 ? 22.085 -20.740 -5.701 1.00 96.50 322 PRO A C 1
ATOM 2577 O O . PRO A 1 322 ? 22.787 -21.631 -5.222 1.00 96.50 322 PRO A O 1
ATOM 2580 N N . ILE A 1 323 ? 20.838 -20.947 -6.116 1.00 96.81 323 ILE A N 1
ATOM 2581 C CA . ILE A 1 323 ? 20.182 -22.263 -6.099 1.00 96.81 323 ILE A CA 1
ATOM 2582 C C . ILE A 1 323 ? 20.030 -22.852 -7.504 1.00 96.81 323 ILE A C 1
ATOM 2584 O O . ILE A 1 323 ? 20.083 -24.068 -7.661 1.00 96.81 323 ILE A O 1
ATOM 2588 N N . SER A 1 324 ? 19.905 -22.009 -8.534 1.00 96.50 324 SER A N 1
ATOM 2589 C CA . SER A 1 324 ? 19.887 -22.442 -9.933 1.00 96.50 324 SER A CA 1
ATOM 2590 C C . SER A 1 324 ? 20.473 -21.379 -10.865 1.00 96.50 324 SER A C 1
ATOM 2592 O O . SER A 1 324 ? 20.480 -20.184 -10.558 1.00 96.50 324 SER A O 1
ATOM 2594 N N . SER A 1 325 ? 20.998 -21.825 -12.007 1.00 96.19 325 SER A N 1
ATOM 2595 C CA . SER A 1 325 ? 21.418 -20.968 -13.116 1.00 96.19 325 SER A CA 1
ATOM 2596 C C . SER A 1 325 ? 21.013 -21.648 -14.416 1.00 96.19 325 SER A C 1
ATOM 2598 O O . SER A 1 325 ? 21.537 -22.711 -14.736 1.00 96.19 325 SER A O 1
ATOM 2600 N N . GLU A 1 326 ? 20.107 -21.032 -15.161 1.00 96.19 326 GLU A N 1
ATOM 2601 C CA . GLU A 1 326 ? 19.523 -21.612 -16.373 1.00 96.19 326 GLU A CA 1
ATOM 2602 C C . GLU A 1 326 ? 19.365 -20.561 -17.474 1.00 96.19 326 GLU A C 1
ATOM 2604 O O . GLU A 1 326 ? 19.373 -19.359 -17.200 1.00 96.19 326 GLU A O 1
ATOM 2609 N N . GLY A 1 327 ? 19.253 -21.010 -18.725 1.00 95.25 327 GLY A N 1
ATOM 2610 C CA . GLY A 1 327 ? 18.946 -20.120 -19.843 1.00 95.25 327 GLY A CA 1
ATOM 2611 C C . GLY A 1 327 ? 17.554 -19.518 -19.666 1.00 95.25 327 GLY A C 1
ATOM 2612 O O . GLY A 1 327 ? 16.606 -20.229 -19.343 1.00 95.25 327 GLY A O 1
ATOM 2613 N N . PHE A 1 328 ? 17.433 -18.209 -19.852 1.00 94.25 328 PHE A N 1
ATOM 2614 C CA . PHE A 1 328 ? 16.176 -17.494 -19.691 1.00 94.25 328 PHE A CA 1
ATOM 2615 C C . PHE A 1 328 ? 15.461 -17.368 -21.047 1.00 94.25 328 PHE A C 1
ATOM 2617 O O . PHE A 1 328 ? 16.035 -16.782 -21.971 1.00 94.25 328 PHE A O 1
ATOM 2624 N N . PRO A 1 329 ? 14.236 -17.910 -21.196 1.00 92.75 329 PRO A N 1
ATOM 2625 C CA . PRO A 1 329 ? 13.565 -17.957 -22.492 1.00 92.75 329 PRO A CA 1
ATOM 2626 C C . PRO A 1 329 ? 13.194 -16.559 -23.027 1.00 92.75 329 PRO A C 1
ATOM 2628 O O . PRO A 1 329 ? 12.666 -15.737 -22.264 1.00 92.75 329 PRO A O 1
ATOM 2631 N N . PRO A 1 330 ? 13.399 -16.278 -24.329 1.00 90.31 330 PRO A N 1
ATOM 2632 C CA . PRO A 1 330 ? 13.044 -14.993 -24.944 1.00 90.31 330 PRO A CA 1
ATOM 2633 C C . PRO A 1 330 ? 11.554 -14.637 -24.826 1.00 90.31 330 PRO A C 1
ATOM 2635 O O . PRO A 1 330 ? 11.182 -13.474 -24.683 1.00 90.31 330 PRO A O 1
ATOM 2638 N N . GLU A 1 331 ? 10.680 -15.639 -24.834 1.00 91.56 331 GLU A N 1
ATOM 2639 C CA . GLU A 1 331 ? 9.228 -15.480 -24.735 1.00 91.56 331 GLU A CA 1
ATOM 2640 C C . GLU A 1 331 ? 8.828 -14.947 -23.356 1.00 91.56 331 GLU A C 1
ATOM 2642 O O . GLU A 1 331 ? 7.913 -14.132 -23.234 1.00 91.56 331 GLU A O 1
ATOM 2647 N N . VAL A 1 332 ? 9.554 -15.364 -22.315 1.00 92.25 332 VAL A N 1
ATOM 2648 C CA . VAL A 1 332 ? 9.338 -14.913 -20.935 1.00 92.25 332 VAL A CA 1
ATOM 2649 C C . VAL A 1 332 ? 9.858 -13.489 -20.750 1.00 92.25 332 VAL A C 1
ATOM 2651 O O . VAL A 1 332 ? 9.244 -12.711 -20.020 1.00 92.25 332 VAL A O 1
ATOM 2654 N N . PHE A 1 333 ? 10.927 -13.099 -21.456 1.00 93.44 333 PHE A N 1
ATOM 2655 C CA . PHE A 1 333 ? 11.456 -11.732 -21.412 1.00 93.44 333 PHE A CA 1
ATOM 2656 C C . PHE A 1 333 ? 10.404 -10.681 -21.778 1.00 93.44 333 PHE A C 1
ATOM 2658 O O . PHE A 1 333 ? 10.330 -9.642 -21.125 1.00 93.44 333 PHE A O 1
ATOM 2665 N N . ARG A 1 334 ? 9.537 -10.967 -22.757 1.00 91.56 334 ARG A N 1
ATOM 2666 C CA . ARG A 1 334 ? 8.469 -10.046 -23.188 1.00 91.56 334 ARG A CA 1
ATOM 2667 C C . ARG A 1 334 ? 7.427 -9.775 -22.103 1.00 91.56 334 ARG A C 1
ATOM 2669 O O . ARG A 1 334 ? 6.837 -8.701 -22.101 1.00 91.56 334 ARG A O 1
ATOM 2676 N N . ASN A 1 335 ? 7.245 -10.720 -21.185 1.00 91.94 335 ASN A N 1
ATOM 2677 C CA . ASN A 1 335 ? 6.272 -10.639 -20.099 1.00 91.94 335 ASN A CA 1
ATOM 2678 C C . ASN A 1 335 ? 6.869 -10.075 -18.800 1.00 91.94 335 ASN A C 1
ATOM 2680 O O . ASN A 1 335 ? 6.152 -9.930 -17.811 1.00 91.94 335 ASN A O 1
ATOM 2684 N N . LEU A 1 336 ? 8.171 -9.765 -18.771 1.00 88.94 336 LEU A N 1
ATOM 2685 C CA . LEU A 1 336 ? 8.783 -9.127 -17.609 1.00 88.94 336 LEU A CA 1
ATOM 2686 C C . LEU A 1 336 ? 8.268 -7.689 -17.431 1.00 88.94 336 LEU A C 1
ATOM 2688 O O . LEU A 1 336 ? 7.994 -7.007 -18.422 1.00 88.94 336 LEU A O 1
ATOM 2692 N N . PRO A 1 337 ? 8.224 -7.179 -16.185 1.00 90.62 337 PRO A N 1
ATOM 2693 C CA . PRO A 1 337 ? 7.918 -5.776 -15.937 1.00 90.62 337 PRO A CA 1
ATOM 2694 C C . PRO A 1 337 ? 8.853 -4.848 -16.722 1.00 90.62 337 PRO A C 1
ATOM 2696 O O . PRO A 1 337 ? 10.057 -5.096 -16.816 1.00 90.62 337 PRO A O 1
ATOM 2699 N N . GLU A 1 338 ? 8.314 -3.739 -17.230 1.00 90.19 338 GLU A N 1
ATOM 2700 C CA . GLU A 1 338 ? 9.038 -2.811 -18.110 1.00 90.19 338 GLU A CA 1
ATOM 2701 C C . GLU A 1 338 ? 10.371 -2.335 -17.516 1.00 90.19 338 GLU A C 1
ATOM 2703 O O . GLU A 1 338 ? 11.399 -2.353 -18.195 1.00 90.19 338 GLU A O 1
ATOM 2708 N N . ARG A 1 339 ? 10.388 -2.014 -16.216 1.00 89.12 339 ARG A N 1
ATOM 2709 C CA . ARG A 1 339 ? 11.608 -1.629 -15.486 1.00 89.12 339 ARG A CA 1
ATOM 2710 C C . ARG A 1 339 ? 12.715 -2.689 -15.565 1.00 89.12 339 ARG A C 1
ATOM 2712 O O . ARG A 1 339 ? 13.878 -2.357 -15.790 1.00 89.12 339 ARG A O 1
ATOM 2719 N N . VAL A 1 340 ? 12.346 -3.969 -15.463 1.00 90.88 340 VAL A N 1
ATOM 2720 C CA . VAL A 1 340 ? 13.281 -5.101 -15.514 1.00 90.88 340 VAL A CA 1
ATOM 2721 C C . VAL A 1 340 ? 13.844 -5.220 -16.925 1.00 90.88 340 VAL A C 1
ATOM 2723 O O . VAL A 1 340 ? 15.060 -5.299 -17.100 1.00 90.88 340 VAL A O 1
ATOM 2726 N N . ARG A 1 341 ? 12.979 -5.150 -17.947 1.00 95.56 341 ARG A N 1
ATOM 2727 C CA . ARG A 1 341 ? 13.392 -5.200 -19.360 1.00 95.56 341 ARG A CA 1
ATOM 2728 C C . ARG A 1 341 ? 14.369 -4.077 -19.698 1.00 95.56 341 ARG A C 1
ATOM 2730 O O . ARG A 1 341 ? 15.462 -4.341 -20.203 1.00 95.56 341 ARG A O 1
ATOM 2737 N N . GLN A 1 342 ? 14.035 -2.840 -19.330 1.00 94.88 342 GLN A N 1
ATOM 2738 C CA . GLN A 1 342 ? 14.908 -1.679 -19.517 1.00 94.88 342 GLN A CA 1
ATOM 2739 C C . GLN A 1 342 ? 16.259 -1.866 -18.836 1.00 94.88 342 GLN A C 1
ATOM 2741 O O . GLN A 1 342 ? 17.301 -1.547 -19.417 1.00 94.88 342 GLN A O 1
ATOM 2746 N N . ARG A 1 343 ? 16.272 -2.405 -17.615 1.00 94.50 343 ARG A N 1
ATOM 2747 C CA . ARG A 1 343 ? 17.511 -2.634 -16.882 1.00 94.50 343 ARG A CA 1
ATOM 2748 C C . ARG A 1 343 ? 18.375 -3.716 -17.523 1.00 94.50 343 ARG A C 1
ATOM 2750 O O . ARG A 1 343 ? 19.578 -3.507 -17.675 1.00 94.50 343 ARG A O 1
ATOM 2757 N N . VAL A 1 344 ? 17.786 -4.825 -17.961 1.00 96.19 344 VAL A N 1
ATOM 2758 C CA . VAL A 1 344 ? 18.496 -5.888 -18.690 1.00 96.19 344 VAL A CA 1
ATOM 2759 C C . VAL A 1 344 ? 19.115 -5.342 -19.981 1.00 96.19 344 VAL A C 1
ATOM 2761 O O . VAL A 1 344 ? 20.286 -5.600 -20.255 1.00 96.19 344 VAL A O 1
ATOM 2764 N N . VAL A 1 345 ? 18.397 -4.490 -20.718 1.00 97.25 345 VAL A N 1
ATOM 2765 C CA . VAL A 1 345 ? 18.912 -3.818 -21.928 1.00 97.25 345 VAL A CA 1
ATOM 2766 C C . VAL A 1 345 ? 20.084 -2.888 -21.603 1.00 97.25 345 VAL A C 1
ATOM 2768 O O . VAL A 1 345 ? 21.073 -2.849 -22.334 1.00 97.25 345 VAL A O 1
ATOM 2771 N N . GLN A 1 346 ? 20.027 -2.160 -20.483 1.00 95.94 346 GLN A N 1
ATOM 2772 C CA . GLN A 1 346 ? 21.158 -1.346 -20.019 1.00 95.94 346 GLN A CA 1
ATOM 2773 C C . GLN A 1 346 ? 22.379 -2.198 -19.658 1.00 95.94 346 GLN A C 1
ATOM 2775 O O . GLN A 1 346 ? 23.510 -1.782 -19.901 1.00 95.94 346 GLN A O 1
ATOM 2780 N N . LEU A 1 347 ? 22.161 -3.377 -19.072 1.00 95.19 347 LEU A N 1
ATOM 2781 C CA . LEU A 1 347 ? 23.226 -4.328 -18.758 1.00 95.19 347 LEU A CA 1
ATOM 2782 C C . LEU A 1 347 ? 23.796 -5.003 -20.009 1.00 95.19 347 LEU A C 1
ATOM 2784 O O . LEU A 1 347 ? 24.925 -5.478 -19.959 1.00 95.19 347 LEU A O 1
ATOM 2788 N N . ALA A 1 348 ? 23.046 -5.035 -21.110 1.00 96.88 348 ALA A N 1
ATOM 2789 C CA . ALA A 1 348 ? 23.449 -5.653 -22.367 1.00 96.88 348 ALA A CA 1
ATOM 2790 C C . ALA A 1 348 ? 24.364 -4.764 -23.224 1.00 96.88 348 ALA A C 1
ATOM 2792 O O . ALA A 1 348 ? 25.018 -5.268 -24.137 1.00 96.88 348 ALA A O 1
ATOM 2793 N N . GLY A 1 349 ? 24.454 -3.452 -22.971 1.00 96.31 349 GLY A N 1
ATOM 2794 C CA . GLY A 1 349 ? 25.337 -2.602 -23.772 1.00 96.31 349 GLY A CA 1
ATOM 2795 C C . GLY A 1 349 ? 25.235 -1.093 -23.565 1.00 96.31 349 GLY A C 1
ATOM 2796 O O . GLY A 1 349 ? 24.507 -0.572 -22.722 1.00 96.31 349 GLY A O 1
ATOM 2797 N N . HIS A 1 350 ? 26.010 -0.362 -24.368 1.00 96.25 350 HIS A N 1
ATOM 2798 C CA . HIS A 1 350 ? 26.046 1.101 -24.341 1.00 96.25 350 HIS A CA 1
ATOM 2799 C C . HIS A 1 350 ? 24.727 1.740 -24.824 1.00 96.25 350 HIS A C 1
ATOM 2801 O O . HIS A 1 350 ? 24.065 1.235 -25.730 1.00 96.25 350 HIS A O 1
ATOM 2807 N N . LYS A 1 351 ? 24.389 2.926 -24.286 1.00 95.62 351 LYS A N 1
ATOM 2808 C CA . LYS A 1 351 ? 23.120 3.638 -24.550 1.00 95.62 351 LYS A CA 1
ATOM 2809 C C . LYS A 1 351 ? 22.792 3.880 -26.032 1.00 95.62 351 LYS A C 1
ATOM 2811 O O . LYS A 1 351 ? 21.625 3.935 -26.386 1.00 95.62 351 LYS A O 1
ATOM 2816 N N . THR A 1 352 ? 23.806 3.992 -26.890 1.00 96.19 352 THR A N 1
ATOM 2817 C CA . THR A 1 352 ? 23.661 4.200 -28.347 1.00 96.19 352 THR A CA 1
ATOM 2818 C C . THR A 1 352 ? 23.151 2.976 -29.100 1.00 96.19 352 THR A C 1
ATOM 2820 O O . THR A 1 352 ? 22.839 3.083 -30.278 1.00 96.19 352 THR A O 1
ATOM 2823 N N . HIS A 1 353 ? 23.120 1.808 -28.458 1.00 96.19 353 HIS A N 1
ATOM 2824 C CA . HIS A 1 353 ? 22.691 0.554 -29.072 1.00 96.19 353 HIS A CA 1
ATOM 2825 C C . HIS A 1 353 ? 21.405 0.004 -28.441 1.00 96.19 353 HIS A C 1
ATOM 2827 O O . HIS A 1 353 ? 21.055 -1.133 -28.727 1.00 96.19 353 HIS A O 1
ATOM 2833 N N . ARG A 1 354 ? 20.707 0.775 -27.591 1.00 95.25 354 ARG A N 1
ATOM 2834 C CA . ARG A 1 354 ? 19.556 0.285 -26.808 1.00 95.25 354 ARG A CA 1
ATOM 2835 C C . ARG A 1 354 ? 18.449 -0.309 -27.670 1.00 95.25 354 ARG A C 1
ATOM 2837 O O . ARG A 1 354 ? 18.063 -1.432 -27.392 1.00 95.25 354 ARG A O 1
ATOM 2844 N N . ASP A 1 355 ? 18.026 0.367 -28.733 1.00 96.62 355 ASP A N 1
ATOM 2845 C CA . ASP A 1 355 ? 16.926 -0.117 -29.587 1.00 96.62 355 ASP A CA 1
ATOM 2846 C C . ASP A 1 355 ? 17.288 -1.438 -30.286 1.00 96.62 355 ASP A C 1
ATOM 2848 O O . ASP A 1 355 ? 16.500 -2.384 -30.347 1.00 96.62 355 ASP A O 1
ATOM 2852 N N . LYS A 1 356 ? 18.543 -1.541 -30.744 1.00 97.25 356 LYS A N 1
ATOM 2853 C CA . LYS A 1 356 ? 19.091 -2.775 -31.317 1.00 97.25 356 LYS A CA 1
ATOM 2854 C C . LYS A 1 356 ? 19.148 -3.896 -30.276 1.00 97.25 356 LYS A C 1
ATOM 2856 O O . LYS A 1 356 ? 18.772 -5.021 -30.578 1.00 97.25 356 LYS A O 1
ATOM 2861 N N . LEU A 1 357 ? 19.636 -3.603 -29.070 1.00 97.75 357 LEU A N 1
ATOM 2862 C CA . LEU A 1 357 ? 19.750 -4.579 -27.981 1.00 97.75 357 LEU A CA 1
ATOM 2863 C C . LEU A 1 357 ? 18.378 -5.049 -27.500 1.00 97.75 357 LEU A C 1
ATOM 2865 O O . LEU A 1 357 ? 18.216 -6.233 -27.236 1.00 97.75 357 LEU A O 1
ATOM 2869 N N . TRP A 1 358 ? 17.403 -4.142 -27.440 1.00 97.31 358 TRP A N 1
ATOM 2870 C CA . TRP A 1 358 ? 16.011 -4.449 -27.131 1.00 97.31 358 TRP A CA 1
ATOM 2871 C C . TRP A 1 358 ? 15.459 -5.493 -28.099 1.00 97.31 358 TRP A C 1
ATOM 2873 O O . TRP A 1 358 ? 15.053 -6.570 -27.673 1.00 97.31 358 TRP A O 1
ATOM 2883 N N . SER A 1 359 ? 15.570 -5.218 -29.401 1.00 97.06 359 SER A N 1
ATOM 2884 C CA . SER A 1 359 ? 15.120 -6.136 -30.455 1.00 97.06 359 SER A CA 1
ATOM 2885 C C . SER A 1 359 ? 15.829 -7.494 -30.353 1.00 97.06 359 SER A C 1
ATOM 2887 O O . SER A 1 359 ? 15.197 -8.542 -30.358 1.00 97.06 359 SER A O 1
ATOM 2889 N N . MET A 1 360 ? 17.156 -7.495 -30.163 1.00 97.50 360 MET A N 1
ATOM 2890 C CA . MET A 1 360 ? 17.926 -8.738 -30.031 1.00 97.50 360 MET A CA 1
ATOM 2891 C C . MET A 1 360 ? 17.520 -9.590 -28.819 1.00 97.50 360 MET A C 1
ATOM 2893 O O . MET A 1 360 ? 17.607 -10.813 -28.902 1.00 97.50 360 MET A O 1
ATOM 2897 N N . LEU A 1 361 ? 17.120 -8.970 -27.707 1.00 96.50 361 LEU A N 1
ATOM 2898 C CA . LEU A 1 361 ? 16.648 -9.672 -26.511 1.00 96.50 361 LEU A CA 1
ATOM 2899 C C . LEU A 1 361 ? 15.242 -10.248 -26.713 1.00 96.50 361 LEU A C 1
ATOM 2901 O O . LEU A 1 361 ? 14.999 -11.392 -26.342 1.00 96.50 361 LEU A O 1
ATOM 2905 N N . GLU A 1 362 ? 14.338 -9.495 -27.343 1.00 94.50 362 GLU A N 1
ATOM 2906 C CA . GLU A 1 362 ? 12.980 -9.965 -27.653 1.00 94.50 362 GLU A CA 1
ATOM 2907 C C . GLU A 1 362 ? 12.953 -11.096 -28.684 1.00 94.50 362 GLU A C 1
ATOM 2909 O O . GLU A 1 362 ? 12.080 -11.965 -28.613 1.00 94.50 362 GLU A O 1
ATOM 2914 N N . ASP A 1 363 ? 13.902 -11.091 -29.620 1.00 94.50 363 ASP A N 1
ATOM 2915 C CA . ASP A 1 363 ? 14.055 -12.112 -30.659 1.00 94.50 363 ASP A CA 1
ATOM 2916 C C . ASP A 1 363 ? 14.888 -13.321 -30.197 1.00 94.50 363 ASP A C 1
ATOM 2918 O O . ASP A 1 363 ? 15.035 -14.290 -30.939 1.00 94.50 363 ASP A O 1
ATOM 2922 N N . GLY A 1 364 ? 15.483 -13.268 -29.000 1.00 94.00 364 GLY A N 1
ATOM 2923 C CA . GLY A 1 364 ? 16.346 -14.333 -28.475 1.00 94.00 364 GLY A CA 1
ATOM 2924 C C . GLY A 1 364 ? 17.734 -14.424 -29.116 1.00 94.00 364 GLY A C 1
ATOM 2925 O O . GLY A 1 364 ? 18.485 -15.360 -28.847 1.00 94.00 364 GLY A O 1
ATOM 2926 N N . ASN A 1 365 ? 18.114 -13.441 -29.934 1.00 96.50 365 ASN A N 1
ATOM 2927 C CA . ASN A 1 365 ? 19.438 -13.347 -30.554 1.00 96.50 365 ASN A CA 1
ATOM 2928 C C . ASN A 1 365 ? 20.549 -12.997 -29.546 1.00 96.50 365 ASN A C 1
ATOM 2930 O O . ASN A 1 365 ? 21.730 -13.224 -29.820 1.00 96.50 365 ASN A O 1
ATOM 2934 N N . LEU A 1 366 ? 20.189 -12.416 -28.398 1.00 96.50 366 LEU A N 1
ATOM 2935 C CA . LEU A 1 366 ? 21.088 -12.187 -27.270 1.00 96.50 366 LEU A CA 1
ATOM 2936 C C . LEU A 1 366 ? 20.660 -13.079 -26.092 1.00 96.50 366 LEU A C 1
ATOM 2938 O O . LEU A 1 366 ? 19.629 -12.794 -25.482 1.00 96.50 366 LEU A O 1
ATOM 2942 N N . PRO A 1 367 ? 21.422 -14.138 -25.760 1.00 95.88 367 PRO A N 1
ATOM 2943 C CA . PRO A 1 367 ? 21.040 -15.048 -24.691 1.00 95.88 367 PRO A CA 1
ATOM 2944 C C . PRO A 1 367 ? 21.091 -14.373 -23.316 1.00 95.88 367 PRO A C 1
ATOM 2946 O O . PRO A 1 367 ? 21.922 -13.498 -23.035 1.00 95.88 367 PRO A O 1
ATOM 2949 N N . LEU A 1 368 ? 20.159 -14.802 -22.473 1.00 97.25 368 LEU A N 1
ATOM 2950 C CA . LEU A 1 368 ? 19.979 -14.363 -21.101 1.00 97.25 368 LEU A CA 1
ATOM 2951 C C . LEU A 1 368 ? 20.127 -15.566 -20.166 1.00 97.25 368 LEU A C 1
ATOM 2953 O O . LEU A 1 368 ? 19.676 -16.666 -20.484 1.00 97.25 368 LEU A O 1
ATOM 2957 N N . THR A 1 369 ? 20.662 -15.333 -18.974 1.00 96.94 369 THR A N 1
ATOM 2958 C CA . THR A 1 369 ? 20.697 -16.303 -17.879 1.00 96.94 369 THR A CA 1
ATOM 2959 C C . THR A 1 369 ? 19.782 -15.843 -16.738 1.00 96.94 369 THR A C 1
ATOM 2961 O O . THR A 1 369 ? 19.866 -14.693 -16.291 1.00 96.94 369 THR A O 1
ATOM 2964 N N . LYS A 1 370 ? 18.952 -16.758 -16.218 1.00 96.81 370 LYS A N 1
ATOM 2965 C CA . LYS A 1 370 ? 18.252 -16.639 -14.928 1.00 96.81 370 LYS A CA 1
ATOM 2966 C C . LYS A 1 370 ? 19.149 -17.211 -13.840 1.00 96.81 370 LYS A C 1
ATOM 2968 O O . LYS A 1 370 ? 19.526 -18.379 -13.910 1.00 96.81 370 LYS A O 1
ATOM 2973 N N . ILE A 1 371 ? 19.495 -16.406 -12.840 1.00 97.38 371 ILE A N 1
ATOM 2974 C CA . ILE A 1 371 ? 20.223 -16.867 -11.651 1.00 97.38 371 ILE A CA 1
ATOM 2975 C C . ILE A 1 371 ? 19.297 -16.723 -10.454 1.00 97.38 371 ILE A C 1
ATOM 2977 O O . ILE A 1 371 ? 19.059 -15.605 -10.000 1.00 97.38 371 ILE A O 1
ATOM 2981 N N . THR A 1 372 ? 18.785 -17.843 -9.951 1.00 96.94 372 THR A N 1
ATOM 2982 C CA . THR A 1 372 ? 17.904 -17.859 -8.780 1.00 96.94 372 THR A CA 1
ATOM 2983 C C . THR A 1 372 ? 18.746 -17.880 -7.513 1.00 96.94 372 THR A C 1
ATOM 2985 O O . THR A 1 372 ? 19.691 -18.663 -7.385 1.00 96.94 372 THR A O 1
ATOM 2988 N N . LEU A 1 373 ? 18.405 -17.005 -6.579 1.00 96.44 373 LEU A N 1
ATOM 2989 C CA . LEU A 1 373 ? 19.098 -16.741 -5.331 1.00 96.44 373 LEU A CA 1
ATOM 2990 C C . LEU A 1 373 ? 18.133 -17.012 -4.177 1.00 96.44 373 LEU A C 1
ATOM 2992 O O . LEU A 1 373 ? 16.980 -16.589 -4.213 1.00 96.44 373 LEU A O 1
ATOM 2996 N N . GLN A 1 374 ? 18.624 -17.679 -3.140 1.00 95.69 374 GLN A N 1
ATOM 2997 C CA . GLN A 1 374 ? 17.890 -17.898 -1.900 1.00 95.69 374 GLN A CA 1
ATOM 2998 C C . GLN A 1 374 ? 18.662 -17.290 -0.737 1.00 95.69 374 GLN A C 1
ATOM 3000 O O . GLN A 1 374 ? 19.870 -17.514 -0.602 1.00 95.69 374 GLN A O 1
ATOM 3005 N N . ARG A 1 375 ? 17.969 -16.548 0.121 1.00 94.00 375 ARG A N 1
ATOM 3006 C CA . ARG A 1 375 ? 18.528 -16.026 1.359 1.00 94.00 375 ARG A CA 1
ATOM 3007 C C . ARG A 1 375 ? 18.844 -17.182 2.297 1.00 94.00 375 ARG A C 1
ATOM 3009 O O . ARG A 1 375 ? 18.007 -18.041 2.557 1.00 94.00 375 ARG A O 1
ATOM 3016 N N . ALA A 1 376 ? 20.075 -17.203 2.780 1.00 90.94 376 ALA A N 1
ATOM 3017 C CA . ALA A 1 376 ? 20.590 -18.233 3.666 1.00 90.94 376 ALA A CA 1
ATOM 3018 C C . ALA A 1 376 ? 20.852 -17.699 5.077 1.00 90.94 376 ALA A C 1
ATOM 3020 O O . ALA A 1 376 ? 20.679 -18.451 6.029 1.00 90.94 376 ALA A O 1
ATOM 3021 N N . ASP A 1 377 ? 21.275 -16.437 5.210 1.00 92.06 377 ASP A N 1
ATOM 3022 C CA . ASP A 1 377 ? 21.713 -15.886 6.497 1.00 92.06 377 ASP A CA 1
ATOM 3023 C C . ASP A 1 377 ? 21.692 -14.340 6.522 1.00 92.06 377 ASP A C 1
ATOM 3025 O O . ASP A 1 377 ? 21.216 -13.679 5.587 1.00 92.06 377 ASP A O 1
ATOM 3029 N N . MET A 1 378 ? 22.213 -13.758 7.603 1.00 88.06 378 MET A N 1
ATOM 3030 C CA . MET A 1 378 ? 22.498 -12.342 7.780 1.00 88.06 378 MET A CA 1
ATOM 3031 C C . MET A 1 378 ? 23.922 -12.137 8.324 1.00 88.06 378 MET A C 1
ATOM 3033 O O . MET A 1 378 ? 24.193 -12.296 9.510 1.00 88.06 378 MET A O 1
ATOM 3037 N N . ASN A 1 379 ? 24.836 -11.693 7.463 1.00 90.00 379 ASN A N 1
ATOM 3038 C CA . ASN A 1 379 ? 26.158 -11.221 7.876 1.00 90.00 379 ASN A CA 1
ATOM 3039 C C . ASN A 1 379 ? 26.099 -9.967 8.775 1.00 90.00 379 ASN A C 1
ATOM 3041 O O . ASN A 1 379 ? 25.839 -8.854 8.310 1.00 90.00 379 ASN A O 1
ATOM 3045 N N . LYS A 1 380 ? 26.391 -10.156 10.068 1.00 86.19 380 LYS A N 1
ATOM 3046 C CA . LYS A 1 380 ? 26.366 -9.095 11.084 1.00 86.19 380 LYS A CA 1
ATOM 3047 C C . LYS A 1 380 ? 27.364 -7.967 10.807 1.00 86.19 380 LYS A C 1
ATOM 3049 O O . LYS A 1 380 ? 27.029 -6.823 11.061 1.00 86.19 380 LYS A O 1
ATOM 3054 N N . GLN A 1 381 ? 28.545 -8.253 10.254 1.00 86.19 381 GLN A N 1
ATOM 3055 C CA . GLN A 1 381 ? 29.566 -7.224 9.997 1.00 86.19 381 GLN A CA 1
ATOM 3056 C C . GLN A 1 381 ? 29.137 -6.253 8.895 1.00 86.19 381 GLN A C 1
ATOM 3058 O O . GLN A 1 381 ? 29.363 -5.053 8.998 1.00 86.19 381 GLN A O 1
ATOM 3063 N N . VAL A 1 382 ? 28.490 -6.769 7.848 1.00 85.38 382 VAL A N 1
ATOM 3064 C CA . VAL A 1 382 ? 27.929 -5.951 6.761 1.00 85.38 382 VAL A CA 1
ATOM 3065 C C . VAL A 1 382 ? 26.787 -5.087 7.283 1.00 85.38 382 VAL A C 1
ATOM 3067 O O . VAL A 1 382 ? 26.716 -3.903 6.963 1.00 85.38 382 VAL A O 1
ATOM 3070 N N . TRP A 1 383 ? 25.927 -5.669 8.121 1.00 82.62 383 TRP A N 1
ATOM 3071 C CA . TRP A 1 383 ? 24.845 -4.947 8.783 1.00 82.62 383 TRP A CA 1
ATOM 3072 C C . TRP A 1 383 ? 25.374 -3.847 9.717 1.00 82.62 383 TRP A C 1
ATOM 3074 O O . TRP A 1 383 ? 24.950 -2.703 9.598 1.00 82.62 383 TRP A O 1
ATOM 3084 N N . GLU A 1 384 ? 26.342 -4.162 10.585 1.00 80.62 384 GLU A N 1
ATOM 3085 C CA . GLU A 1 384 ? 26.971 -3.198 11.498 1.00 80.62 384 GLU A CA 1
ATOM 3086 C C . GLU A 1 384 ? 27.666 -2.081 10.722 1.00 80.62 384 GLU A C 1
ATOM 3088 O O . GLU A 1 384 ? 27.486 -0.929 11.076 1.00 80.62 384 GLU A O 1
ATOM 3093 N N . CYS A 1 385 ? 28.384 -2.391 9.638 1.00 80.38 385 CYS A N 1
ATOM 3094 C CA . CYS A 1 385 ? 29.047 -1.397 8.789 1.00 80.38 385 CYS A CA 1
ATOM 3095 C C . CYS A 1 385 ? 28.053 -0.408 8.156 1.00 80.38 385 CYS A C 1
ATOM 3097 O O . CYS A 1 385 ? 28.316 0.793 8.105 1.00 80.38 385 CYS A O 1
ATOM 3099 N N . LEU A 1 386 ? 26.892 -0.901 7.716 1.00 75.69 386 LEU A N 1
ATOM 3100 C CA . LEU A 1 386 ? 25.817 -0.057 7.194 1.00 75.69 386 LEU A CA 1
ATOM 3101 C C . LEU A 1 386 ? 25.122 0.762 8.293 1.00 75.69 386 LEU A C 1
ATOM 3103 O O . LEU A 1 386 ? 24.703 1.884 8.024 1.00 75.69 386 LEU A O 1
ATOM 3107 N N . ALA A 1 387 ? 25.035 0.235 9.518 1.00 70.94 387 ALA A N 1
ATOM 3108 C CA . ALA A 1 387 ? 24.410 0.903 10.661 1.00 70.94 387 ALA A CA 1
ATOM 3109 C C . ALA A 1 387 ? 25.339 1.907 11.380 1.00 70.94 387 ALA A C 1
ATOM 3111 O O . ALA A 1 387 ? 24.879 2.932 11.877 1.00 70.94 387 ALA A O 1
ATOM 3112 N N . SER A 1 388 ? 26.650 1.650 11.440 1.00 66.75 388 SER A N 1
ATOM 3113 C CA . SER A 1 388 ? 27.625 2.429 12.221 1.00 66.75 388 SER A CA 1
ATOM 3114 C C . SER A 1 388 ? 27.942 3.806 11.637 1.00 66.75 388 SER A C 1
ATOM 3116 O O . SER A 1 388 ? 28.511 4.648 12.326 1.00 66.75 388 SER A O 1
ATOM 3118 N N . GLY A 1 389 ? 27.560 4.067 10.387 1.00 57.72 389 GLY A N 1
ATOM 3119 C CA . GLY A 1 389 ? 27.672 5.393 9.778 1.00 57.72 389 GLY A CA 1
ATOM 3120 C C . GLY A 1 389 ? 26.612 6.403 10.240 1.00 57.72 389 GLY A C 1
ATOM 3121 O O . GLY A 1 389 ? 26.707 7.572 9.883 1.00 57.72 389 GLY A O 1
ATOM 3122 N N . ALA A 1 390 ? 25.628 5.987 11.045 1.00 47.34 390 ALA A N 1
ATOM 3123 C CA . ALA A 1 390 ? 24.507 6.827 11.471 1.00 47.34 390 ALA A CA 1
ATOM 3124 C C . ALA A 1 390 ? 24.826 7.809 12.624 1.00 47.34 390 ALA A C 1
ATOM 3126 O O . ALA A 1 390 ? 23.963 8.603 12.989 1.00 47.34 390 ALA A O 1
ATOM 3127 N N . GLY A 1 391 ? 26.031 7.765 13.214 1.00 41.00 391 GLY A N 1
ATOM 3128 C CA . GLY A 1 391 ? 26.344 8.473 14.470 1.00 41.00 391 GLY A CA 1
ATOM 3129 C C . GLY A 1 391 ? 27.587 9.370 14.483 1.00 41.00 391 GLY A C 1
ATOM 3130 O O . GLY A 1 391 ? 27.957 9.839 15.553 1.00 41.00 391 GLY A O 1
ATOM 3131 N N . ALA A 1 392 ? 28.252 9.607 13.349 1.00 42.31 392 ALA A N 1
ATOM 3132 C CA . ALA A 1 392 ? 29.504 10.373 13.307 1.00 42.31 392 ALA A CA 1
ATOM 3133 C C . ALA A 1 392 ? 29.423 11.568 12.347 1.00 42.31 392 ALA A C 1
ATOM 3135 O O . ALA A 1 392 ? 30.144 11.647 11.356 1.00 42.31 392 ALA A O 1
ATOM 3136 N N . SER A 1 393 ? 28.542 12.517 12.648 1.00 42.56 393 SER A N 1
ATOM 3137 C CA . SER A 1 393 ? 28.658 13.882 12.131 1.00 42.56 393 SER A CA 1
ATOM 3138 C C . SER A 1 393 ? 28.115 14.868 13.158 1.00 42.56 393 SER A C 1
ATOM 3140 O O . SER A 1 393 ? 27.120 15.545 12.915 1.00 42.56 393 SER A O 1
ATOM 3142 N N . ASP A 1 394 ? 28.753 14.917 14.322 1.00 42.91 394 ASP A N 1
ATOM 3143 C CA . ASP A 1 394 ? 28.742 16.123 15.139 1.00 42.91 394 ASP A CA 1
ATOM 3144 C C . ASP A 1 394 ? 30.097 16.279 15.838 1.00 42.91 394 ASP A C 1
ATOM 3146 O O . ASP A 1 394 ? 30.756 15.291 16.158 1.00 42.91 394 ASP A O 1
ATOM 3150 N N . ASP A 1 395 ? 30.491 17.535 16.020 1.00 40.41 395 ASP A N 1
ATOM 3151 C CA . ASP A 1 395 ? 31.716 18.043 16.650 1.00 40.41 395 ASP A CA 1
ATOM 3152 C C . ASP A 1 395 ? 33.011 18.106 15.821 1.00 40.41 395 ASP A C 1
ATOM 3154 O O . ASP A 1 395 ? 33.912 17.267 15.868 1.00 40.41 395 ASP A O 1
ATOM 3158 N N . GLY A 1 396 ? 33.158 19.261 15.165 1.00 34.50 396 GLY A N 1
ATOM 3159 C CA . GLY A 1 396 ? 34.443 19.805 14.733 1.00 34.50 396 GLY A CA 1
ATOM 3160 C C . GLY A 1 396 ? 34.513 21.335 14.698 1.00 34.50 396 GLY A C 1
ATOM 3161 O O . GLY A 1 396 ? 35.397 21.874 14.040 1.00 34.50 396 GLY A O 1
ATOM 3162 N N . ALA A 1 397 ? 33.618 22.061 15.379 1.00 39.09 397 ALA A N 1
ATOM 3163 C CA . ALA A 1 397 ? 33.768 23.503 15.588 1.00 39.09 397 ALA A CA 1
ATOM 3164 C C . ALA A 1 397 ? 34.637 23.759 16.831 1.00 39.09 397 ALA A C 1
ATOM 3166 O O . ALA A 1 397 ? 34.168 24.245 17.859 1.00 39.09 397 ALA A O 1
ATOM 3167 N N . GLN A 1 398 ? 35.924 23.410 16.749 1.00 37.69 398 GLN A N 1
ATOM 3168 C CA . GLN A 1 398 ? 36.906 23.944 17.688 1.00 37.69 398 GLN A CA 1
ATOM 3169 C C . GLN A 1 398 ? 37.185 25.397 17.320 1.00 37.69 398 GLN A C 1
ATOM 3171 O O . GLN A 1 398 ? 37.661 25.713 16.229 1.00 37.69 398 GLN A O 1
ATOM 3176 N N . GLY A 1 399 ? 36.843 26.279 18.257 1.00 38.72 399 GLY A N 1
ATOM 3177 C CA . GLY A 1 399 ? 37.147 27.692 18.184 1.00 38.72 399 GLY A CA 1
ATOM 3178 C C . GLY A 1 399 ? 38.643 27.929 18.027 1.00 38.72 399 GLY A C 1
ATOM 3179 O O . GLY A 1 399 ? 39.460 27.301 18.695 1.00 38.72 399 GLY A O 1
ATOM 3180 N N . ASN A 1 400 ? 38.982 28.895 17.181 1.00 34.19 400 ASN A N 1
ATOM 3181 C CA . ASN A 1 400 ? 40.261 29.566 17.277 1.00 34.19 400 ASN A CA 1
ATOM 3182 C C . ASN A 1 400 ? 40.020 30.992 17.733 1.00 34.19 400 ASN A C 1
ATOM 3184 O O . ASN A 1 400 ? 39.353 31.789 17.073 1.00 34.19 400 ASN A O 1
ATOM 3188 N N . GLY A 1 401 ? 40.552 31.245 18.924 1.00 32.03 401 GLY A N 1
ATOM 3189 C CA . GLY A 1 401 ? 40.622 32.546 19.537 1.00 32.03 401 GLY A CA 1
ATOM 3190 C C . GLY A 1 401 ? 41.431 33.516 18.689 1.00 32.03 401 GLY A C 1
ATOM 3191 O O . GLY A 1 401 ? 42.354 33.160 17.957 1.00 32.03 401 GLY A O 1
ATOM 3192 N N . SER A 1 402 ? 41.032 34.763 18.851 1.00 35.34 402 SER A N 1
ATOM 3193 C CA . SER A 1 402 ? 41.703 35.997 18.497 1.00 35.34 402 SER A CA 1
ATOM 3194 C C . SER A 1 402 ? 43.233 35.893 18.527 1.00 35.34 402 SER A C 1
ATOM 3196 O O . SER A 1 402 ? 43.823 35.589 19.565 1.00 35.34 402 SER A O 1
ATOM 3198 N N . LYS A 1 403 ? 43.878 36.255 17.416 1.00 34.94 403 LYS A N 1
ATOM 3199 C CA . LYS A 1 403 ? 45.210 36.861 17.433 1.00 34.94 403 LYS A CA 1
ATOM 3200 C C . LYS A 1 403 ? 45.206 38.101 16.551 1.00 34.94 403 LYS A C 1
ATOM 3202 O O . LYS A 1 403 ? 44.738 38.065 15.416 1.00 34.94 403 LYS A O 1
ATOM 3207 N N . GLU A 1 404 ? 45.677 39.180 17.162 1.00 30.97 404 GLU A N 1
ATOM 3208 C CA . GLU A 1 404 ? 45.935 40.498 16.594 1.00 30.97 404 GLU A CA 1
ATOM 3209 C C . GLU A 1 404 ? 46.773 40.438 15.308 1.00 30.97 404 GLU A C 1
ATOM 3211 O O . GLU A 1 404 ? 47.589 39.525 15.148 1.00 30.97 404 GLU A O 1
ATOM 3216 N N . PRO A 1 405 ? 46.625 41.434 14.420 1.00 35.28 405 PRO A N 1
ATOM 3217 C CA . PRO A 1 405 ? 47.552 41.650 13.327 1.00 35.28 405 PRO A CA 1
ATOM 3218 C C . PRO A 1 405 ? 48.804 42.367 13.850 1.00 35.28 405 PRO A C 1
ATOM 3220 O O . PRO A 1 405 ? 48.712 43.453 14.418 1.00 35.28 405 PRO A O 1
ATOM 3223 N N . THR A 1 406 ? 49.973 41.773 13.623 1.00 38.47 406 THR A N 1
ATOM 3224 C CA . THR A 1 406 ? 51.241 42.508 13.568 1.00 38.47 406 THR A CA 1
ATOM 3225 C C . THR A 1 406 ? 51.659 42.689 12.116 1.00 38.47 406 THR A C 1
ATOM 3227 O O . THR A 1 406 ? 51.512 41.781 11.299 1.00 38.47 406 THR A O 1
ATOM 3230 N N . GLU A 1 407 ? 52.123 43.906 11.874 1.00 38.34 407 GLU A N 1
ATOM 3231 C CA . GLU A 1 407 ? 52.547 44.582 10.652 1.00 38.34 407 GLU A CA 1
ATOM 3232 C C . GLU A 1 407 ? 53.698 43.915 9.870 1.00 38.34 407 GLU A C 1
ATOM 3234 O O . GLU A 1 407 ? 54.463 43.127 10.422 1.00 38.34 407 GLU A O 1
ATOM 3239 N N . ASP A 1 408 ? 53.774 44.329 8.597 1.00 38.62 408 ASP A N 1
ATOM 3240 C CA . ASP A 1 408 ? 54.949 44.597 7.749 1.00 38.62 408 ASP A CA 1
ATOM 3241 C C . ASP A 1 408 ? 55.996 43.497 7.473 1.00 38.62 408 ASP A C 1
ATOM 3243 O O . ASP A 1 408 ? 56.790 43.118 8.331 1.00 38.62 408 ASP A O 1
ATOM 3247 N N . ASP A 1 409 ? 56.029 43.025 6.216 1.00 35.44 409 ASP A N 1
ATOM 3248 C CA . ASP A 1 409 ? 57.037 43.409 5.194 1.00 35.44 409 ASP A CA 1
ATOM 3249 C C . ASP A 1 409 ? 56.701 42.821 3.803 1.00 35.44 409 ASP A C 1
ATOM 3251 O O . ASP A 1 409 ? 56.326 41.623 3.720 1.00 35.44 409 ASP A O 1
#

InterPro domains:
  IPR036915 Cyclin-like superfamily [SSF47954] (54-147)

Solvent-accessible surface area (backbone atoms only — not comparable to full-atom values): 24372 Å² total; per-residue (Å²): 137,79,82,79,69,92,54,62,80,78,48,65,60,102,39,70,68,56,49,31,53,22,52,48,45,49,43,40,68,78,48,41,76,87,74,84,61,90,67,59,63,80,58,67,72,55,44,51,39,48,44,31,44,37,52,61,54,19,73,78,38,90,71,41,34,44,52,33,51,49,42,16,53,49,52,48,56,48,37,53,67,81,28,58,66,72,75,58,74,86,57,91,45,34,64,51,52,49,55,24,29,39,60,49,24,33,59,72,74,36,97,76,50,79,52,65,61,60,49,23,59,31,40,76,65,77,47,50,57,69,56,50,54,50,45,35,53,52,52,40,60,66,43,70,68,67,74,80,76,55,66,69,42,51,55,44,42,48,54,51,47,45,68,63,34,58,82,58,59,52,43,47,54,72,70,61,67,57,55,56,60,79,55,96,77,67,44,54,62,77,68,101,48,82,64,66,87,81,75,82,80,60,99,82,66,86,77,83,80,67,44,71,88,85,70,76,57,82,52,74,77,62,59,67,68,61,68,78,77,69,85,84,75,98,66,91,75,85,78,72,85,56,70,36,38,84,66,36,65,62,56,59,66,65,60,64,92,62,48,74,41,81,54,58,59,36,51,49,68,82,41,61,74,49,30,31,31,37,52,41,47,42,41,31,35,44,86,84,76,46,79,42,82,46,83,61,62,72,71,66,32,80,56,29,38,36,29,34,72,46,75,76,29,53,35,66,69,32,23,25,23,54,78,48,75,45,81,43,58,31,77,57,54,73,74,45,58,66,66,31,48,55,40,32,36,55,64,28,30,37,82,94,44,41,72,61,46,45,52,31,36,61,70,45,76,45,58,33,35,35,37,32,34,33,53,75,51,69,59,61,67,65,51,46,53,40,50,65,53,64,77,80,87,78,90,79,86,76,82,79,78,91,76,83,91,80,82,89,134

Sequence (409 aa):
MLPLPDLGALYWYDTHEKLVALVARFVHHIYGQNTGEDPEYVPHSFLLLVSGALRASGSFNCDSESIVAFGTMFLLQRLRYENPKACVPYFASAEDYFVAGMAIAQKYILDISMNNGQLVDATDGQYTITHLRTLERTMLGWLEYNVSMDIKQLEVFVRVTRWFYGDAPLYIMKTGSVVVPVEEGCWPYFGEQLLVPSIPALPEYNAPRCICTSCAEQYSGFLAALALYFPPPTYVPSVVLLSYNPDAYNDLQSLGRTSVITVRDEVVWEDFPVVGYAVKPDRFLSRKNNWNDVGHSKLRRPANELIERIDGVWHYLGTFKPISSEGFPPEVFRNLPERVRQRVVQLAGHKTHRDKLWSMLEDGNLPLTKITLQRADMNKQVWECLASGAGASDDGAQGNGSKEPTEDD

Mean predicted aligned error: 18.76 Å

Radius of gyration: 27.37 Å; Cα contacts (8 Å, |Δi|>4): 542; chains: 1; bounding box: 91×70×57 Å

Nearest PDB structures (foldseek):
  5hq0-assembly1_B  TM=5.952E-01  e=1.281E-01  Homo sapiens
  6ath-assembly1_B  TM=5.004E-01  e=5.214E-02  Homo sapiens
  6p8h-assembly1_A  TM=4.123E-01  e=3.098E-02  Homo sapiens
  1okv-assembly2_D  TM=4.793E-01  e=8.369E-02  Homo sapiens
  8bya-assembly1_B  TM=4.120E-01  e=1.011E-01  Homo sapiens